Protein AF-Q2QWX5-F1 (afdb_monomer_lite)

InterPro domains:
  IPR011676 Domain of unknown function DUF1618 [PF07762] (254-382)

Structure (mmCIF, N/CA/C/O backbone):
data_AF-Q2QWX5-F1
#
_entry.id   AF-Q2QWX5-F1
#
loop_
_atom_site.group_PDB
_atom_site.id
_atom_site.type_symbol
_atom_site.label_atom_id
_atom_site.label_alt_id
_atom_site.label_comp_id
_atom_site.label_asym_id
_atom_site.label_entity_id
_atom_site.label_seq_id
_atom_site.pdbx_PDB_ins_code
_atom_site.Cartn_x
_atom_site.Cartn_y
_atom_site.Cartn_z
_atom_site.occupancy
_atom_site.B_iso_or_equiv
_atom_site.auth_seq_id
_atom_site.auth_comp_id
_atom_site.auth_asym_id
_atom_site.auth_atom_id
_atom_site.pdbx_PDB_model_num
ATOM 1 N N . MET A 1 1 ? -85.918 -19.770 9.327 1.00 38.53 1 MET A N 1
ATOM 2 C CA . MET A 1 1 ? -86.137 -20.886 8.383 1.00 38.53 1 MET A CA 1
ATOM 3 C C . MET A 1 1 ? -84.946 -20.886 7.435 1.00 38.53 1 MET A C 1
ATOM 5 O O . MET A 1 1 ? -84.797 -19.935 6.687 1.00 38.53 1 MET A O 1
ATOM 9 N N . SER A 1 2 ? -83.893 -21.634 7.787 1.00 34.12 2 SER A N 1
ATOM 10 C CA . SER A 1 2 ? -83.589 -22.991 7.269 1.00 34.12 2 SER A CA 1
ATOM 11 C C . SER A 1 2 ? -83.121 -22.927 5.808 1.00 34.12 2 SER A C 1
ATOM 13 O O . SER A 1 2 ? -83.928 -22.672 4.925 1.00 34.12 2 SER A O 1
ATOM 15 N N . GLN A 1 3 ? -81.803 -22.882 5.577 1.00 30.20 3 GLN A N 1
ATOM 16 C CA . GLN A 1 3 ? -80.922 -24.043 5.318 1.00 30.20 3 GLN A CA 1
ATOM 17 C C . GLN A 1 3 ? -81.275 -24.800 4.033 1.00 30.20 3 GLN A C 1
ATOM 1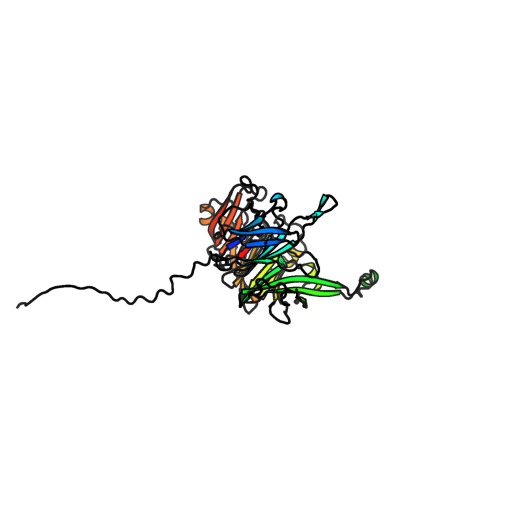9 O O . GLN A 1 3 ? -82.342 -25.391 3.995 1.00 30.20 3 GLN A O 1
ATOM 24 N N . VAL A 1 4 ? -80.341 -24.828 3.071 1.00 34.00 4 VAL A N 1
ATOM 25 C CA . VAL A 1 4 ? -79.652 -25.994 2.449 1.00 34.00 4 VAL A CA 1
ATOM 26 C C . VAL A 1 4 ? -78.467 -25.376 1.668 1.00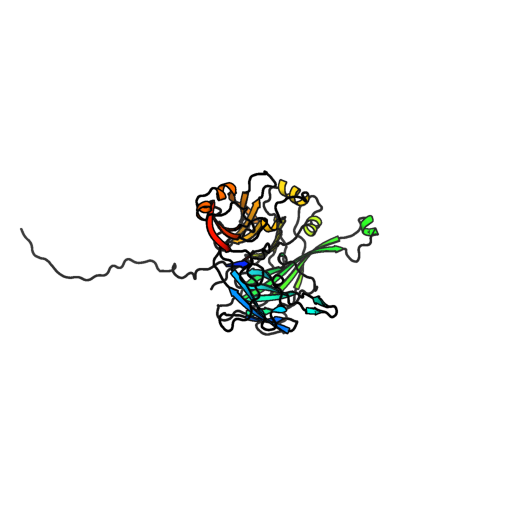 34.00 4 VAL A C 1
ATOM 28 O O . VAL A 1 4 ? -78.657 -24.342 1.044 1.00 34.00 4 VAL A O 1
ATOM 31 N N . GLY A 1 5 ? -77.220 -25.845 1.650 1.00 30.61 5 GLY A N 1
ATOM 32 C CA . GLY A 1 5 ? -76.557 -27.036 2.168 1.00 30.61 5 GLY A CA 1
ATOM 33 C C . GLY A 1 5 ? -75.048 -26.914 1.879 1.00 30.61 5 GLY A C 1
ATOM 34 O O . GLY A 1 5 ? -74.616 -26.072 1.093 1.00 30.61 5 GLY A O 1
ATOM 35 N N . SER A 1 6 ? -74.249 -27.719 2.565 1.00 32.22 6 SER A N 1
ATOM 36 C CA . SER A 1 6 ? -72.790 -27.634 2.662 1.00 32.22 6 SER A CA 1
ATOM 37 C C . SER A 1 6 ? -72.061 -28.770 1.911 1.00 32.22 6 SER A C 1
ATOM 39 O O . SER A 1 6 ? -72.390 -29.920 2.182 1.00 32.22 6 SER A O 1
ATOM 41 N N . VAL A 1 7 ? -71.009 -28.401 1.135 1.00 36.62 7 VAL A N 1
ATOM 42 C CA . VAL A 1 7 ? -69.596 -28.929 1.152 1.00 36.62 7 VAL A CA 1
ATOM 43 C C . VAL A 1 7 ? -69.335 -30.329 0.494 1.00 36.62 7 VAL A C 1
ATOM 45 O O . VAL A 1 7 ? -70.305 -31.080 0.438 1.00 36.62 7 VAL A O 1
ATOM 48 N N . PRO A 1 8 ? -68.113 -30.759 0.008 1.00 47.38 8 PRO A N 1
ATOM 49 C CA . PRO A 1 8 ? -66.717 -30.231 0.158 1.00 47.38 8 PRO A CA 1
ATOM 50 C C . PRO A 1 8 ? -65.705 -30.317 -1.049 1.00 47.38 8 PRO A C 1
ATOM 52 O O . PRO A 1 8 ? -65.969 -30.946 -2.068 1.00 47.38 8 PRO A O 1
ATOM 55 N N . VAL A 1 9 ? -64.489 -29.777 -0.796 1.00 33.38 9 VAL A N 1
ATOM 56 C CA . VAL A 1 9 ? -63.099 -30.327 -0.964 1.00 33.38 9 VAL A CA 1
ATOM 57 C C . VAL A 1 9 ? -62.110 -29.470 -1.795 1.00 33.38 9 VAL A C 1
ATOM 59 O O . VAL A 1 9 ? -62.339 -29.210 -2.970 1.00 33.38 9 VAL A O 1
ATOM 62 N N . ASP A 1 10 ? -61.024 -29.089 -1.100 1.00 32.25 10 ASP A N 1
ATOM 63 C CA . ASP A 1 10 ? -59.643 -28.682 -1.452 1.00 32.25 10 ASP A CA 1
ATOM 64 C C . ASP A 1 10 ? -59.172 -28.624 -2.921 1.00 32.25 10 ASP A C 1
ATOM 66 O O . ASP A 1 10 ? -59.335 -29.577 -3.673 1.00 32.25 10 ASP A O 1
ATOM 70 N N . ASP A 1 11 ? -58.416 -27.570 -3.271 1.00 30.34 11 ASP A N 1
ATOM 71 C CA . ASP A 1 11 ? -56.948 -27.696 -3.315 1.00 30.34 11 ASP A CA 1
ATOM 72 C C . ASP A 1 11 ? -56.213 -26.343 -3.396 1.00 30.34 11 ASP A C 1
ATOM 74 O O . ASP A 1 11 ? -56.660 -25.353 -3.975 1.00 30.34 11 ASP A O 1
ATOM 78 N N . THR A 1 12 ? -55.059 -26.333 -2.744 1.00 34.06 12 THR A N 1
ATOM 79 C CA . THR A 1 12 ? -54.062 -25.271 -2.569 1.00 34.06 12 THR A CA 1
ATOM 80 C C . THR A 1 12 ? -53.507 -24.647 -3.859 1.00 34.06 12 THR A C 1
ATOM 82 O O . THR A 1 12 ? -53.066 -25.378 -4.735 1.00 34.06 12 THR A O 1
ATOM 85 N N . SER A 1 13 ? -53.314 -23.320 -3.891 1.00 29.98 13 SER A N 1
ATOM 86 C CA . SER A 1 13 ? -51.978 -22.713 -4.098 1.00 29.98 13 SER A CA 1
ATOM 87 C C . SER A 1 13 ? -52.012 -21.195 -3.892 1.00 29.98 13 SER A C 1
ATOM 89 O O . SER A 1 13 ? -52.736 -20.472 -4.577 1.00 29.98 13 SER A O 1
ATOM 91 N N . ALA A 1 14 ? -51.201 -20.716 -2.952 1.00 34.22 14 ALA A N 1
ATOM 92 C CA . ALA A 1 14 ? -50.881 -19.310 -2.778 1.00 34.22 14 ALA A CA 1
ATOM 93 C C . ALA A 1 14 ? -49.849 -18.886 -3.830 1.00 34.22 14 ALA A C 1
ATOM 95 O O . ALA A 1 14 ? -48.766 -19.463 -3.873 1.00 34.22 14 ALA A O 1
ATOM 96 N N . ASP A 1 15 ? -50.162 -17.856 -4.614 1.00 29.44 15 ASP A N 1
ATOM 97 C CA . ASP A 1 15 ? -49.194 -17.159 -5.465 1.00 29.44 15 ASP A CA 1
ATOM 98 C C . ASP A 1 15 ? -48.976 -15.754 -4.887 1.00 29.44 15 ASP A C 1
ATOM 100 O O . ASP A 1 15 ? -49.598 -14.761 -5.266 1.00 29.44 15 ASP A O 1
ATOM 104 N N . ALA A 1 16 ? -48.127 -15.695 -3.860 1.00 33.00 16 ALA A N 1
ATOM 105 C CA . ALA A 1 16 ? -47.516 -14.454 -3.416 1.00 33.00 16 ALA A CA 1
ATOM 106 C C . ALA A 1 16 ? -46.291 -14.226 -4.303 1.00 33.00 16 ALA A C 1
ATOM 108 O O . ALA A 1 16 ? -45.277 -14.907 -4.161 1.00 33.00 16 ALA A O 1
ATOM 109 N N . ALA A 1 17 ? -46.412 -13.278 -5.231 1.00 31.56 17 ALA A N 1
ATOM 110 C CA . ALA A 1 17 ? -45.340 -12.837 -6.107 1.00 31.56 17 ALA A CA 1
ATOM 111 C C . ALA A 1 17 ? -44.100 -12.426 -5.289 1.00 31.56 17 ALA A C 1
ATOM 113 O O . ALA A 1 17 ? -44.044 -11.345 -4.700 1.00 31.56 17 ALA A O 1
ATOM 114 N N . ALA A 1 18 ? -43.106 -13.312 -5.254 1.00 31.14 18 ALA A N 1
ATOM 115 C CA . ALA A 1 18 ? -41.769 -13.018 -4.773 1.00 31.14 18 ALA A CA 1
ATOM 116 C C . ALA A 1 18 ? -41.012 -12.238 -5.859 1.00 31.14 18 ALA A C 1
ATOM 118 O O . ALA A 1 18 ? -40.915 -12.675 -7.006 1.00 31.14 18 ALA A O 1
ATOM 119 N N . ALA A 1 19 ? -40.483 -11.072 -5.487 1.00 28.72 19 ALA A N 1
ATOM 120 C CA . ALA A 1 19 ? -39.530 -10.315 -6.291 1.00 28.72 19 ALA A CA 1
ATOM 121 C C . ALA A 1 19 ? -38.296 -11.184 -6.626 1.00 28.72 19 ALA A C 1
ATOM 123 O O . ALA A 1 19 ? -37.903 -12.016 -5.801 1.00 28.72 19 ALA A O 1
ATOM 124 N N . PRO A 1 20 ? -37.684 -11.030 -7.814 1.00 33.50 20 PRO A N 1
ATOM 125 C CA . PRO A 1 20 ? -36.684 -11.973 -8.286 1.00 33.50 20 PRO A CA 1
ATOM 126 C C . PRO A 1 20 ? -35.378 -11.855 -7.497 1.00 33.50 20 PRO A C 1
ATOM 128 O O . PRO A 1 20 ? -34.917 -10.773 -7.138 1.00 33.50 20 PRO A O 1
ATOM 131 N N . GLU A 1 21 ? -34.794 -13.025 -7.255 1.00 32.56 21 GLU A N 1
ATOM 132 C CA . GLU A 1 21 ? -33.563 -13.319 -6.529 1.00 32.56 21 GLU A CA 1
ATOM 133 C C . GLU A 1 21 ? -32.289 -12.722 -7.171 1.00 32.56 21 GLU A C 1
ATOM 135 O O . GLU A 1 21 ? -31.349 -13.443 -7.501 1.00 32.56 21 GLU A O 1
ATOM 140 N N . GLU A 1 22 ? -32.190 -11.400 -7.314 1.00 32.62 22 GLU A N 1
ATOM 141 C CA . GLU A 1 22 ? -30.936 -10.739 -7.723 1.00 32.62 22 GLU A CA 1
ATOM 142 C C . GLU A 1 22 ? -29.929 -10.572 -6.563 1.00 32.62 22 GLU A C 1
ATOM 144 O O . GLU A 1 22 ? -28.782 -10.171 -6.761 1.00 32.62 22 GLU A O 1
ATOM 149 N N . GLU A 1 23 ? -30.307 -10.963 -5.341 1.00 34.56 23 GLU A N 1
ATOM 150 C CA . GLU A 1 23 ? -29.483 -10.814 -4.132 1.00 34.56 23 GLU A CA 1
ATOM 151 C C . GLU A 1 23 ? -28.689 -12.080 -3.733 1.00 34.56 23 GLU A C 1
ATOM 153 O O . GLU A 1 23 ? -27.936 -12.074 -2.758 1.00 34.56 23 GLU A O 1
ATOM 158 N N . LYS A 1 24 ? -28.775 -13.183 -4.492 1.00 33.91 24 LYS A N 1
ATOM 159 C CA . LYS A 1 24 ? -28.112 -14.460 -4.149 1.00 33.91 24 LYS A CA 1
ATOM 160 C C . LYS A 1 24 ? -27.208 -15.000 -5.256 1.00 33.91 24 LYS A C 1
ATOM 162 O O . LYS A 1 24 ? -27.486 -16.041 -5.837 1.00 33.91 24 LYS A O 1
ATOM 167 N N . LYS A 1 25 ? -26.074 -14.323 -5.481 1.00 31.55 25 LYS A N 1
ATOM 168 C CA . LYS A 1 25 ? -24.741 -14.906 -5.806 1.00 31.55 25 LYS A CA 1
ATOM 169 C C . LYS A 1 25 ? -23.720 -13.812 -6.166 1.00 31.55 25 LYS A C 1
ATOM 171 O O . LYS A 1 25 ? -22.961 -13.939 -7.122 1.00 31.55 25 LYS A O 1
ATOM 176 N N . LYS A 1 26 ? -23.584 -12.762 -5.346 1.00 33.34 26 LYS A N 1
ATOM 177 C CA . LYS A 1 26 ? -22.268 -12.109 -5.250 1.00 33.34 26 LYS A CA 1
ATOM 178 C C . LYS A 1 26 ? -21.334 -13.144 -4.627 1.00 33.34 26 LYS A C 1
ATOM 180 O O . LYS A 1 26 ? -21.425 -13.412 -3.430 1.00 33.34 26 LYS A O 1
ATOM 185 N N . LYS A 1 27 ? -20.489 -13.788 -5.443 1.00 40.78 27 LYS A N 1
ATOM 186 C CA . LYS A 1 27 ? -19.309 -14.527 -4.963 1.00 40.78 27 LYS A CA 1
ATOM 187 C C . LYS A 1 27 ? -18.681 -13.636 -3.890 1.00 40.78 27 LYS A C 1
ATOM 189 O O . LYS A 1 27 ? -18.337 -12.499 -4.201 1.00 40.78 27 LYS A O 1
ATOM 194 N N . LYS A 1 28 ? -18.676 -14.082 -2.630 1.00 43.41 28 LYS A N 1
ATOM 195 C CA . LYS A 1 28 ? -18.305 -13.248 -1.480 1.00 43.41 28 LYS A CA 1
ATOM 196 C C . LYS A 1 28 ? -16.866 -12.779 -1.699 1.00 43.41 28 LYS A C 1
ATOM 198 O O . LYS A 1 28 ? -15.935 -13.564 -1.546 1.00 43.41 28 LYS A O 1
ATOM 203 N N . MET A 1 29 ? -16.719 -11.547 -2.174 1.00 53.41 29 MET A N 1
ATOM 204 C CA . MET A 1 29 ? -15.433 -10.938 -2.478 1.00 53.41 29 MET A CA 1
ATOM 205 C C . MET A 1 29 ? -14.676 -10.857 -1.154 1.00 53.41 29 MET A C 1
ATOM 207 O O . MET A 1 29 ? -15.209 -10.343 -0.171 1.00 53.41 29 MET A O 1
ATOM 211 N N . ALA A 1 30 ? -13.498 -11.468 -1.082 1.00 64.62 30 ALA A N 1
ATOM 212 C CA . ALA A 1 30 ? -12.702 -11.496 0.134 1.00 64.62 30 ALA A CA 1
ATOM 213 C C . ALA A 1 30 ? -11.481 -10.608 -0.092 1.00 64.62 30 ALA A C 1
ATOM 215 O O . ALA A 1 30 ? -10.595 -10.965 -0.862 1.00 64.62 30 ALA A O 1
ATOM 216 N N . GLY A 1 31 ? -11.448 -9.444 0.558 1.00 81.00 31 GLY A N 1
ATOM 217 C CA . GLY A 1 31 ? -10.220 -8.662 0.641 1.00 81.00 31 GLY A CA 1
ATOM 218 C C . GLY A 1 31 ? -9.170 -9.457 1.413 1.00 81.00 31 GLY A C 1
ATOM 219 O O . GLY A 1 31 ? -9.480 -10.030 2.459 1.00 81.00 31 GLY A O 1
ATOM 220 N N . ALA A 1 32 ? -7.949 -9.517 0.893 1.00 88.88 32 ALA A N 1
ATOM 221 C CA . ALA A 1 32 ? -6.811 -10.149 1.548 1.00 88.88 32 ALA A CA 1
ATOM 222 C C . ALA A 1 32 ? -5.830 -9.074 2.022 1.00 88.88 32 ALA A C 1
ATOM 224 O O . ALA A 1 32 ? -5.589 -8.109 1.300 1.00 88.88 32 ALA A O 1
ATOM 225 N N . ILE A 1 33 ? -5.251 -9.258 3.210 1.00 90.38 33 ILE A N 1
ATOM 226 C CA . ILE A 1 33 ? -4.126 -8.451 3.703 1.00 90.38 33 ILE A CA 1
ATOM 227 C C . ILE A 1 33 ? -2.876 -9.306 3.596 1.00 90.38 33 ILE A C 1
ATOM 229 O O . ILE A 1 33 ? -2.814 -10.365 4.220 1.00 90.38 33 ILE A O 1
ATOM 233 N N . PHE A 1 34 ? -1.904 -8.861 2.813 1.00 88.88 34 PHE A N 1
ATOM 234 C CA . PHE A 1 34 ? -0.634 -9.543 2.631 1.00 88.88 34 PHE A CA 1
ATOM 235 C C . PHE A 1 34 ? 0.451 -8.948 3.512 1.00 88.88 34 PHE A C 1
ATOM 237 O O . PHE A 1 34 ? 0.632 -7.729 3.553 1.00 88.88 34 PHE A O 1
ATOM 244 N N . ASP A 1 35 ? 1.212 -9.834 4.150 1.00 84.50 35 ASP A N 1
ATOM 245 C CA . ASP A 1 35 ? 2.587 -9.524 4.529 1.00 84.50 35 ASP A CA 1
ATOM 246 C C . ASP A 1 35 ? 3.404 -9.290 3.249 1.00 84.50 35 ASP A C 1
ATOM 248 O O . ASP A 1 35 ? 3.268 -10.026 2.265 1.00 84.50 35 ASP A O 1
ATOM 252 N N . THR A 1 36 ? 4.229 -8.247 3.248 1.00 87.62 36 THR A N 1
ATOM 253 C CA . THR A 1 36 ? 5.079 -7.920 2.106 1.00 87.62 36 THR A CA 1
ATOM 254 C C . THR A 1 36 ? 6.266 -8.861 1.962 1.00 87.62 36 THR A C 1
ATOM 256 O O . THR A 1 36 ? 6.884 -8.851 0.907 1.00 87.62 36 THR A O 1
ATOM 259 N N . GLN A 1 37 ? 6.605 -9.698 2.946 1.00 86.31 37 GLN A N 1
ATOM 260 C CA . GLN A 1 37 ? 7.673 -10.689 2.782 1.00 86.31 37 GLN A CA 1
ATOM 261 C C . GLN A 1 37 ? 7.186 -11.991 2.136 1.00 86.31 37 GLN A C 1
ATOM 263 O O . GLN A 1 37 ? 6.174 -12.576 2.526 1.00 86.31 37 GLN A O 1
ATOM 268 N N . LEU A 1 38 ? 7.955 -12.492 1.164 1.00 87.25 38 LEU A N 1
ATOM 269 C CA . LEU A 1 38 ? 7.700 -13.804 0.570 1.00 87.25 38 LEU A CA 1
ATOM 270 C C . LEU A 1 38 ? 8.213 -14.907 1.498 1.00 87.25 38 LEU A C 1
ATOM 272 O O . LEU A 1 38 ? 9.369 -14.916 1.923 1.00 87.25 38 LEU A O 1
ATOM 276 N N . ILE A 1 39 ? 7.353 -15.887 1.769 1.00 85.19 39 ILE A N 1
ATOM 277 C CA . ILE A 1 39 ? 7.687 -17.038 2.607 1.00 85.19 39 ILE A CA 1
ATOM 278 C C . ILE A 1 39 ? 8.242 -18.146 1.719 1.00 85.19 39 ILE A C 1
ATOM 280 O O . ILE A 1 39 ? 7.503 -18.740 0.932 1.00 85.19 39 ILE A O 1
ATOM 284 N N . ILE A 1 40 ? 9.522 -18.468 1.885 1.00 83.81 40 ILE A N 1
ATOM 285 C CA . ILE A 1 40 ? 10.139 -19.619 1.222 1.00 83.81 40 ILE A CA 1
ATOM 286 C C . ILE A 1 40 ? 9.556 -20.910 1.811 1.00 83.81 40 ILE A C 1
ATOM 288 O O . ILE A 1 40 ? 9.445 -21.058 3.028 1.00 83.81 40 ILE A O 1
ATOM 292 N N . ARG A 1 41 ? 9.140 -21.836 0.946 1.00 78.50 41 ARG A N 1
ATOM 293 C CA . ARG A 1 41 ? 8.663 -23.170 1.323 1.00 78.50 41 ARG A CA 1
ATOM 294 C C . ARG A 1 41 ? 9.235 -24.209 0.388 1.00 78.50 41 ARG A C 1
ATOM 296 O O . ARG A 1 41 ? 9.179 -24.032 -0.825 1.00 78.50 41 ARG A O 1
ATOM 303 N N . GLU A 1 42 ? 9.685 -25.327 0.938 1.00 70.69 42 GLU A N 1
ATOM 304 C CA . GLU A 1 42 ? 10.044 -26.473 0.108 1.00 70.69 42 GLU A CA 1
ATOM 305 C C . GLU A 1 42 ? 8.849 -26.909 -0.763 1.00 70.69 42 GLU A C 1
ATOM 307 O O . GLU A 1 42 ? 7.688 -26.731 -0.361 1.00 70.69 42 GLU A O 1
ATOM 312 N N . PRO A 1 43 ? 9.100 -27.417 -1.982 1.00 61.75 43 PRO A N 1
ATOM 313 C CA . PRO A 1 43 ? 8.031 -27.878 -2.850 1.00 61.75 43 PRO A CA 1
ATOM 314 C C . PRO A 1 43 ? 7.271 -29.014 -2.164 1.00 61.75 43 PRO A C 1
ATOM 316 O O . PRO A 1 43 ? 7.817 -30.089 -1.929 1.00 61.75 43 PRO A O 1
ATOM 319 N N . VAL A 1 44 ? 5.994 -28.790 -1.857 1.00 54.62 44 VAL A N 1
ATOM 320 C CA . VAL A 1 44 ? 5.102 -29.872 -1.433 1.00 54.62 44 VAL A CA 1
ATOM 321 C C . VAL A 1 44 ? 4.681 -30.623 -2.690 1.00 54.62 44 VAL A C 1
ATOM 323 O O . VAL A 1 44 ? 4.120 -30.034 -3.617 1.00 54.62 44 VAL A O 1
ATOM 326 N N . THR A 1 45 ? 4.966 -31.922 -2.740 1.00 49.03 45 THR A N 1
ATOM 327 C CA . THR A 1 45 ? 4.499 -32.812 -3.802 1.00 49.03 45 THR A CA 1
ATOM 328 C C . THR A 1 45 ? 2.972 -32.881 -3.770 1.00 49.03 45 THR A C 1
ATOM 330 O O . THR A 1 45 ? 2.380 -33.631 -3.007 1.00 49.03 45 THR A O 1
ATOM 333 N N . GLY A 1 46 ? 2.333 -32.066 -4.611 1.00 51.34 46 GLY A N 1
ATOM 334 C CA . GLY A 1 46 ? 0.888 -32.064 -4.815 1.00 51.34 46 GLY A CA 1
ATOM 335 C C . GLY A 1 46 ? 0.107 -31.333 -3.724 1.00 51.34 46 GLY A C 1
ATOM 336 O O . GLY A 1 46 ? -0.196 -31.909 -2.693 1.00 51.34 46 GLY A O 1
ATOM 337 N N . THR A 1 47 ? -0.249 -30.071 -3.985 1.00 43.59 47 THR A N 1
ATOM 338 C CA . THR A 1 47 ? -1.592 -29.470 -3.807 1.00 43.59 47 THR A CA 1
ATOM 339 C C . THR A 1 47 ? -1.455 -27.947 -3.837 1.00 43.59 47 THR A C 1
ATOM 341 O O . THR A 1 47 ? -0.941 -27.344 -2.898 1.00 43.59 47 THR A O 1
ATOM 344 N N . GLY A 1 48 ? -1.915 -27.328 -4.923 1.00 54.00 48 GLY A N 1
ATOM 345 C CA . GLY A 1 48 ? -1.966 -25.877 -5.101 1.00 54.00 48 GLY A CA 1
ATOM 346 C C . GLY A 1 48 ? -1.733 -25.491 -6.559 1.00 54.00 48 GLY A C 1
ATOM 347 O O . GLY A 1 48 ? -0.830 -26.023 -7.199 1.00 54.00 48 GLY A O 1
ATOM 348 N N . ALA A 1 49 ? -2.546 -24.579 -7.094 1.00 59.81 49 ALA A N 1
ATOM 349 C CA . ALA A 1 49 ? -2.274 -23.962 -8.385 1.00 59.81 49 ALA A CA 1
ATOM 350 C C . ALA A 1 49 ? -1.047 -23.046 -8.224 1.00 59.81 49 ALA A C 1
ATOM 352 O O . ALA A 1 49 ? -1.148 -21.940 -7.693 1.00 59.81 49 ALA A O 1
ATOM 353 N N . ALA A 1 50 ? 0.130 -23.549 -8.592 1.00 65.50 50 ALA A N 1
ATOM 354 C CA . ALA A 1 50 ? 1.391 -22.818 -8.539 1.00 65.50 50 ALA A CA 1
ATOM 355 C C . ALA A 1 50 ? 1.837 -22.447 -9.957 1.00 65.50 50 ALA A C 1
ATOM 357 O O . ALA A 1 50 ? 1.644 -23.217 -10.897 1.00 65.50 50 ALA A O 1
ATOM 358 N N . SER A 1 51 ? 2.438 -21.270 -10.111 1.00 74.31 51 SER A N 1
ATOM 359 C CA . SER A 1 51 ? 2.986 -20.795 -11.386 1.00 74.31 51 SER A CA 1
ATOM 360 C C . SER A 1 51 ? 4.512 -20.847 -11.360 1.00 74.31 51 SER A C 1
ATOM 362 O O . SER A 1 51 ? 5.119 -20.534 -10.339 1.00 74.31 51 SER A O 1
ATOM 364 N N . HIS A 1 52 ? 5.142 -21.262 -12.460 1.00 78.50 52 HIS A N 1
ATOM 365 C CA . HIS A 1 52 ? 6.586 -21.525 -12.537 1.00 78.50 52 HIS A CA 1
ATOM 366 C C . HIS A 1 52 ? 7.339 -20.458 -13.345 1.00 78.50 52 HIS A C 1
ATOM 368 O O . HIS A 1 52 ? 6.858 -20.029 -14.395 1.00 78.50 52 HIS A O 1
ATOM 374 N N . ARG A 1 53 ? 8.547 -20.082 -12.899 1.00 80.50 53 ARG A N 1
ATOM 375 C CA . ARG A 1 53 ? 9.521 -19.273 -13.654 1.00 80.50 53 ARG A CA 1
ATOM 376 C C . ARG A 1 53 ? 10.960 -19.643 -13.299 1.00 80.50 53 ARG A C 1
ATOM 378 O O . ARG A 1 53 ? 11.243 -20.312 -12.309 1.00 80.50 53 ARG A O 1
ATOM 385 N N . THR A 1 54 ? 11.874 -19.131 -14.115 1.00 75.12 54 THR A N 1
ATOM 386 C CA . THR A 1 54 ? 13.317 -19.209 -13.903 1.00 75.12 54 THR A CA 1
ATOM 387 C C . THR A 1 54 ? 13.891 -17.797 -13.822 1.00 75.12 54 THR A C 1
ATOM 389 O O . THR A 1 54 ? 13.462 -16.910 -14.566 1.00 75.12 54 THR A O 1
ATOM 392 N N . THR A 1 55 ? 14.838 -17.584 -12.912 1.00 77.31 55 THR A N 1
ATOM 393 C CA . THR A 1 55 ? 15.607 -16.335 -12.807 1.00 77.31 55 THR A CA 1
ATOM 394 C C . THR A 1 55 ? 16.638 -16.203 -13.927 1.00 77.31 55 THR A C 1
ATOM 396 O O . THR A 1 55 ? 16.953 -17.170 -14.623 1.00 77.31 55 THR A O 1
ATOM 399 N N . THR A 1 56 ? 17.249 -15.025 -14.064 1.00 72.06 56 THR A N 1
ATOM 400 C CA . THR A 1 56 ? 18.394 -14.806 -14.973 1.00 72.06 56 THR A CA 1
ATOM 401 C C . THR A 1 56 ? 19.567 -15.735 -14.672 1.00 72.06 56 THR A C 1
ATOM 403 O O . THR A 1 56 ? 20.329 -16.094 -15.563 1.00 72.06 56 THR A O 1
ATOM 406 N N . THR A 1 57 ? 19.708 -16.132 -13.409 1.00 70.69 57 THR A N 1
ATOM 407 C CA . THR A 1 57 ? 20.754 -17.045 -12.933 1.00 70.69 57 THR A CA 1
ATOM 408 C C . THR A 1 57 ? 20.428 -18.515 -13.201 1.00 70.69 57 THR A C 1
ATOM 410 O O . THR A 1 57 ? 21.202 -19.390 -12.822 1.00 70.69 57 THR A O 1
ATOM 413 N N . GLY A 1 58 ? 19.295 -18.804 -13.850 1.00 75.75 58 GLY A N 1
ATOM 414 C CA . GLY A 1 58 ? 18.847 -20.164 -14.131 1.00 75.75 58 GLY A CA 1
ATOM 415 C C . GLY A 1 58 ? 18.177 -20.849 -12.939 1.00 75.75 58 GLY A C 1
ATOM 416 O O . GLY A 1 58 ? 17.916 -22.046 -13.012 1.00 75.75 58 GLY A O 1
ATOM 417 N N . PHE A 1 59 ? 17.891 -20.128 -11.849 1.00 81.88 59 PHE A N 1
ATOM 418 C CA . PHE A 1 59 ? 17.294 -20.690 -10.641 1.00 81.88 59 PHE A CA 1
ATOM 419 C C . PHE A 1 59 ? 15.777 -20.894 -10.824 1.00 81.88 59 PHE A C 1
ATOM 421 O O . PHE A 1 59 ? 15.053 -19.908 -11.012 1.00 81.88 59 PHE A O 1
ATOM 428 N N . PRO A 1 60 ? 15.271 -22.142 -10.793 1.00 85.12 60 PRO A N 1
ATOM 429 C CA . PRO A 1 60 ? 13.854 -22.425 -10.983 1.00 85.12 60 PRO A CA 1
ATOM 430 C C . PRO A 1 60 ? 13.074 -22.290 -9.673 1.00 85.12 60 PRO A C 1
ATOM 432 O O . PRO A 1 60 ? 13.475 -22.805 -8.622 1.00 85.12 60 PRO A O 1
ATOM 435 N N . PHE A 1 61 ? 11.917 -21.639 -9.743 1.00 87.44 61 PHE A N 1
ATOM 436 C CA . PHE A 1 61 ? 11.005 -21.513 -8.615 1.00 87.44 61 PHE A CA 1
ATOM 437 C C . PHE A 1 61 ? 9.547 -21.466 -9.075 1.00 87.44 61 PHE A C 1
ATOM 439 O O . PHE A 1 61 ? 9.235 -21.185 -10.235 1.00 87.44 61 PHE A O 1
ATOM 446 N N . SER A 1 62 ? 8.635 -21.711 -8.140 1.00 88.06 62 SER A N 1
ATOM 447 C CA . SER A 1 62 ? 7.215 -21.436 -8.339 1.00 88.06 62 SER A CA 1
ATOM 448 C C . SER A 1 62 ? 6.638 -20.556 -7.237 1.00 88.06 62 SER A C 1
ATOM 450 O O . SER A 1 62 ? 7.228 -20.423 -6.166 1.00 88.06 62 SER A O 1
ATOM 452 N N . VAL A 1 63 ? 5.501 -19.918 -7.511 1.00 88.94 63 VAL A N 1
ATOM 453 C CA . VAL A 1 63 ? 4.792 -19.061 -6.554 1.00 88.94 63 VAL A CA 1
ATOM 454 C C . VAL A 1 63 ? 3.389 -19.603 -6.307 1.00 88.94 63 VAL A C 1
ATOM 456 O O . VAL A 1 63 ? 2.692 -19.990 -7.246 1.00 88.94 63 VAL A O 1
ATOM 459 N N . SER A 1 64 ? 2.966 -19.613 -5.043 1.00 87.88 64 SER A N 1
ATOM 460 C CA . SER A 1 64 ? 1.591 -19.930 -4.643 1.00 87.88 64 SER A CA 1
ATOM 461 C C . SER A 1 64 ? 1.065 -18.939 -3.603 1.00 87.88 64 SER A C 1
ATOM 463 O O . SER A 1 64 ? 1.834 -18.218 -2.964 1.00 87.88 64 SER A O 1
ATOM 465 N N . LEU A 1 65 ? -0.258 -18.888 -3.436 1.00 87.69 65 LEU A N 1
ATOM 466 C CA . LEU A 1 65 ? -0.927 -17.989 -2.496 1.00 87.69 65 LEU A CA 1
ATOM 467 C C . LEU A 1 65 ? -1.648 -18.777 -1.401 1.00 87.69 65 LEU A C 1
ATOM 469 O O . LEU A 1 65 ? -2.348 -19.750 -1.673 1.00 87.69 65 LEU A O 1
ATOM 473 N N . SER A 1 66 ? -1.540 -18.303 -0.161 1.00 86.31 66 SER A N 1
ATOM 474 C CA . SER A 1 66 ? -2.340 -18.768 0.973 1.00 86.31 66 SER A CA 1
ATOM 475 C C . SER A 1 66 ? -3.275 -17.648 1.422 1.00 86.31 66 SER A C 1
ATOM 477 O O . SER A 1 66 ? -2.874 -16.787 2.204 1.00 86.31 66 SER A O 1
ATOM 479 N N . LEU A 1 67 ? -4.519 -17.661 0.929 1.00 86.75 67 LEU A N 1
ATOM 480 C CA . LEU A 1 67 ? -5.513 -16.613 1.190 1.00 86.75 67 LEU A CA 1
ATOM 481 C C . LEU A 1 67 ? -6.308 -16.852 2.484 1.00 86.75 67 LEU A C 1
ATOM 483 O O . LEU A 1 67 ? -6.988 -17.877 2.646 1.00 86.75 67 LEU A O 1
ATOM 487 N N . ALA A 1 68 ? -6.307 -15.848 3.358 1.00 87.44 68 ALA A N 1
ATOM 488 C CA . ALA A 1 68 ? -7.047 -15.806 4.613 1.00 87.44 68 ALA A CA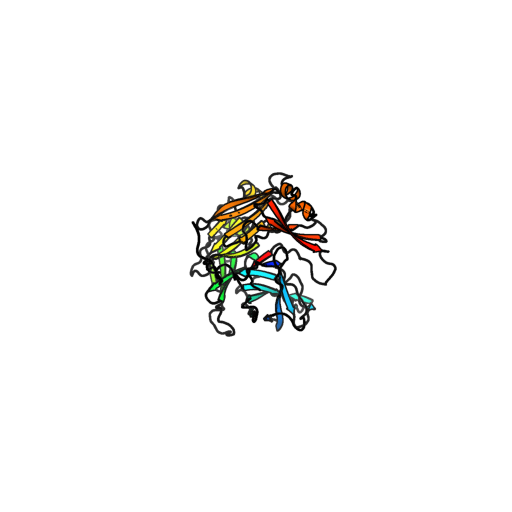 1
ATOM 489 C C . ALA A 1 68 ? -7.870 -14.512 4.729 1.00 87.44 68 ALA A C 1
ATOM 491 O O . ALA A 1 68 ? -7.483 -13.469 4.209 1.00 87.44 68 ALA A O 1
ATOM 492 N N . ALA A 1 69 ? -9.021 -14.590 5.402 1.00 89.75 69 ALA A N 1
ATOM 493 C CA . ALA A 1 69 ? -9.855 -13.419 5.653 1.00 89.75 69 ALA A CA 1
ATOM 494 C C . ALA A 1 69 ? -9.295 -12.607 6.840 1.00 89.75 69 ALA A C 1
ATOM 496 O O . ALA A 1 69 ? -8.998 -13.212 7.879 1.00 89.75 69 ALA A O 1
ATOM 497 N N . PRO A 1 70 ? -9.202 -11.268 6.739 1.00 90.31 70 PRO A N 1
ATOM 498 C CA . PRO A 1 70 ? -8.791 -10.411 7.847 1.00 90.31 70 PRO A CA 1
ATOM 499 C C . PRO A 1 70 ? -9.610 -10.672 9.125 1.00 90.31 70 PRO A C 1
ATOM 501 O O . PRO A 1 70 ? -10.811 -10.938 9.033 1.00 90.31 70 PRO A O 1
ATOM 504 N N . PRO A 1 71 ? -8.997 -10.624 10.326 1.00 89.69 71 PRO A N 1
ATOM 505 C CA . PRO A 1 71 ? -7.632 -10.170 10.625 1.00 89.69 71 PRO A CA 1
ATOM 506 C C . PRO A 1 71 ? -6.539 -11.235 10.421 1.00 89.69 71 PRO A C 1
ATOM 508 O O . PRO A 1 71 ? -5.399 -11.037 10.842 1.00 89.69 71 PRO A O 1
ATOM 511 N N . ALA A 1 72 ? -6.855 -12.391 9.828 1.00 89.31 72 ALA A N 1
ATOM 512 C CA . ALA A 1 72 ? -5.817 -13.335 9.433 1.00 89.31 72 ALA A CA 1
ATOM 513 C C . ALA A 1 72 ? -5.066 -12.819 8.194 1.00 89.31 72 ALA A C 1
ATOM 515 O O . ALA A 1 72 ? -5.677 -12.307 7.256 1.00 89.31 72 ALA A O 1
ATOM 516 N N . ILE A 1 73 ? -3.744 -12.973 8.201 1.00 87.12 73 ILE A N 1
ATOM 517 C CA . ILE A 1 73 ? -2.861 -12.489 7.140 1.00 87.12 73 ILE A CA 1
ATOM 518 C C . ILE A 1 73 ? -2.751 -13.542 6.036 1.00 87.12 73 ILE A C 1
ATOM 520 O O . ILE A 1 73 ? -2.675 -14.747 6.291 1.00 87.12 73 ILE A O 1
ATOM 524 N N . SER A 1 74 ? -2.785 -13.068 4.796 1.00 88.75 74 SER A N 1
ATOM 525 C CA . SER A 1 74 ? -2.518 -13.846 3.594 1.00 88.75 74 SER A CA 1
ATOM 526 C C . SER A 1 74 ? -1.030 -13.812 3.262 1.00 88.75 74 SER A C 1
ATOM 528 O O . SER A 1 74 ? -0.335 -12.840 3.553 1.00 88.75 74 SER A O 1
ATOM 530 N N . HIS A 1 75 ? -0.531 -14.872 2.633 1.00 87.06 75 HIS A N 1
ATOM 531 C CA . HIS A 1 75 ? 0.896 -15.010 2.347 1.00 87.06 75 HIS A CA 1
ATOM 532 C C . HIS A 1 75 ? 1.155 -15.383 0.89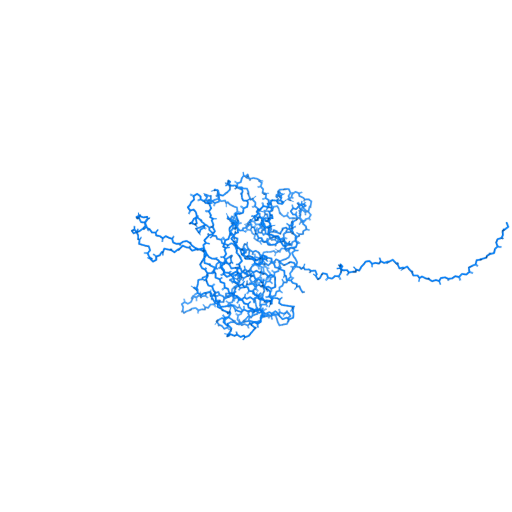3 1.00 87.06 75 HIS A C 1
ATOM 534 O O . HIS A 1 75 ? 0.415 -16.176 0.303 1.00 87.06 75 HIS A O 1
ATOM 540 N N . VAL A 1 76 ? 2.253 -14.849 0.359 1.00 88.88 76 VAL A N 1
ATOM 541 C CA . VAL A 1 76 ? 2.850 -15.282 -0.905 1.00 88.88 76 VAL A CA 1
ATOM 542 C C . VAL A 1 76 ? 3.962 -16.276 -0.584 1.00 88.88 76 VAL A C 1
ATOM 544 O O . VAL A 1 76 ? 4.863 -15.984 0.206 1.00 88.88 76 VAL A O 1
ATOM 547 N N . HIS A 1 77 ? 3.887 -17.467 -1.171 1.00 87.38 77 HIS A N 1
ATOM 548 C CA . HIS A 1 77 ? 4.876 -18.519 -0.988 1.00 87.38 77 HIS A CA 1
ATOM 549 C C . HIS A 1 77 ? 5.791 -18.621 -2.195 1.00 87.38 77 HIS A C 1
ATOM 551 O O . HIS A 1 77 ? 5.322 -18.691 -3.329 1.00 87.38 77 HIS A O 1
ATOM 557 N N . LEU A 1 78 ? 7.092 -18.666 -1.924 1.00 88.06 78 LEU A N 1
ATOM 558 C CA . LEU A 1 78 ? 8.134 -18.899 -2.909 1.00 88.06 78 LEU A CA 1
ATOM 559 C C . LEU A 1 78 ? 8.637 -20.336 -2.758 1.00 88.06 78 LEU A C 1
ATOM 561 O O . LEU A 1 78 ? 9.114 -20.720 -1.694 1.00 88.06 78 LEU A O 1
ATOM 565 N N . HIS A 1 79 ? 8.528 -21.128 -3.817 1.00 86.81 79 HIS A N 1
ATOM 566 C CA . HIS A 1 79 ? 8.883 -22.543 -3.828 1.00 86.81 79 HIS A CA 1
ATOM 567 C C . HIS A 1 79 ? 10.128 -22.780 -4.686 1.00 86.81 79 HIS A C 1
ATOM 569 O O . HIS A 1 79 ? 9.993 -22.982 -5.898 1.00 86.81 79 HIS A O 1
ATOM 575 N N . PRO A 1 80 ? 11.340 -22.734 -4.106 1.00 83.12 80 PRO A N 1
ATOM 576 C CA . PRO A 1 80 ? 12.556 -23.112 -4.815 1.00 83.12 80 PRO A CA 1
ATOM 577 C C . PRO A 1 80 ? 12.481 -24.573 -5.257 1.00 83.12 80 PRO A C 1
ATOM 579 O O . PRO A 1 80 ? 12.213 -25.457 -4.449 1.00 83.12 80 PRO A O 1
ATOM 582 N N . MET A 1 81 ? 12.728 -24.832 -6.541 1.00 78.88 81 MET A N 1
ATOM 583 C CA . MET A 1 81 ? 12.684 -26.190 -7.105 1.00 78.88 81 MET A CA 1
ATOM 584 C C . MET A 1 81 ? 14.051 -26.876 -7.121 1.00 78.88 81 MET A C 1
ATOM 586 O O . MET A 1 81 ? 14.146 -28.074 -7.374 1.00 78.88 81 MET A O 1
ATOM 590 N N . ALA A 1 82 ? 15.109 -26.126 -6.827 1.00 70.44 82 ALA A N 1
ATOM 591 C CA . ALA A 1 82 ? 16.454 -26.629 -6.620 1.00 70.44 82 ALA A CA 1
ATOM 592 C C . ALA A 1 82 ? 17.063 -25.924 -5.402 1.00 70.44 82 ALA A C 1
ATOM 594 O O . ALA A 1 82 ? 16.855 -24.728 -5.229 1.00 70.44 82 ALA A O 1
ATOM 595 N N . ALA A 1 83 ? 17.814 -26.664 -4.577 1.00 65.25 83 ALA A N 1
ATOM 596 C CA . ALA A 1 83 ? 18.668 -26.141 -3.502 1.00 65.25 83 ALA A CA 1
ATOM 597 C C . ALA A 1 83 ? 18.024 -25.024 -2.633 1.00 65.25 83 ALA A C 1
ATOM 599 O O . ALA A 1 83 ? 18.400 -23.860 -2.763 1.00 65.25 83 ALA A O 1
ATOM 600 N N . PRO A 1 84 ? 17.095 -25.346 -1.707 1.00 60.12 84 PRO A N 1
ATOM 601 C CA . PRO A 1 84 ? 16.338 -24.344 -0.940 1.00 60.12 84 PRO A CA 1
ATOM 602 C C . PRO A 1 84 ? 17.214 -23.392 -0.106 1.00 60.12 84 PRO A C 1
ATOM 604 O O . PRO A 1 84 ? 16.816 -22.261 0.152 1.00 60.12 84 PRO A O 1
ATOM 607 N N . HIS A 1 85 ? 18.429 -23.814 0.253 1.00 63.28 85 HIS A N 1
ATOM 608 C CA . HIS A 1 85 ? 19.390 -23.046 1.049 1.00 63.28 85 HIS A CA 1
ATOM 609 C C . HIS A 1 85 ? 20.005 -21.833 0.329 1.00 63.28 85 HIS A C 1
ATOM 611 O O . HIS A 1 85 ? 20.687 -21.033 0.970 1.00 63.28 85 HIS A O 1
ATOM 617 N N . THR A 1 86 ? 19.818 -21.685 -0.986 1.00 66.56 86 THR A N 1
ATOM 618 C CA . THR A 1 86 ? 20.299 -20.494 -1.705 1.00 66.56 86 THR A CA 1
ATOM 619 C C . THR A 1 86 ? 19.419 -19.280 -1.434 1.00 66.56 86 THR A C 1
ATOM 621 O O . THR A 1 86 ? 19.932 -18.165 -1.369 1.00 66.56 86 THR A O 1
ATOM 624 N N . LEU A 1 87 ? 18.113 -19.476 -1.243 1.00 71.31 87 LEU A N 1
ATOM 625 C CA . LEU A 1 87 ? 17.189 -18.395 -0.944 1.00 71.31 87 LEU A CA 1
ATOM 626 C C . LEU A 1 87 ? 17.258 -18.044 0.538 1.00 71.31 87 LEU A C 1
ATOM 628 O O . LEU A 1 87 ? 17.173 -18.907 1.410 1.00 71.31 87 LEU A O 1
ATOM 632 N N . LYS A 1 88 ? 17.368 -16.748 0.821 1.00 71.12 88 LYS A N 1
ATOM 633 C CA . LYS A 1 88 ? 17.268 -16.233 2.181 1.00 71.12 88 LYS A CA 1
ATOM 634 C C . LYS A 1 88 ? 15.937 -15.542 2.362 1.00 71.12 88 LYS A C 1
ATOM 636 O O . LYS A 1 88 ? 15.537 -14.674 1.586 1.00 71.12 88 LYS A O 1
ATOM 641 N N . HIS A 1 89 ? 15.283 -15.938 3.433 1.00 71.38 89 HIS A N 1
ATOM 642 C CA . HIS A 1 89 ? 14.110 -15.275 3.938 1.00 71.38 89 HIS A CA 1
ATOM 643 C C . HIS A 1 89 ? 14.351 -13.774 4.176 1.00 71.38 89 HIS A C 1
ATOM 645 O O . HIS A 1 89 ? 15.448 -13.367 4.554 1.00 71.38 89 HIS A O 1
ATOM 651 N N . GLY A 1 90 ? 13.323 -12.956 3.938 1.00 72.38 90 GLY A N 1
ATOM 652 C CA . GLY A 1 90 ? 13.370 -11.502 4.121 1.00 72.38 90 GLY A CA 1
ATOM 653 C C . GLY A 1 90 ? 13.999 -10.693 2.979 1.00 72.38 90 GLY A C 1
ATOM 654 O O . GLY A 1 90 ? 13.912 -9.471 3.014 1.00 72.38 90 GLY A O 1
ATOM 655 N N . LEU A 1 91 ? 14.590 -11.328 1.958 1.00 80.00 91 LEU A N 1
ATOM 656 C CA . LEU A 1 91 ? 15.142 -10.609 0.795 1.00 80.00 91 LEU A CA 1
ATOM 657 C C . LEU A 1 91 ? 14.141 -10.432 -0.355 1.00 80.00 91 LEU A C 1
ATOM 659 O O . LEU A 1 91 ? 14.262 -9.494 -1.133 1.00 80.00 91 LEU A O 1
ATOM 663 N N . SER A 1 92 ? 13.163 -11.332 -0.481 1.00 88.69 92 SER A N 1
ATOM 664 C CA . SER A 1 92 ? 12.133 -11.272 -1.529 1.00 88.69 92 SER A CA 1
ATOM 665 C C . SER A 1 92 ? 10.840 -10.672 -0.979 1.00 88.69 92 SER A C 1
ATOM 667 O O . SER A 1 92 ? 10.432 -11.007 0.138 1.00 88.69 92 SER A O 1
ATOM 669 N N . SER A 1 93 ? 10.182 -9.807 -1.754 1.00 90.88 93 SER A N 1
ATOM 670 C CA . SER A 1 93 ? 9.038 -9.018 -1.284 1.00 90.88 93 SER A CA 1
ATOM 671 C C . SER A 1 93 ? 7.914 -8.836 -2.314 1.00 90.88 93 SER A C 1
ATOM 673 O O . SER A 1 93 ? 8.129 -8.894 -3.521 1.00 90.88 93 SER A O 1
ATOM 675 N N . LEU A 1 94 ? 6.692 -8.635 -1.825 1.00 93.25 94 LEU A N 1
ATOM 676 C CA . LEU A 1 94 ? 5.547 -8.115 -2.563 1.00 93.25 94 LEU A CA 1
ATOM 677 C C . LEU A 1 94 ? 5.631 -6.585 -2.523 1.00 93.25 94 LEU A C 1
ATOM 679 O O . LEU A 1 94 ? 5.655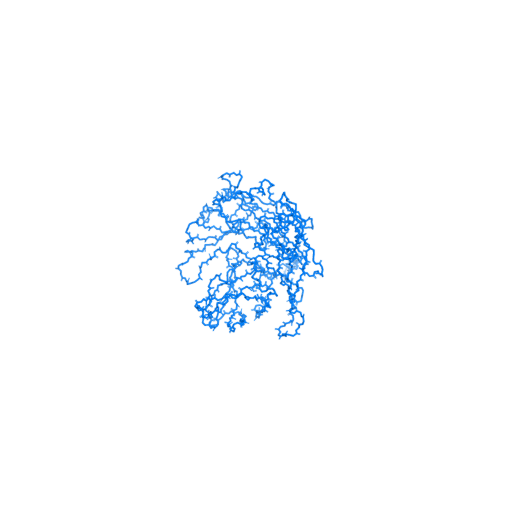 -5.993 -1.446 1.00 93.25 94 LEU A O 1
ATOM 683 N N . LEU A 1 95 ? 5.687 -5.960 -3.695 1.00 93.62 95 LEU A N 1
ATOM 684 C CA . LEU A 1 95 ? 5.912 -4.522 -3.847 1.00 93.62 95 LEU A CA 1
ATOM 685 C C . LEU A 1 95 ? 4.613 -3.735 -3.997 1.00 93.62 95 LEU A C 1
ATOM 687 O O . LEU A 1 95 ? 4.460 -2.669 -3.411 1.00 93.62 95 LEU A O 1
ATOM 691 N N . ALA A 1 96 ? 3.685 -4.263 -4.794 1.00 94.69 96 ALA A N 1
ATOM 692 C CA . ALA A 1 96 ? 2.410 -3.629 -5.094 1.00 94.69 96 ALA A CA 1
ATOM 693 C C . ALA A 1 96 ? 1.383 -4.683 -5.516 1.00 94.69 96 ALA A C 1
ATOM 695 O O . ALA A 1 96 ? 1.738 -5.777 -5.967 1.00 94.69 96 ALA A O 1
ATOM 696 N N . ALA A 1 97 ? 0.106 -4.341 -5.399 1.00 93.88 97 ALA A N 1
ATOM 697 C CA . ALA A 1 97 ? -0.988 -5.168 -5.876 1.00 93.88 97 ALA A CA 1
ATOM 698 C C . ALA A 1 97 ? -2.090 -4.294 -6.467 1.00 93.88 97 ALA A C 1
ATOM 700 O O . ALA A 1 97 ? -2.381 -3.222 -5.938 1.00 93.88 97 ALA A O 1
ATOM 701 N N . ASP A 1 98 ? -2.716 -4.779 -7.534 1.00 92.50 98 ASP A N 1
ATOM 702 C CA . ASP A 1 98 ? -3.921 -4.173 -8.086 1.00 92.50 98 ASP A CA 1
ATOM 703 C C . ASP A 1 98 ? -4.786 -5.238 -8.760 1.00 92.50 98 ASP A C 1
ATOM 705 O O . ASP A 1 98 ? -4.299 -6.010 -9.590 1.00 92.50 98 ASP A O 1
ATOM 709 N N . ALA A 1 99 ? -6.066 -5.292 -8.389 1.00 88.50 99 ALA A N 1
ATOM 710 C CA . ALA A 1 99 ? -6.988 -6.363 -8.762 1.00 88.50 99 ALA A CA 1
ATOM 711 C C . ALA A 1 99 ? -6.337 -7.760 -8.612 1.00 88.50 99 ALA A C 1
ATOM 713 O O . ALA A 1 99 ? -5.934 -8.149 -7.520 1.00 88.50 99 ALA A O 1
ATOM 714 N N . HIS A 1 100 ? -6.190 -8.497 -9.716 1.00 87.19 100 HIS A N 1
ATOM 715 C CA . HIS A 1 100 ? -5.633 -9.851 -9.762 1.00 87.19 100 HIS A CA 1
ATOM 716 C C . HIS A 1 100 ? -4.121 -9.910 -10.051 1.00 87.19 100 HIS A C 1
ATOM 718 O O . HIS A 1 100 ? -3.588 -11.004 -10.252 1.00 87.19 100 HIS A O 1
ATOM 724 N N . HIS A 1 101 ? -3.422 -8.772 -10.087 1.00 91.56 101 HIS A N 1
ATOM 725 C CA . HIS A 1 101 ? -1.978 -8.705 -10.311 1.00 91.56 101 HIS A CA 1
ATOM 726 C C . HIS A 1 101 ? -1.225 -8.391 -9.017 1.00 91.56 101 HIS A C 1
ATOM 728 O O . HIS A 1 101 ? -1.521 -7.417 -8.326 1.00 91.56 101 HIS A O 1
ATOM 734 N N . LEU A 1 102 ? -0.204 -9.195 -8.724 1.00 94.50 102 LEU A N 1
ATOM 735 C CA . LEU A 1 102 ? 0.733 -8.997 -7.622 1.00 94.50 102 LEU A CA 1
ATOM 736 C C . LEU A 1 102 ? 2.136 -8.784 -8.190 1.00 94.50 102 LEU A C 1
ATOM 738 O O . LEU A 1 102 ? 2.643 -9.637 -8.918 1.00 94.50 102 LEU A O 1
ATOM 742 N N . LEU A 1 103 ? 2.773 -7.666 -7.851 1.00 95.50 103 LEU A N 1
ATOM 743 C CA . LEU A 1 103 ? 4.137 -7.355 -8.266 1.00 95.50 103 LEU A CA 1
ATOM 744 C C . LEU A 1 103 ? 5.133 -7.825 -7.204 1.00 95.50 103 LEU A C 1
ATOM 746 O O . LEU A 1 103 ? 5.125 -7.341 -6.075 1.00 95.50 103 LEU A O 1
ATOM 750 N N . LEU A 1 104 ? 6.006 -8.749 -7.579 1.00 95.25 104 LEU A N 1
ATOM 751 C CA . LEU A 1 104 ? 6.971 -9.418 -6.715 1.00 95.25 104 LEU A CA 1
ATOM 752 C C . LEU A 1 104 ? 8.397 -8.987 -7.075 1.00 95.25 104 LEU A C 1
ATOM 754 O O . LEU A 1 104 ? 8.747 -8.917 -8.252 1.00 95.25 104 LEU A O 1
ATOM 758 N N . CYS A 1 105 ? 9.229 -8.775 -6.063 1.00 92.81 105 CYS A N 1
ATOM 759 C CA . CYS A 1 105 ? 10.682 -8.752 -6.160 1.00 92.81 105 CYS A CA 1
ATOM 760 C C . CYS A 1 105 ? 11.227 -10.068 -5.603 1.00 92.81 105 CYS A C 1
ATOM 762 O O . CYS A 1 105 ? 10.986 -10.408 -4.442 1.00 92.81 105 CYS A O 1
ATOM 764 N N . VAL A 1 106 ? 11.951 -10.814 -6.429 1.00 90.62 106 VAL A N 1
ATOM 765 C CA . VAL A 1 106 ? 12.610 -12.062 -6.049 1.00 90.62 106 VAL A CA 1
ATOM 766 C C . VAL A 1 106 ? 14.113 -11.841 -6.091 1.00 90.62 106 VAL A C 1
ATOM 768 O O . VAL A 1 106 ? 14.662 -11.446 -7.118 1.00 90.62 106 VAL A O 1
ATOM 771 N N . VAL A 1 107 ? 14.773 -12.116 -4.970 1.00 87.31 107 VAL A N 1
ATOM 772 C CA . VAL A 1 107 ? 16.220 -11.952 -4.812 1.00 87.31 107 VAL A CA 1
ATOM 773 C C . VAL A 1 107 ? 16.859 -13.319 -4.646 1.00 87.31 107 VAL A C 1
ATOM 775 O O . VAL A 1 107 ? 16.596 -14.022 -3.667 1.00 87.31 107 VAL A O 1
ATOM 778 N N . VAL A 1 108 ? 17.728 -13.683 -5.590 1.00 82.81 108 VAL A N 1
ATOM 779 C CA . VAL A 1 108 ? 18.470 -14.950 -5.561 1.00 82.81 108 VAL A CA 1
ATOM 780 C C . VAL A 1 108 ? 19.958 -14.661 -5.385 1.00 82.81 108 VAL A C 1
ATOM 782 O O . VAL A 1 108 ? 20.582 -14.155 -6.315 1.00 82.81 108 VAL A O 1
ATOM 785 N N . PRO A 1 109 ? 20.545 -14.968 -4.212 1.00 79.69 109 PRO A N 1
ATOM 786 C CA . PRO A 1 109 ? 21.965 -14.762 -3.958 1.00 79.69 109 PRO A CA 1
ATOM 787 C C . PRO A 1 109 ? 22.857 -15.489 -4.971 1.00 79.69 109 PRO A C 1
ATOM 789 O O . PRO A 1 109 ? 22.735 -16.699 -5.169 1.00 79.69 109 PRO A O 1
ATOM 792 N N . VAL A 1 110 ? 23.804 -14.764 -5.563 1.00 78.31 110 VAL A N 1
ATOM 793 C CA . VAL A 1 110 ? 24.799 -15.296 -6.501 1.00 78.31 110 VAL A CA 1
ATOM 794 C C . VAL A 1 110 ? 26.169 -15.235 -5.851 1.00 78.31 110 VAL A C 1
ATOM 796 O O . VAL A 1 110 ? 26.616 -14.174 -5.427 1.00 78.31 110 VAL A O 1
ATOM 799 N N . LYS A 1 111 ? 26.854 -16.376 -5.759 1.00 74.94 111 LYS A N 1
ATOM 800 C CA . LYS A 1 111 ? 28.203 -16.429 -5.189 1.00 74.94 111 LYS A CA 1
ATOM 801 C C . LYS A 1 111 ? 29.199 -15.750 -6.130 1.00 74.94 111 LYS A C 1
ATOM 803 O O . LYS A 1 111 ? 29.298 -16.121 -7.298 1.00 74.94 111 LYS A O 1
ATOM 808 N N . THR A 1 112 ? 29.977 -14.809 -5.609 1.00 74.88 112 THR A N 1
ATOM 809 C CA . THR A 1 112 ? 31.052 -14.146 -6.353 1.00 74.88 112 THR A CA 1
ATOM 810 C C . THR A 1 112 ? 32.398 -14.846 -6.121 1.00 74.88 112 THR A C 1
ATOM 812 O O . THR A 1 112 ? 32.541 -15.730 -5.268 1.00 74.88 112 THR A O 1
ATOM 815 N N . ARG A 1 113 ? 33.429 -14.436 -6.874 1.00 71.69 113 ARG A N 1
ATOM 816 C CA . ARG A 1 113 ? 34.786 -15.009 -6.794 1.00 71.69 113 ARG A CA 1
ATOM 817 C C . ARG A 1 113 ? 35.480 -14.809 -5.435 1.00 71.69 113 ARG A C 1
ATOM 819 O O . ARG A 1 113 ? 36.437 -15.523 -5.161 1.00 71.69 113 ARG A O 1
ATOM 826 N N . TYR A 1 114 ? 35.007 -13.893 -4.584 1.00 73.44 114 TYR A N 1
ATOM 827 C CA . TYR A 1 114 ? 35.698 -13.467 -3.354 1.00 73.44 114 TYR A CA 1
ATOM 828 C C . TYR A 1 114 ? 34.993 -13.883 -2.055 1.00 73.44 114 TYR A C 1
ATOM 830 O O . TYR A 1 114 ? 35.126 -13.207 -1.041 1.00 73.44 114 TYR A O 1
ATOM 838 N N . TYR A 1 115 ? 34.225 -14.977 -2.069 1.00 64.38 115 TYR A N 1
ATOM 839 C CA . TYR A 1 115 ? 33.394 -15.405 -0.929 1.00 64.38 115 TYR A CA 1
ATOM 840 C C . TYR A 1 115 ? 32.305 -14.391 -0.516 1.00 64.38 115 TYR A C 1
ATOM 842 O O . TYR A 1 115 ? 31.704 -14.549 0.546 1.00 64.38 115 TYR A O 1
ATOM 850 N N . SER A 1 116 ? 32.005 -13.391 -1.353 1.00 73.50 116 SER A N 1
ATOM 851 C CA . SER A 1 116 ? 30.836 -12.520 -1.193 1.00 73.50 116 SER A CA 1
ATOM 852 C C . SER A 1 116 ? 29.652 -13.028 -2.024 1.00 73.50 116 SER A C 1
ATOM 854 O O . SER A 1 116 ? 29.801 -13.914 -2.873 1.00 73.50 116 SER A O 1
ATOM 856 N N . TYR A 1 117 ? 28.465 -12.488 -1.755 1.00 73.50 117 TYR A N 1
ATOM 857 C CA . TYR A 1 117 ? 27.256 -12.759 -2.525 1.00 73.50 117 TYR A CA 1
ATOM 858 C C . TYR A 1 117 ? 26.747 -11.463 -3.143 1.00 73.50 117 TYR A C 1
ATOM 860 O O . TYR A 1 117 ? 26.643 -10.456 -2.444 1.00 73.50 117 TYR A O 1
ATOM 868 N N . ASP A 1 118 ? 26.397 -11.521 -4.422 1.00 78.81 118 ASP A N 1
ATOM 869 C CA . ASP A 1 118 ? 25.570 -10.507 -5.063 1.00 78.81 118 ASP A CA 1
ATOM 870 C C . ASP A 1 118 ? 24.098 -10.865 -4.847 1.00 78.81 118 ASP A C 1
ATOM 872 O O . ASP A 1 118 ? 23.720 -12.039 -4.829 1.00 78.81 118 ASP A O 1
ATOM 876 N N . HIS A 1 119 ? 23.255 -9.850 -4.687 1.00 81.25 119 HIS A N 1
ATOM 877 C CA . HIS A 1 119 ? 21.824 -10.000 -4.425 1.00 81.25 119 HIS A CA 1
ATOM 878 C C . HIS A 1 119 ? 21.009 -9.321 -5.533 1.00 81.25 119 HIS A C 1
ATOM 880 O O . HIS A 1 119 ? 20.391 -8.288 -5.282 1.00 81.25 119 HIS A O 1
ATOM 886 N N . PRO A 1 120 ? 21.042 -9.843 -6.774 1.00 83.69 120 PRO A N 1
ATOM 887 C CA . PRO A 1 120 ? 20.300 -9.249 -7.876 1.00 83.69 120 PRO A CA 1
ATOM 888 C C . PRO A 1 120 ? 18.792 -9.312 -7.611 1.00 83.69 120 PRO A C 1
ATOM 890 O O . PRO A 1 120 ? 18.256 -10.362 -7.247 1.00 83.69 120 PRO A O 1
ATOM 893 N N . GLU A 1 121 ? 18.124 -8.181 -7.818 1.00 87.75 121 GLU A N 1
ATOM 894 C CA . GLU A 1 121 ? 16.668 -8.068 -7.777 1.00 87.75 121 GLU A CA 1
ATOM 895 C C . GLU A 1 121 ? 16.078 -8.412 -9.144 1.00 87.75 121 GLU A C 1
ATOM 897 O O . GLU A 1 121 ? 16.463 -7.846 -10.171 1.00 87.75 121 GLU A O 1
ATOM 902 N N . GLU A 1 122 ? 15.111 -9.323 -9.154 1.00 89.62 122 GLU A N 1
ATOM 903 C CA . GLU A 1 122 ? 14.325 -9.646 -10.337 1.00 89.62 122 GLU A CA 1
ATOM 904 C C . GLU A 1 122 ? 12.841 -9.421 -10.070 1.00 89.62 122 GLU A C 1
ATOM 906 O O . GLU A 1 122 ? 12.302 -9.837 -9.044 1.00 89.62 122 GLU A O 1
ATOM 911 N N . PHE A 1 123 ? 12.167 -8.778 -11.019 1.00 92.06 123 PHE A N 1
ATOM 912 C CA . PHE A 1 123 ? 10.771 -8.388 -10.866 1.00 92.06 123 PHE A CA 1
ATOM 913 C C . PHE A 1 123 ? 9.861 -9.342 -11.632 1.00 92.06 123 PHE A C 1
ATOM 915 O O . PHE A 1 123 ? 10.114 -9.678 -12.793 1.00 92.06 123 PHE A O 1
ATOM 922 N N . PHE A 1 124 ? 8.778 -9.762 -10.987 1.00 93.31 124 PHE A N 1
ATOM 923 C CA . PHE A 1 124 ? 7.790 -10.664 -11.560 1.00 93.31 124 PHE A CA 1
ATOM 924 C C . PHE A 1 124 ? 6.381 -10.174 -11.261 1.00 93.31 124 PHE A C 1
ATOM 926 O O . PHE A 1 124 ? 6.107 -9.702 -10.165 1.00 93.31 124 PHE A O 1
ATOM 933 N N . VAL A 1 125 ? 5.462 -10.349 -12.201 1.00 93.62 125 VAL A N 1
ATOM 934 C CA . VAL A 1 125 ? 4.032 -10.161 -11.960 1.00 93.62 125 VAL A CA 1
ATOM 935 C C . VAL A 1 125 ? 3.372 -11.524 -11.859 1.00 93.62 125 VAL A C 1
ATOM 937 O O . VAL A 1 125 ? 3.394 -12.304 -12.811 1.00 93.62 125 VAL A O 1
ATOM 940 N N . TYR A 1 126 ? 2.813 -11.822 -10.690 1.00 91.94 126 TYR A N 1
ATOM 941 C CA . TYR A 1 126 ? 1.928 -12.959 -10.492 1.00 91.94 126 TYR A CA 1
ATOM 942 C C . TYR A 1 126 ? 0.501 -12.532 -10.834 1.00 91.94 126 TYR A C 1
ATOM 944 O O . TYR A 1 126 ? -0.058 -11.635 -10.204 1.00 91.94 126 TYR A O 1
ATOM 952 N N . THR A 1 127 ? -0.089 -13.185 -11.826 1.00 89.25 127 THR A N 1
ATOM 953 C CA . THR A 1 127 ? -1.469 -12.963 -12.252 1.00 89.25 127 THR A CA 1
ATOM 954 C C . THR A 1 127 ? -2.323 -14.092 -11.696 1.00 89.25 127 THR A C 1
ATOM 956 O O . THR A 1 127 ? -2.243 -15.238 -12.149 1.00 89.25 127 THR A O 1
ATOM 959 N N . ALA A 1 128 ? -3.177 -13.760 -10.735 1.00 81.12 128 ALA A N 1
ATOM 960 C CA . ALA A 1 128 ? -4.219 -14.635 -10.225 1.00 81.12 128 ALA A CA 1
ATOM 961 C C . ALA A 1 128 ? -5.393 -14.681 -11.223 1.00 81.12 128 ALA A C 1
ATOM 963 O O . ALA A 1 128 ? -6.498 -14.225 -10.936 1.00 81.12 128 ALA A O 1
ATOM 964 N N . ALA A 1 129 ? -5.161 -15.184 -12.441 1.00 65.94 129 ALA A N 1
ATOM 965 C CA . ALA A 1 129 ? -6.264 -15.562 -13.323 1.00 65.94 129 ALA A CA 1
ATOM 966 C C . ALA A 1 129 ? -7.065 -16.700 -12.659 1.00 65.94 129 ALA A C 1
ATOM 968 O O . ALA A 1 129 ? -6.541 -17.350 -11.754 1.00 65.94 129 ALA A O 1
ATOM 969 N N . SER A 1 130 ? -8.326 -16.915 -13.080 1.00 56.75 130 SER A N 1
ATOM 970 C CA . SER A 1 130 ? -9.242 -17.947 -12.543 1.00 56.75 130 SER A CA 1
ATOM 971 C C . SER A 1 130 ? -8.474 -19.165 -12.026 1.00 56.75 130 SER A C 1
ATOM 973 O O . SER A 1 130 ? -7.641 -19.676 -12.775 1.00 56.75 130 SER A O 1
ATOM 975 N N . ALA A 1 131 ? -8.737 -19.574 -10.774 1.00 52.72 131 ALA A N 1
ATOM 976 C CA . ALA A 1 131 ? -7.930 -20.426 -9.874 1.00 52.72 131 ALA A CA 1
ATOM 977 C C . ALA A 1 131 ? -7.261 -21.693 -10.463 1.00 52.72 131 ALA A C 1
ATOM 979 O O . ALA A 1 131 ? -6.489 -22.365 -9.786 1.00 52.72 131 ALA A O 1
ATOM 980 N N . LEU A 1 132 ? -7.559 -22.030 -11.711 1.00 57.31 132 LEU A N 1
ATOM 981 C CA . LEU A 1 132 ? -7.045 -23.144 -12.485 1.00 57.31 132 LEU A CA 1
ATOM 982 C C . LEU A 1 132 ? -5.679 -22.870 -13.146 1.00 57.31 132 LEU A C 1
ATOM 984 O O . LEU A 1 132 ? -4.931 -23.825 -13.329 1.00 57.31 132 LEU A O 1
ATOM 988 N N . THR A 1 133 ? -5.318 -21.624 -13.490 1.00 68.69 133 THR A N 1
ATOM 989 C CA . THR A 1 133 ? -4.038 -21.334 -14.182 1.00 68.69 133 THR A CA 1
ATOM 990 C C . THR A 1 133 ? -3.448 -19.966 -13.807 1.00 68.69 133 THR A C 1
ATOM 992 O O . THR A 1 133 ? -3.526 -19.024 -14.603 1.00 68.69 133 THR A O 1
ATOM 995 N N . PRO A 1 134 ? -2.855 -19.809 -12.610 1.00 83.75 134 PRO A N 1
ATOM 996 C CA . PRO A 1 134 ? -2.079 -18.616 -12.314 1.00 83.75 134 PRO A CA 1
ATOM 997 C C . PRO A 1 134 ? -0.864 -18.542 -13.238 1.00 83.75 134 PRO A C 1
ATOM 999 O O . PRO A 1 134 ? -0.258 -19.560 -13.579 1.00 83.75 134 PRO A O 1
ATOM 1002 N N . THR A 1 135 ? -0.473 -17.330 -13.609 1.00 85.69 135 THR A N 1
ATOM 1003 C CA . THR A 1 135 ? 0.732 -17.102 -14.408 1.00 85.69 135 THR A CA 1
ATOM 1004 C C . THR A 1 135 ? 1.714 -16.250 -13.637 1.00 85.69 135 THR A C 1
ATOM 1006 O O . THR A 1 135 ? 1.346 -15.457 -12.775 1.00 85.69 135 THR A O 1
ATOM 1009 N N . LEU A 1 136 ? 2.987 -16.428 -13.949 1.00 88.94 136 LEU A N 1
ATOM 1010 C CA . LEU A 1 136 ? 4.055 -15.597 -13.431 1.00 88.94 136 LEU A CA 1
ATOM 1011 C C . LEU A 1 136 ? 4.772 -15.019 -14.641 1.00 88.94 136 LEU A C 1
ATOM 1013 O O . LEU A 1 136 ? 5.165 -15.777 -15.521 1.00 88.94 136 LEU A O 1
ATOM 1017 N N . THR A 1 137 ? 4.928 -13.706 -14.721 1.00 88.75 137 THR A N 1
ATOM 1018 C CA . THR A 1 137 ? 5.550 -13.013 -15.856 1.00 88.75 137 THR A CA 1
ATOM 1019 C C . THR A 1 137 ? 6.789 -12.294 -15.367 1.00 88.75 137 THR A C 1
ATOM 1021 O O . THR A 1 137 ? 6.699 -11.461 -14.474 1.00 88.75 137 THR A O 1
ATOM 1024 N N . ARG A 1 138 ? 7.956 -12.635 -15.921 1.00 90.31 138 ARG A N 1
ATOM 1025 C CA . ARG A 1 138 ? 9.213 -11.955 -15.592 1.00 90.31 138 ARG A CA 1
ATOM 1026 C C . ARG A 1 138 ? 9.262 -10.615 -16.313 1.00 90.31 138 ARG A C 1
ATOM 1028 O O . ARG A 1 138 ? 8.987 -10.563 -17.508 1.00 90.31 138 ARG A O 1
ATOM 1035 N N . LEU A 1 139 ? 9.639 -9.563 -15.601 1.00 91.31 139 LEU A N 1
ATOM 1036 C CA . LEU A 1 139 ? 9.818 -8.236 -16.173 1.00 91.31 139 LEU A CA 1
ATOM 1037 C C . LEU A 1 139 ? 11.288 -8.013 -16.568 1.00 91.31 139 LEU A C 1
ATOM 1039 O O . LEU A 1 139 ? 12.190 -8.578 -15.940 1.00 91.31 139 LEU A O 1
ATOM 1043 N N . PRO A 1 140 ? 11.563 -7.188 -17.592 1.00 90.31 140 PRO A N 1
ATOM 1044 C CA . PRO A 1 140 ? 12.912 -6.706 -17.861 1.00 90.31 140 PRO A CA 1
ATOM 1045 C C . PRO A 1 140 ? 13.449 -5.888 -16.678 1.00 90.31 140 PRO A C 1
ATOM 1047 O O . PRO A 1 140 ? 12.696 -5.191 -15.998 1.00 90.31 140 PRO A O 1
ATOM 1050 N N . ALA A 1 141 ? 14.765 -5.920 -16.461 1.00 87.38 141 ALA A N 1
ATOM 1051 C CA . ALA A 1 141 ? 15.415 -5.067 -15.466 1.00 87.38 141 ALA A CA 1
ATOM 1052 C C . ALA A 1 141 ? 15.208 -3.579 -15.794 1.00 87.38 141 ALA A C 1
ATOM 1054 O O . ALA A 1 141 ? 15.099 -3.211 -16.967 1.00 87.38 141 ALA A O 1
ATOM 1055 N N . PHE A 1 142 ? 15.174 -2.723 -14.769 1.00 88.50 142 PHE A N 1
ATOM 1056 C CA . PHE A 1 142 ? 15.085 -1.277 -14.974 1.00 88.50 142 PHE A CA 1
ATOM 1057 C C . PHE A 1 142 ? 16.268 -0.775 -15.824 1.00 88.50 142 PHE A C 1
ATOM 1059 O O . PHE A 1 142 ? 17.406 -1.196 -15.604 1.00 88.50 142 PHE A O 1
ATOM 1066 N N . PRO A 1 143 ? 16.034 0.151 -16.773 1.00 86.38 143 PRO A N 1
ATOM 1067 C CA . PRO A 1 143 ? 17.006 0.497 -17.813 1.00 86.38 143 PRO A CA 1
ATOM 1068 C C . PRO A 1 143 ? 18.259 1.208 -17.286 1.00 86.38 143 PRO A C 1
ATOM 1070 O O . PRO A 1 143 ? 19.269 1.256 -17.978 1.00 86.38 143 PRO A O 1
ATOM 1073 N N . ASP A 1 144 ? 18.213 1.771 -16.077 1.00 82.00 144 ASP A N 1
ATOM 1074 C CA . ASP A 1 144 ? 19.355 2.447 -15.454 1.00 82.00 144 ASP A CA 1
ATOM 1075 C C . ASP A 1 144 ? 20.160 1.559 -14.495 1.00 82.00 144 ASP A C 1
ATOM 1077 O O . ASP A 1 144 ? 21.119 2.043 -13.895 1.00 82.00 144 ASP A O 1
ATOM 1081 N N . GLY A 1 145 ? 19.769 0.289 -14.325 1.00 77.69 145 GLY A N 1
ATOM 1082 C CA . GLY A 1 145 ? 20.448 -0.668 -13.448 1.00 77.69 145 GLY A CA 1
ATOM 1083 C C . GLY A 1 145 ? 20.466 -0.279 -11.966 1.00 77.69 145 GLY A C 1
ATOM 1084 O O . GLY A 1 145 ? 21.207 -0.882 -11.193 1.00 77.69 145 GLY A O 1
ATOM 1085 N N . ARG A 1 146 ? 19.690 0.732 -11.551 1.00 78.44 146 ARG A N 1
ATOM 1086 C CA . ARG A 1 146 ? 19.656 1.189 -10.158 1.00 78.44 146 ARG A CA 1
ATOM 1087 C C . ARG A 1 146 ? 18.591 0.443 -9.366 1.00 78.44 146 ARG A C 1
ATOM 1089 O O . ARG A 1 146 ? 17.473 0.244 -9.845 1.00 78.44 146 ARG A O 1
ATOM 1096 N N . GLN A 1 147 ? 18.917 0.135 -8.116 1.00 77.94 147 GLN A N 1
ATOM 1097 C CA . GLN A 1 147 ? 17.959 -0.394 -7.152 1.00 77.94 147 GLN A CA 1
ATOM 1098 C C . GLN A 1 147 ? 16.806 0.599 -6.935 1.00 77.94 147 GLN A C 1
ATOM 1100 O O . GLN A 1 147 ? 16.986 1.818 -7.049 1.00 77.94 147 GLN A O 1
ATOM 1105 N N . ARG A 1 148 ? 15.610 0.080 -6.663 1.00 84.62 148 ARG A N 1
ATOM 1106 C CA . ARG A 1 148 ? 14.409 0.875 -6.388 1.00 84.62 148 ARG A CA 1
ATOM 1107 C C . ARG A 1 148 ? 13.949 0.628 -4.961 1.00 84.62 148 ARG A C 1
ATOM 1109 O O . ARG A 1 148 ? 14.029 -0.498 -4.480 1.00 84.62 148 ARG A O 1
ATOM 1116 N N . SER A 1 149 ? 13.423 1.658 -4.305 1.00 87.12 149 SER A N 1
ATOM 1117 C CA . SER A 1 149 ? 12.710 1.444 -3.045 1.00 87.12 149 SER A CA 1
ATOM 1118 C C . SER A 1 149 ? 11.376 0.768 -3.351 1.00 87.12 149 SER A C 1
ATOM 1120 O O . SER A 1 149 ? 10.760 1.054 -4.379 1.00 87.12 149 SER A O 1
ATOM 1122 N N . SER A 1 150 ? 10.891 -0.093 -2.456 1.00 86.81 150 SER A N 1
ATOM 1123 C CA . SER A 1 150 ? 9.619 -0.799 -2.658 1.00 86.81 150 SER A CA 1
ATOM 1124 C C . SER A 1 150 ? 8.450 0.157 -2.912 1.00 86.81 150 SER A C 1
ATOM 1126 O O . SER A 1 150 ? 7.686 -0.046 -3.849 1.00 86.81 150 SER A O 1
ATOM 1128 N N . GLY A 1 151 ? 8.360 1.242 -2.138 1.00 90.50 151 GLY A N 1
ATOM 1129 C CA . GLY A 1 151 ? 7.301 2.240 -2.275 1.00 90.50 151 GLY A CA 1
ATOM 1130 C C . GLY A 1 151 ? 7.380 3.094 -3.541 1.00 90.50 151 GLY A C 1
ATOM 1131 O O . GLY A 1 151 ? 6.420 3.798 -3.843 1.00 90.50 151 GLY A O 1
ATOM 1132 N N . ASP A 1 152 ? 8.484 3.047 -4.293 1.00 94.00 152 ASP A N 1
ATOM 1133 C CA . ASP A 1 152 ? 8.608 3.778 -5.558 1.00 94.00 152 ASP A CA 1
ATOM 1134 C C . ASP A 1 152 ? 7.888 3.056 -6.701 1.00 94.00 152 ASP A C 1
ATOM 1136 O O . ASP A 1 152 ? 7.630 3.676 -7.734 1.00 94.00 152 ASP A O 1
ATOM 1140 N N . ILE A 1 153 ? 7.590 1.759 -6.554 1.00 95.88 153 ILE A N 1
ATOM 1141 C CA . ILE A 1 153 ? 7.067 0.915 -7.630 1.00 95.88 153 ILE A CA 1
ATOM 1142 C C . ILE A 1 153 ? 5.586 0.606 -7.402 1.00 95.88 153 ILE A C 1
ATOM 1144 O O . ILE A 1 153 ? 5.210 -0.001 -6.408 1.00 95.88 153 ILE A O 1
ATOM 1148 N N . GLY A 1 154 ? 4.753 0.981 -8.369 1.00 96.00 154 GLY A N 1
ATOM 1149 C CA . GLY A 1 154 ? 3.326 0.673 -8.423 1.00 96.00 154 GLY A CA 1
ATOM 1150 C C . GLY A 1 154 ? 2.970 -0.231 -9.602 1.00 96.00 154 GLY A C 1
ATOM 1151 O O . GLY A 1 154 ? 3.734 -0.361 -10.564 1.00 96.00 154 GLY A O 1
ATOM 1152 N N . ILE A 1 155 ? 1.783 -0.831 -9.534 1.00 96.50 155 ILE A N 1
ATOM 1153 C CA . ILE A 1 155 ? 1.178 -1.609 -10.618 1.00 96.50 155 ILE A CA 1
ATOM 1154 C C . ILE A 1 155 ? -0.268 -1.162 -10.825 1.00 96.50 155 ILE A C 1
ATOM 1156 O O . ILE A 1 155 ? -1.006 -1.017 -9.855 1.00 96.50 155 ILE A O 1
ATOM 1160 N N . LEU A 1 156 ? -0.661 -0.942 -12.078 1.00 95.81 156 LEU A N 1
ATOM 1161 C CA . LEU A 1 156 ? -2.022 -0.599 -12.491 1.00 95.81 156 LEU A CA 1
ATOM 1162 C C . LEU A 1 156 ? -2.538 -1.662 -13.457 1.00 95.81 156 LEU A C 1
ATOM 1164 O O . LEU A 1 156 ? -2.004 -1.816 -14.553 1.00 95.81 156 LEU A O 1
ATOM 1168 N N . THR A 1 157 ? -3.600 -2.357 -13.080 1.00 93.00 157 THR A N 1
ATOM 1169 C CA . THR A 1 157 ? -4.357 -3.251 -13.951 1.00 93.00 157 THR A CA 1
ATOM 1170 C C . THR A 1 157 ? -5.293 -2.432 -14.832 1.00 93.00 157 THR A C 1
ATOM 1172 O O . THR A 1 157 ? -5.989 -1.531 -14.367 1.00 93.00 157 THR A O 1
ATOM 1175 N N . HIS A 1 158 ? -5.348 -2.760 -16.120 1.00 89.25 158 HIS A N 1
ATOM 1176 C CA . HIS A 1 158 ? -6.246 -2.114 -17.072 1.00 89.25 158 HIS A CA 1
ATOM 1177 C C . HIS A 1 158 ? -6.888 -3.135 -18.021 1.00 89.25 158 HIS A C 1
ATOM 1179 O O . HIS A 1 158 ? -6.641 -4.341 -17.950 1.00 89.25 158 HIS A O 1
ATOM 1185 N N . GLY A 1 159 ? -7.783 -2.655 -18.890 1.00 80.12 159 GLY A N 1
ATOM 1186 C CA . GLY A 1 159 ? -8.608 -3.495 -19.761 1.00 80.12 159 GLY A CA 1
ATOM 1187 C C . GLY A 1 159 ? -7.814 -4.519 -20.584 1.00 80.12 159 GLY A C 1
ATOM 1188 O O . GLY A 1 159 ? -6.653 -4.303 -20.932 1.00 80.12 159 GLY A O 1
ATOM 1189 N N . GLY A 1 160 ? -8.459 -5.651 -20.889 1.00 76.19 160 GLY A N 1
ATOM 1190 C CA . GLY A 1 160 ? -7.861 -6.740 -21.672 1.00 76.19 160 GLY A CA 1
ATOM 1191 C C . GLY A 1 160 ? -6.897 -7.643 -20.893 1.00 76.19 160 GLY A C 1
ATOM 1192 O O . GLY A 1 160 ? -6.126 -8.372 -21.510 1.00 76.19 160 GLY A O 1
ATOM 1193 N N . GLY A 1 161 ? -6.916 -7.587 -19.554 1.00 79.56 161 GLY A N 1
ATOM 1194 C CA . GLY A 1 161 ? -6.003 -8.354 -18.696 1.00 79.56 161 GLY A CA 1
ATOM 1195 C C . GLY A 1 161 ? -4.558 -7.848 -18.738 1.00 79.56 161 GLY A C 1
ATOM 1196 O O . GLY A 1 161 ? -3.647 -8.586 -18.378 1.00 79.56 161 GLY A O 1
ATOM 1197 N N . GLY A 1 162 ? -4.346 -6.626 -19.234 1.00 87.94 162 GLY A N 1
ATOM 1198 C CA . GLY A 1 162 ? -3.047 -5.966 -19.228 1.00 87.94 162 GLY A CA 1
ATOM 1199 C C . GLY A 1 162 ? -2.767 -5.261 -17.906 1.00 87.94 162 GLY A C 1
ATOM 1200 O O . GLY A 1 162 ? -3.663 -5.025 -17.091 1.00 87.94 162 GLY A O 1
ATOM 1201 N N . PHE A 1 163 ? -1.507 -4.899 -17.717 1.00 93.25 163 PHE A N 1
ATOM 1202 C CA . PHE A 1 163 ? -1.064 -4.127 -16.570 1.00 93.25 163 PHE A CA 1
ATOM 1203 C C . PHE A 1 163 ? 0.069 -3.184 -16.967 1.00 93.25 163 PHE A C 1
ATOM 1205 O O . PHE A 1 163 ? 0.820 -3.428 -17.910 1.00 93.25 163 PHE A O 1
ATOM 1212 N N . THR A 1 164 ? 0.216 -2.110 -16.206 1.00 95.25 164 THR A N 1
ATOM 1213 C CA . THR A 1 164 ? 1.331 -1.176 -16.307 1.00 95.25 164 THR A CA 1
ATOM 1214 C C . THR A 1 164 ? 2.096 -1.176 -14.995 1.00 95.25 164 THR A C 1
ATOM 1216 O O . THR A 1 164 ? 1.511 -0.954 -13.937 1.00 95.25 164 THR A O 1
ATOM 1219 N N . VAL A 1 165 ? 3.404 -1.416 -15.060 1.00 96.69 165 VAL A N 1
ATOM 1220 C CA . VAL A 1 165 ? 4.312 -1.237 -13.922 1.00 96.69 165 VAL A CA 1
ATOM 1221 C C . VAL A 1 165 ? 4.949 0.136 -14.031 1.00 96.69 165 VAL A C 1
ATOM 1223 O O . VAL A 1 165 ? 5.408 0.532 -15.101 1.00 96.69 165 VAL A O 1
ATOM 1226 N N . SER A 1 166 ? 4.982 0.865 -12.924 1.00 96.69 166 SER A N 1
ATOM 1227 C CA . SER A 1 166 ? 5.493 2.231 -12.886 1.00 96.69 166 SER A CA 1
ATOM 1228 C C . SER A 1 166 ? 6.427 2.436 -11.705 1.00 96.69 166 SER A C 1
ATOM 1230 O O . SER A 1 166 ? 6.091 2.034 -10.598 1.00 96.69 166 SER A O 1
ATOM 1232 N N . SER A 1 167 ? 7.554 3.110 -11.916 1.00 96.06 167 SER A N 1
ATOM 1233 C CA . SER A 1 167 ? 8.451 3.565 -10.854 1.00 96.06 167 SER A CA 1
ATOM 1234 C C . SER A 1 167 ? 8.599 5.081 -10.901 1.00 96.06 167 SER A C 1
ATOM 1236 O O . SER A 1 167 ? 8.895 5.625 -11.967 1.00 96.06 167 SER A O 1
ATOM 1238 N N . LEU A 1 168 ? 8.410 5.752 -9.764 1.00 95.56 168 LEU A N 1
ATOM 1239 C CA . LEU A 1 168 ? 8.582 7.197 -9.634 1.00 95.56 168 LEU A CA 1
ATOM 1240 C C . LEU A 1 168 ? 9.775 7.505 -8.732 1.00 95.56 168 LEU A C 1
ATOM 1242 O O . LEU A 1 168 ? 9.828 7.067 -7.589 1.00 95.56 168 LEU A O 1
ATOM 1246 N N . GLN A 1 169 ? 10.719 8.287 -9.244 1.00 91.38 169 GLN A N 1
ATOM 1247 C CA . GLN A 1 169 ? 11.891 8.737 -8.498 1.00 91.38 169 GLN A CA 1
ATOM 1248 C C . GLN A 1 169 ? 12.023 10.255 -8.600 1.00 91.38 169 GLN A C 1
ATOM 1250 O O . GLN A 1 169 ? 11.786 10.824 -9.665 1.00 91.38 169 GLN A O 1
ATOM 1255 N N . MET A 1 170 ? 12.451 10.900 -7.519 1.00 87.25 170 MET A N 1
ATOM 1256 C CA . MET A 1 170 ? 12.769 12.329 -7.504 1.00 87.25 170 MET A CA 1
ATOM 1257 C C . MET A 1 170 ? 14.251 12.521 -7.825 1.00 87.25 170 MET A C 1
ATOM 1259 O O . MET A 1 170 ? 15.093 11.810 -7.277 1.00 87.25 170 MET A O 1
ATOM 1263 N N . TRP A 1 171 ? 14.571 13.446 -8.727 1.00 79.12 171 TRP A N 1
ATOM 1264 C CA . TRP A 1 171 ? 15.932 13.674 -9.204 1.00 79.12 171 TRP A CA 1
ATOM 1265 C C . TRP A 1 171 ? 16.308 15.147 -9.136 1.00 79.12 171 TRP A C 1
ATOM 1267 O O . TRP A 1 171 ? 15.525 16.026 -9.489 1.00 79.12 171 TRP A O 1
ATOM 1277 N N . MET A 1 172 ? 17.560 15.373 -8.746 1.00 68.94 172 MET A N 1
ATOM 1278 C CA . MET A 1 172 ? 18.286 16.612 -8.990 1.00 68.94 172 MET A CA 1
ATOM 1279 C C . MET A 1 172 ? 19.492 16.263 -9.847 1.00 68.94 172 MET A C 1
ATOM 1281 O O . MET A 1 172 ? 20.278 15.382 -9.487 1.00 68.94 172 MET A O 1
ATOM 1285 N N . VAL A 1 173 ? 19.621 16.918 -10.993 1.00 68.31 173 VAL A N 1
ATOM 1286 C CA . VAL A 1 173 ? 20.787 16.794 -11.862 1.00 68.31 173 VAL A CA 1
ATOM 1287 C C . VAL A 1 173 ? 21.350 18.191 -12.048 1.00 68.31 173 VAL A C 1
ATOM 1289 O O . VAL A 1 173 ? 20.679 19.064 -12.584 1.00 68.31 173 VAL A O 1
ATOM 1292 N N . GLY A 1 174 ? 22.585 18.411 -11.604 1.00 58.03 174 GLY A N 1
ATOM 1293 C CA . GLY A 1 174 ? 23.356 19.532 -12.129 1.00 58.03 174 GLY A CA 1
ATOM 1294 C C . GLY A 1 174 ? 23.717 19.217 -13.572 1.00 58.03 174 GLY A C 1
ATOM 1295 O O . GLY A 1 174 ? 24.201 18.111 -13.835 1.00 58.03 174 GLY A O 1
ATOM 1296 N N . GLU A 1 175 ? 23.471 20.131 -14.506 1.00 46.62 175 GLU A N 1
ATOM 1297 C CA . GLU A 1 175 ? 23.983 19.959 -15.867 1.00 46.62 175 GLU A CA 1
ATOM 1298 C C . GLU A 1 175 ? 25.516 19.811 -15.804 1.00 46.62 175 GLU A C 1
ATOM 1300 O O . GLU A 1 175 ? 26.216 20.742 -15.435 1.00 46.62 175 GLU A O 1
ATOM 1305 N N . GLY A 1 176 ? 26.026 18.604 -16.087 1.00 50.75 176 GLY A N 1
ATOM 1306 C CA . GLY A 1 176 ? 27.447 18.294 -16.293 1.00 50.75 176 GLY A CA 1
ATOM 1307 C C . GLY A 1 176 ? 28.437 18.806 -15.235 1.00 50.75 176 GLY A C 1
ATOM 1308 O O . GLY A 1 176 ? 29.087 19.818 -15.447 1.00 50.75 176 GLY A O 1
ATOM 1309 N N . THR A 1 177 ? 28.671 18.028 -14.166 1.00 54.91 177 THR A N 1
ATOM 1310 C CA . THR A 1 177 ? 29.791 18.215 -13.208 1.00 54.91 177 THR A CA 1
ATOM 1311 C C . THR A 1 177 ? 29.900 19.627 -12.627 1.00 54.91 177 THR A C 1
ATOM 1313 O O . THR A 1 177 ? 30.832 20.357 -12.947 1.00 54.91 177 THR A O 1
ATOM 1316 N N . ILE A 1 178 ? 28.980 19.967 -11.718 1.00 58.09 178 ILE A N 1
ATOM 1317 C CA . ILE A 1 178 ? 29.072 21.187 -10.908 1.00 58.09 178 ILE A CA 1
ATOM 1318 C C . ILE A 1 178 ? 30.470 21.261 -10.279 1.00 58.09 178 ILE A C 1
ATOM 1320 O O . ILE A 1 178 ? 30.866 20.378 -9.509 1.00 58.09 178 ILE A O 1
ATOM 1324 N N . THR A 1 179 ? 31.231 22.294 -10.619 1.00 61.78 179 THR A N 1
ATOM 1325 C CA . THR A 1 179 ? 32.539 22.542 -10.011 1.00 61.78 179 THR A CA 1
ATOM 1326 C C . THR A 1 179 ? 32.362 23.171 -8.628 1.00 61.78 179 THR A C 1
ATOM 1328 O O . THR A 1 179 ? 31.378 23.859 -8.364 1.00 61.78 179 THR A O 1
ATOM 1331 N N . VAL A 1 180 ? 33.329 22.979 -7.720 1.00 63.44 180 VAL A N 1
ATOM 1332 C CA . VAL A 1 180 ? 33.301 23.605 -6.375 1.00 63.44 180 VAL A CA 1
ATOM 1333 C C . VAL A 1 180 ? 33.124 25.127 -6.472 1.00 63.44 180 VAL A C 1
ATOM 1335 O O . VAL A 1 180 ? 32.428 25.724 -5.660 1.00 63.44 180 VAL A O 1
ATOM 1338 N N . LYS A 1 181 ? 33.674 25.738 -7.524 1.00 65.25 181 LYS A N 1
ATOM 1339 C CA . LYS A 1 181 ? 33.588 27.174 -7.780 1.00 65.25 181 LYS A CA 1
ATOM 1340 C C . LYS A 1 181 ? 32.166 27.646 -8.113 1.00 65.25 181 LYS A C 1
ATOM 1342 O O . LYS A 1 181 ? 31.739 28.665 -7.593 1.00 65.25 181 LYS A O 1
ATOM 1347 N N . GLU A 1 182 ? 31.408 26.899 -8.915 1.00 64.56 182 GLU A N 1
ATOM 1348 C CA . GLU A 1 182 ? 30.010 27.243 -9.245 1.00 64.56 182 GLU A CA 1
ATOM 1349 C C . GLU A 1 182 ? 29.067 27.077 -8.045 1.00 64.56 182 GLU A C 1
ATOM 1351 O O . GLU A 1 182 ? 28.069 27.790 -7.929 1.00 64.56 182 GLU A O 1
ATOM 1356 N N . LEU A 1 183 ? 29.401 26.158 -7.130 1.00 64.38 183 LEU A N 1
ATOM 1357 C CA . LEU A 1 183 ? 28.738 26.028 -5.829 1.00 64.38 183 LEU A CA 1
ATOM 1358 C C . LEU A 1 183 ? 29.033 27.224 -4.916 1.00 64.38 183 LEU A C 1
ATOM 1360 O O . LEU A 1 183 ? 28.112 27.745 -4.294 1.00 64.38 183 LEU A O 1
ATOM 1364 N N . GLU A 1 184 ? 30.291 27.669 -4.840 1.00 66.56 184 GLU A N 1
ATOM 1365 C CA . GLU A 1 184 ? 30.704 28.815 -4.013 1.00 66.56 184 GLU A CA 1
ATOM 1366 C C . GLU A 1 184 ? 30.183 30.157 -4.553 1.00 66.56 184 GLU A C 1
ATOM 1368 O O . GLU A 1 184 ? 29.811 31.033 -3.774 1.00 66.56 184 GLU A O 1
ATOM 1373 N N . GLU A 1 185 ? 30.117 30.312 -5.877 1.00 72.25 185 GLU A N 1
ATOM 1374 C CA . GLU A 1 185 ? 29.636 31.526 -6.553 1.00 72.25 185 GLU A CA 1
ATOM 1375 C C . GLU A 1 185 ? 28.105 31.562 -6.725 1.00 72.25 185 GLU A C 1
ATOM 1377 O O . GLU A 1 185 ? 27.558 32.581 -7.149 1.00 72.25 185 GLU A O 1
ATOM 1382 N N . GLY A 1 186 ? 27.396 30.477 -6.386 1.00 63.31 186 GLY A N 1
ATOM 1383 C CA . GLY A 1 186 ? 25.934 30.390 -6.481 1.00 63.31 186 GLY A CA 1
ATOM 1384 C C . GLY A 1 186 ? 25.392 30.396 -7.916 1.00 63.31 186 GLY A C 1
ATOM 1385 O O . GLY A 1 186 ? 24.247 30.784 -8.138 1.00 63.31 186 GLY A O 1
ATOM 1386 N N . THR A 1 187 ? 26.206 29.998 -8.896 1.00 65.19 187 THR A N 1
ATOM 1387 C CA . THR A 1 187 ? 25.893 30.053 -10.337 1.00 65.19 187 THR A CA 1
ATOM 1388 C C . THR A 1 187 ? 25.446 28.706 -10.913 1.00 65.19 187 THR A C 1
ATOM 1390 O O . THR A 1 187 ? 25.048 28.640 -12.077 1.00 65.19 187 THR A O 1
ATOM 1393 N N . ALA A 1 188 ? 25.475 27.634 -10.115 1.00 62.72 188 ALA A N 1
ATOM 1394 C CA . ALA A 1 188 ? 25.068 26.297 -10.537 1.00 62.72 188 ALA A CA 1
ATOM 1395 C C . ALA A 1 188 ? 23.569 26.224 -10.887 1.00 62.72 188 ALA A C 1
ATOM 1397 O O . ALA A 1 188 ? 22.704 26.495 -10.052 1.00 62.72 188 ALA A O 1
ATOM 1398 N N . ILE A 1 189 ? 23.255 25.785 -12.110 1.00 63.72 189 ILE A N 1
ATOM 1399 C CA . ILE A 1 189 ? 21.881 25.480 -12.522 1.00 63.72 189 ILE A CA 1
ATOM 1400 C C . ILE A 1 189 ? 21.587 24.026 -12.140 1.00 63.72 189 ILE A C 1
ATOM 1402 O O . ILE A 1 189 ? 22.125 23.084 -12.725 1.00 63.72 189 ILE A O 1
ATOM 1406 N N . ILE A 1 190 ? 20.743 23.849 -11.125 1.00 70.38 190 ILE A N 1
ATOM 1407 C CA . ILE A 1 190 ? 20.259 22.537 -10.692 1.00 70.38 190 ILE A CA 1
ATOM 1408 C C . ILE A 1 190 ? 18.929 22.288 -11.387 1.00 70.38 190 ILE A C 1
ATOM 1410 O O . ILE A 1 190 ? 17.963 23.025 -11.191 1.00 70.38 190 ILE A O 1
ATOM 1414 N N . GLU A 1 191 ? 18.876 21.239 -12.196 1.00 77.06 191 GLU A N 1
ATOM 1415 C CA . GLU A 1 191 ? 17.635 20.805 -12.802 1.00 77.06 191 GLU A CA 1
ATOM 1416 C C . GLU A 1 191 ? 16.923 19.801 -11.895 1.00 77.06 191 GLU A C 1
ATOM 1418 O O . GLU A 1 191 ? 17.458 18.751 -11.526 1.00 77.06 191 GLU A O 1
ATOM 1423 N N . GLU A 1 192 ? 15.679 20.122 -11.564 1.00 84.56 192 GLU A N 1
ATOM 1424 C CA . GLU A 1 192 ? 14.844 19.366 -10.644 1.00 84.56 192 GLU A CA 1
ATOM 1425 C C . GLU A 1 192 ? 13.674 18.734 -11.396 1.00 84.56 192 GLU A C 1
ATOM 1427 O O . GLU A 1 192 ? 12.872 19.419 -12.033 1.00 84.56 192 GLU A O 1
ATOM 1432 N N . PHE A 1 193 ? 13.565 17.408 -11.344 1.00 88.62 193 PHE A N 1
ATOM 1433 C CA . PHE A 1 193 ? 12.517 16.692 -12.063 1.00 88.62 193 PHE A CA 1
ATOM 1434 C C . PHE A 1 193 ? 12.156 15.369 -11.395 1.00 88.62 193 PHE A C 1
ATOM 1436 O O . PHE A 1 193 ? 12.912 14.793 -10.614 1.00 88.62 193 PHE A O 1
ATOM 1443 N N . ALA A 1 194 ? 10.992 14.842 -11.754 1.00 91.88 194 ALA A N 1
ATOM 1444 C CA . ALA A 1 194 ? 10.617 13.476 -11.443 1.00 91.88 194 ALA A CA 1
ATOM 1445 C C . ALA A 1 194 ? 10.885 12.567 -12.645 1.00 91.88 194 ALA A C 1
ATOM 1447 O O . ALA A 1 194 ? 10.523 12.871 -13.783 1.00 91.88 194 ALA A O 1
ATOM 1448 N N . LYS A 1 195 ? 11.504 11.418 -12.393 1.00 93.31 195 LYS A N 1
ATOM 1449 C CA . LYS A 1 195 ? 11.712 10.364 -13.383 1.00 93.31 195 LYS A CA 1
ATOM 1450 C C . LYS A 1 195 ? 10.627 9.310 -13.206 1.00 93.31 195 LYS A C 1
ATOM 1452 O O . LYS A 1 195 ? 10.643 8.570 -12.224 1.00 93.31 195 LYS A O 1
ATOM 1457 N N . LEU A 1 196 ? 9.711 9.231 -14.166 1.00 95.62 196 LEU A N 1
ATOM 1458 C CA . LEU A 1 196 ? 8.683 8.197 -14.238 1.00 95.62 196 LEU A CA 1
ATOM 1459 C C . LEU A 1 196 ? 9.125 7.120 -15.233 1.00 95.62 196 LEU A C 1
ATOM 1461 O O . LEU A 1 196 ? 9.312 7.397 -16.414 1.00 95.62 196 LEU A O 1
ATOM 1465 N N . THR A 1 197 ? 9.305 5.890 -14.764 1.00 95.50 197 THR A N 1
ATOM 1466 C CA . THR A 1 197 ? 9.688 4.739 -15.597 1.00 95.50 197 THR A CA 1
ATOM 1467 C C . THR A 1 197 ? 8.501 3.792 -15.713 1.00 95.50 197 THR A C 1
ATOM 1469 O O . THR A 1 197 ? 7.971 3.376 -14.690 1.00 95.50 197 THR A O 1
ATOM 1472 N N . LEU A 1 198 ? 8.071 3.475 -16.932 1.00 95.56 198 LEU A N 1
ATOM 1473 C CA . LEU A 1 198 ? 6.835 2.753 -17.236 1.00 95.56 198 LEU A CA 1
ATOM 1474 C C . LEU A 1 198 ? 7.121 1.503 -18.062 1.00 95.56 198 LEU A C 1
ATOM 1476 O O . LEU A 1 198 ? 7.923 1.549 -18.991 1.00 95.56 198 LEU A O 1
ATOM 1480 N N . LEU A 1 199 ? 6.428 0.413 -17.765 1.00 95.19 199 LEU A N 1
ATOM 1481 C CA . LEU A 1 199 ? 6.391 -0.789 -18.587 1.00 95.19 199 LEU A CA 1
ATOM 1482 C C . LEU A 1 199 ? 4.932 -1.173 -18.805 1.00 95.19 199 LEU A C 1
ATOM 1484 O O . LEU A 1 199 ? 4.237 -1.507 -17.846 1.00 95.19 199 LEU A O 1
ATOM 1488 N N . HIS A 1 200 ? 4.482 -1.117 -20.056 1.00 92.56 200 HIS A N 1
ATOM 1489 C CA . HIS A 1 200 ? 3.124 -1.485 -20.441 1.00 92.56 200 HIS A CA 1
ATOM 1490 C C . HIS A 1 200 ? 3.101 -2.928 -20.946 1.00 92.56 200 HIS A C 1
ATOM 1492 O O . HIS A 1 200 ? 3.729 -3.245 -21.952 1.00 92.56 200 HIS A O 1
ATOM 1498 N N . CYS A 1 201 ? 2.348 -3.795 -20.277 1.00 88.12 201 CYS A N 1
ATOM 1499 C CA . CYS A 1 201 ? 2.205 -5.195 -20.653 1.00 88.12 201 CYS A CA 1
ATOM 1500 C C . CYS A 1 201 ? 0.764 -5.478 -21.089 1.00 88.12 201 CYS A C 1
ATOM 1502 O O . CYS A 1 201 ? -0.197 -5.206 -20.365 1.00 88.12 201 CYS A O 1
ATOM 1504 N N . SER A 1 202 ? 0.602 -6.053 -22.281 1.00 81.56 202 SER A N 1
ATOM 1505 C CA . SER A 1 202 ? -0.707 -6.492 -22.774 1.00 81.56 202 SER A CA 1
ATOM 1506 C C . SER A 1 202 ? -1.038 -7.901 -22.262 1.00 81.56 202 SER A C 1
ATOM 1508 O O . SER A 1 202 ? -0.165 -8.763 -22.200 1.00 81.56 202 SER A O 1
ATOM 1510 N N . GLY A 1 203 ? -2.304 -8.173 -21.919 1.00 64.62 203 GLY A N 1
ATOM 1511 C CA . GLY A 1 203 ? -2.725 -9.466 -21.344 1.00 64.62 203 GLY A CA 1
ATOM 1512 C C . GLY A 1 203 ? -2.622 -10.680 -22.286 1.00 64.62 203 GLY A C 1
ATOM 1513 O O . GLY A 1 203 ? -2.861 -11.820 -21.868 1.00 64.62 203 GLY A O 1
ATOM 1514 N N . GLY A 1 204 ? -2.286 -10.443 -23.561 1.00 57.00 204 GLY A N 1
ATOM 1515 C CA . GLY A 1 204 ? -2.143 -11.453 -24.612 1.00 57.00 204 GLY A CA 1
ATOM 1516 C C . GLY A 1 204 ? -0.700 -11.816 -24.974 1.00 57.00 204 GLY A C 1
ATOM 1517 O O . GLY A 1 204 ? -0.510 -12.775 -25.717 1.00 57.00 204 GLY A O 1
ATOM 1518 N N . ASP A 1 205 ? 0.307 -11.109 -24.449 1.00 52.00 205 ASP A N 1
ATOM 1519 C CA . ASP A 1 205 ? 1.723 -11.347 -24.771 1.00 52.00 205 ASP A CA 1
ATOM 1520 C C . ASP A 1 205 ? 2.270 -12.521 -23.942 1.00 52.00 205 ASP A C 1
ATOM 1522 O O . ASP A 1 205 ? 3.097 -12.380 -23.044 1.00 52.00 205 ASP A O 1
ATOM 1526 N N . ARG A 1 206 ? 1.666 -13.695 -24.155 1.00 53.62 206 ARG A N 1
ATOM 1527 C CA . ARG A 1 206 ? 1.793 -14.853 -23.265 1.00 53.62 206 ARG A CA 1
ATOM 1528 C C . ARG A 1 206 ? 3.085 -15.636 -23.469 1.00 53.62 206 ARG A C 1
ATOM 1530 O O . ARG A 1 206 ? 3.554 -16.212 -22.499 1.00 53.62 206 ARG A O 1
ATOM 1537 N N . ASP A 1 207 ? 3.695 -15.581 -24.655 1.00 45.44 207 ASP A N 1
ATOM 1538 C CA . ASP A 1 207 ? 4.891 -16.380 -24.977 1.00 45.44 207 ASP A CA 1
ATOM 1539 C C . ASP A 1 207 ? 5.847 -15.735 -26.000 1.00 45.44 207 ASP A C 1
ATOM 1541 O O . ASP A 1 207 ? 6.821 -16.364 -26.415 1.00 45.44 207 ASP A O 1
ATOM 1545 N N . ASN A 1 208 ? 5.614 -14.490 -26.434 1.00 41.00 208 ASN A N 1
ATOM 1546 C CA . ASN A 1 208 ? 6.374 -13.919 -27.543 1.00 41.00 208 ASN A CA 1
ATOM 1547 C C . ASN A 1 208 ? 7.410 -12.898 -27.052 1.00 41.00 208 ASN A C 1
ATOM 1549 O O . ASN A 1 208 ? 7.124 -11.721 -26.863 1.00 41.00 208 ASN A O 1
ATOM 1553 N N . ASN A 1 209 ? 8.664 -13.337 -26.927 1.00 46.59 209 ASN A N 1
ATOM 1554 C CA . ASN A 1 209 ? 9.844 -12.501 -26.645 1.00 46.59 209 ASN A CA 1
ATOM 1555 C C . ASN A 1 209 ? 10.120 -11.401 -27.704 1.00 46.59 209 ASN A C 1
ATOM 1557 O O . ASN A 1 209 ? 11.189 -10.797 -27.690 1.00 46.59 209 ASN A O 1
ATOM 1561 N N . ASN A 1 210 ? 9.200 -11.165 -28.645 1.00 41.12 210 ASN A N 1
ATOM 1562 C CA . ASN A 1 210 ? 9.421 -10.370 -29.849 1.00 41.12 210 ASN A CA 1
ATOM 1563 C C . ASN A 1 210 ? 8.377 -9.263 -30.082 1.00 41.12 210 ASN A C 1
ATOM 1565 O O . ASN A 1 210 ? 8.349 -8.670 -31.159 1.00 41.12 210 ASN A O 1
ATOM 1569 N N . SER A 1 211 ? 7.515 -8.966 -29.104 1.00 41.38 211 SER A N 1
ATOM 1570 C CA . SER A 1 211 ? 6.657 -7.780 -29.173 1.00 41.38 211 SER A CA 1
ATOM 1571 C C . SER A 1 211 ? 7.426 -6.547 -28.698 1.00 41.38 211 SER A C 1
ATOM 1573 O O . SER A 1 211 ? 7.944 -6.502 -27.581 1.00 41.38 211 SER A O 1
ATOM 1575 N N . SER A 1 212 ? 7.443 -5.500 -29.521 1.00 46.03 212 SER A N 1
ATOM 1576 C CA . SER A 1 212 ? 7.970 -4.160 -29.224 1.00 46.03 212 SER A CA 1
ATOM 1577 C C . SER A 1 212 ? 7.311 -3.462 -28.016 1.00 46.03 212 SER A C 1
ATOM 1579 O O . SER A 1 212 ? 7.638 -2.316 -27.726 1.00 46.03 212 SER A O 1
ATOM 1581 N N . SER A 1 213 ? 6.378 -4.128 -27.321 1.00 52.41 213 SER A N 1
ATOM 1582 C CA . SER A 1 213 ? 5.651 -3.634 -26.144 1.00 52.41 213 SER A CA 1
ATOM 1583 C C . SER A 1 213 ? 6.370 -3.872 -24.807 1.00 52.41 213 SER A C 1
ATOM 1585 O O . SER A 1 213 ? 5.954 -3.298 -23.809 1.00 52.41 213 SER A O 1
ATOM 1587 N N . ASN A 1 214 ? 7.442 -4.671 -24.751 1.00 64.62 214 ASN A N 1
ATOM 1588 C CA . ASN A 1 214 ? 8.102 -5.042 -23.485 1.00 64.62 214 ASN A CA 1
ATOM 1589 C C . ASN A 1 214 ? 9.345 -4.198 -23.157 1.00 64.62 214 ASN A C 1
ATOM 1591 O O . ASN A 1 214 ? 10.288 -4.680 -22.530 1.00 64.62 214 ASN A O 1
ATOM 1595 N N . SER A 1 215 ? 9.377 -2.937 -23.589 1.00 84.69 215 SER A N 1
ATOM 1596 C CA . SER A 1 215 ? 10.477 -2.015 -23.291 1.00 84.69 215 SER A CA 1
ATOM 1597 C C . SER A 1 215 ? 10.057 -0.945 -22.294 1.00 84.69 215 SER A C 1
ATOM 1599 O O . SER A 1 215 ? 8.996 -0.335 -22.438 1.00 84.69 215 SER A O 1
ATOM 1601 N N . TRP A 1 216 ? 10.928 -0.659 -21.328 1.00 92.06 216 TRP A N 1
ATOM 1602 C CA . TRP A 1 216 ? 10.740 0.454 -20.405 1.00 92.06 216 TRP A CA 1
ATOM 1603 C C . TRP A 1 216 ? 10.714 1.797 -21.142 1.00 92.06 216 TRP A C 1
ATOM 1605 O O . TRP A 1 216 ? 11.631 2.125 -21.893 1.00 92.06 216 TRP A O 1
ATOM 1615 N N . VAL A 1 217 ? 9.697 2.606 -20.861 1.00 93.75 217 VAL A N 1
ATOM 1616 C CA . VAL A 1 217 ? 9.596 4.005 -21.278 1.00 93.75 217 VAL A CA 1
ATOM 1617 C C . VAL A 1 217 ? 9.961 4.884 -20.091 1.00 93.75 217 VAL A C 1
ATOM 1619 O O . VAL A 1 217 ? 9.360 4.784 -19.025 1.00 93.75 217 VAL A O 1
ATOM 1622 N N . VAL A 1 218 ? 10.938 5.769 -20.266 1.00 93.12 218 VAL A N 1
ATOM 1623 C CA . VAL A 1 218 ? 11.348 6.723 -19.229 1.00 93.12 218 VAL A CA 1
ATOM 1624 C C . VAL A 1 218 ? 10.849 8.109 -19.613 1.00 93.12 218 VAL A C 1
ATOM 1626 O O . VAL A 1 218 ? 11.189 8.624 -20.675 1.00 93.12 218 VAL A O 1
ATOM 1629 N N . LYS A 1 219 ? 10.055 8.721 -18.737 1.00 93.56 219 LYS A N 1
ATOM 1630 C CA . LYS A 1 219 ? 9.538 10.081 -18.878 1.00 93.56 219 LYS A CA 1
ATOM 1631 C C . LYS A 1 219 ? 10.154 10.974 -17.807 1.00 93.56 219 LYS A C 1
ATOM 1633 O O . LYS A 1 219 ? 10.167 10.634 -16.624 1.00 93.56 219 LYS A O 1
ATOM 1638 N N . LYS A 1 220 ? 10.650 12.130 -18.237 1.00 93.44 220 LYS A N 1
ATOM 1639 C CA . LYS A 1 220 ? 11.085 13.223 -17.371 1.00 93.44 220 LYS A CA 1
ATOM 1640 C C . LYS A 1 220 ? 9.909 14.172 -17.182 1.00 93.44 220 LYS A C 1
ATOM 1642 O O . LYS A 1 220 ? 9.415 14.720 -18.162 1.00 93.44 220 LYS A O 1
ATOM 1647 N N . LEU A 1 221 ? 9.437 14.314 -15.950 1.00 93.88 221 LEU A N 1
ATOM 1648 C CA . LEU A 1 221 ? 8.242 15.080 -15.612 1.00 93.88 221 LEU A CA 1
ATOM 1649 C C . LEU A 1 221 ? 8.602 16.254 -14.705 1.00 93.88 221 LEU A C 1
ATOM 1651 O O . LEU A 1 221 ? 9.462 16.132 -13.830 1.00 93.88 221 LEU A O 1
ATOM 1655 N N . ALA A 1 222 ? 7.903 17.372 -14.889 1.00 91.56 222 ALA A N 1
ATOM 1656 C CA . ALA A 1 222 ? 7.966 18.483 -13.952 1.00 91.56 222 ALA A CA 1
ATOM 1657 C C . ALA A 1 222 ? 7.464 18.033 -12.574 1.00 91.56 222 ALA A C 1
ATOM 1659 O O . ALA A 1 222 ? 6.486 17.284 -12.467 1.00 91.56 222 ALA A O 1
ATOM 1660 N N . LEU A 1 223 ? 8.139 18.492 -11.523 1.00 90.06 223 LEU A N 1
ATOM 1661 C CA . LEU A 1 223 ? 7.708 18.236 -10.157 1.00 90.06 223 LEU A CA 1
ATOM 1662 C C . LEU A 1 223 ? 6.405 18.992 -9.868 1.00 90.06 223 LEU A C 1
ATOM 1664 O O . LEU A 1 223 ? 6.220 20.111 -10.352 1.00 90.06 223 LEU A O 1
ATOM 1668 N N . PRO A 1 224 ? 5.494 18.414 -9.069 1.00 88.94 224 PRO A N 1
ATOM 1669 C CA . PRO A 1 224 ? 4.313 19.141 -8.640 1.00 88.94 224 PRO A CA 1
ATOM 1670 C C . PRO A 1 224 ? 4.723 20.329 -7.749 1.00 88.94 224 PRO A C 1
ATOM 1672 O O . PRO A 1 224 ? 5.722 20.227 -7.025 1.00 88.94 224 PRO A O 1
ATOM 1675 N N . PRO A 1 225 ? 3.972 21.446 -7.767 1.00 84.06 225 PRO A N 1
ATOM 1676 C CA . PRO A 1 225 ? 4.230 22.578 -6.884 1.00 84.06 225 PRO A CA 1
ATOM 1677 C C . PRO A 1 225 ? 4.301 22.134 -5.419 1.00 84.06 225 PRO A C 1
ATOM 1679 O O . PRO A 1 225 ? 3.410 21.434 -4.930 1.00 84.06 225 PRO A O 1
ATOM 1682 N N . PHE A 1 226 ? 5.356 22.544 -4.715 1.00 77.94 226 PHE A N 1
ATOM 1683 C CA . PHE A 1 226 ? 5.542 22.245 -3.300 1.00 77.94 226 PHE A CA 1
ATOM 1684 C C . PHE A 1 226 ? 5.890 23.515 -2.545 1.00 77.94 226 PHE A C 1
ATOM 1686 O O . PHE A 1 226 ? 7.008 24.011 -2.627 1.00 77.94 226 PHE A O 1
ATOM 1693 N N . ASP A 1 227 ? 4.911 24.035 -1.814 1.00 67.88 227 ASP A N 1
ATOM 1694 C CA . ASP A 1 227 ? 5.127 25.191 -0.956 1.00 67.88 227 ASP A CA 1
ATOM 1695 C C . ASP A 1 227 ? 5.833 24.743 0.331 1.00 67.88 227 ASP A C 1
ATOM 1697 O O . ASP A 1 227 ? 5.277 23.929 1.090 1.00 67.88 227 ASP A O 1
ATOM 1701 N N . SER A 1 228 ? 7.078 25.194 0.513 1.00 64.38 228 SER A N 1
ATOM 1702 C CA . SER A 1 228 ? 7.871 24.987 1.725 1.00 64.38 228 SER A CA 1
ATOM 1703 C C . SER A 1 228 ? 8.847 26.137 1.957 1.00 64.38 228 SER A C 1
ATOM 1705 O O . SER A 1 228 ? 9.503 26.594 1.018 1.00 64.38 228 SER A O 1
ATOM 1707 N N . ASP A 1 229 ? 9.022 26.500 3.230 1.00 54.53 229 ASP A N 1
ATOM 1708 C CA . ASP A 1 229 ? 9.956 27.538 3.704 1.00 54.53 229 ASP A CA 1
ATOM 1709 C C . ASP A 1 229 ? 11.431 27.262 3.341 1.00 54.53 229 ASP A C 1
ATOM 1711 O O . ASP A 1 229 ? 12.289 28.127 3.482 1.00 54.53 229 ASP A O 1
ATOM 1715 N N . TYR A 1 230 ? 11.735 26.050 2.864 1.00 50.00 230 TYR A N 1
ATOM 1716 C CA . TYR A 1 230 ? 13.080 25.550 2.567 1.00 50.00 230 TYR A CA 1
ATOM 1717 C C . TYR A 1 230 ? 13.360 25.405 1.060 1.00 50.00 230 TYR A C 1
ATOM 1719 O O . TYR A 1 230 ? 14.173 24.574 0.666 1.00 50.00 230 TYR A O 1
ATOM 1727 N N . GLY A 1 231 ? 12.702 26.205 0.213 1.00 54.00 231 GLY A N 1
ATOM 1728 C CA . GLY A 1 231 ? 13.112 26.371 -1.189 1.00 54.00 231 GLY A CA 1
ATOM 1729 C C . GLY A 1 231 ? 12.327 25.553 -2.218 1.00 54.00 231 GLY A C 1
ATOM 1730 O O . GLY A 1 231 ? 12.914 25.008 -3.148 1.00 54.00 231 GLY A O 1
ATOM 1731 N N . GLY A 1 232 ? 10.999 25.467 -2.086 1.00 66.94 232 GLY A N 1
ATOM 1732 C CA . GLY A 1 232 ? 10.153 24.948 -3.169 1.00 66.94 232 GLY A CA 1
ATOM 1733 C C . GLY A 1 232 ? 10.430 23.479 -3.534 1.00 66.94 232 GLY A C 1
ATOM 1734 O O . GLY A 1 232 ? 10.466 22.609 -2.663 1.00 66.94 232 GLY A O 1
ATOM 1735 N N . HIS A 1 233 ? 10.633 23.190 -4.824 1.00 64.25 233 HIS A N 1
ATOM 1736 C CA . HIS A 1 233 ? 10.868 21.840 -5.361 1.00 64.25 233 HIS A CA 1
ATOM 1737 C C . HIS A 1 233 ? 12.103 21.130 -4.765 1.00 64.25 233 HIS A C 1
ATOM 1739 O O . HIS A 1 233 ? 12.031 19.927 -4.497 1.00 64.25 233 HIS A O 1
ATOM 1745 N N . SER A 1 234 ? 13.166 21.858 -4.419 1.00 63.16 234 SER A N 1
ATOM 1746 C CA . SER A 1 234 ? 14.355 21.304 -3.752 1.00 63.16 234 SER A CA 1
ATOM 1747 C C . SER A 1 234 ? 14.033 20.703 -2.379 1.00 63.16 234 SER A C 1
ATOM 1749 O O . SER A 1 234 ? 14.499 19.620 -1.994 1.00 63.16 234 SER A O 1
ATOM 1751 N N . GLY A 1 235 ? 13.126 21.364 -1.653 1.00 68.62 235 GLY A N 1
ATOM 1752 C CA . GLY A 1 235 ? 12.563 20.860 -0.406 1.00 68.62 235 GLY A CA 1
ATOM 1753 C C . GLY A 1 235 ? 11.743 19.584 -0.610 1.00 68.62 235 GLY A C 1
ATOM 1754 O O . GLY A 1 235 ? 11.800 18.686 0.226 1.00 68.62 235 GLY A O 1
ATOM 1755 N N . LEU A 1 236 ? 11.015 19.462 -1.725 1.00 72.31 236 LEU A N 1
ATOM 1756 C CA . LEU A 1 236 ? 10.270 18.242 -2.043 1.00 72.31 236 LEU A CA 1
ATOM 1757 C C . LEU A 1 236 ? 11.221 17.070 -2.297 1.00 72.31 236 LEU A C 1
ATOM 1759 O O . LEU A 1 236 ? 11.048 16.015 -1.698 1.00 72.31 236 LEU A O 1
ATOM 1763 N N . ILE A 1 237 ? 12.233 17.249 -3.148 1.00 77.12 237 ILE A N 1
ATOM 1764 C CA . ILE A 1 237 ? 13.128 16.158 -3.566 1.00 77.12 237 ILE A CA 1
ATOM 1765 C C . ILE A 1 237 ? 13.941 15.621 -2.390 1.00 77.12 237 ILE A C 1
ATOM 1767 O O . ILE A 1 237 ? 14.044 14.411 -2.216 1.00 77.12 237 ILE A O 1
ATOM 1771 N N . SER A 1 238 ? 14.482 16.512 -1.558 1.00 73.88 238 SER A N 1
ATOM 1772 C CA . SER A 1 238 ? 15.283 16.128 -0.389 1.00 73.88 238 SER A CA 1
ATOM 1773 C C . SER A 1 238 ? 14.480 15.399 0.695 1.00 73.88 238 SER A C 1
ATOM 1775 O O . SER A 1 238 ? 15.052 14.640 1.477 1.00 73.88 238 SER A O 1
ATOM 1777 N N . LYS A 1 239 ? 13.160 15.615 0.758 1.00 77.62 239 LYS A N 1
ATOM 1778 C CA . LYS A 1 239 ? 12.284 15.079 1.814 1.00 77.62 239 LYS A CA 1
ATOM 1779 C C . LYS A 1 239 ? 11.387 13.938 1.344 1.00 77.62 239 LYS A C 1
ATOM 1781 O O . LYS A 1 239 ? 10.824 13.222 2.175 1.00 77.62 239 LYS A O 1
ATOM 1786 N N . TRP A 1 240 ? 11.196 13.783 0.037 1.00 86.44 240 TRP A N 1
ATOM 1787 C CA . TRP A 1 240 ? 10.313 12.766 -0.506 1.00 86.44 240 TRP A CA 1
ATOM 1788 C C . TRP A 1 240 ? 10.928 11.375 -0.370 1.00 86.44 240 TRP A C 1
ATOM 1790 O O . TRP A 1 240 ? 12.010 11.090 -0.872 1.00 86.44 240 TRP A O 1
ATOM 1800 N N . SER A 1 241 ? 10.184 10.480 0.270 1.00 87.12 241 SER A N 1
ATOM 1801 C CA . SER A 1 241 ? 10.469 9.053 0.314 1.00 87.12 241 SER A CA 1
ATOM 1802 C C . SER A 1 241 ? 9.137 8.333 0.216 1.00 87.12 241 SER A C 1
ATOM 1804 O O . SER A 1 241 ? 8.266 8.551 1.060 1.00 87.12 241 SER A O 1
ATOM 1806 N N . SER A 1 242 ? 8.961 7.522 -0.824 1.00 91.62 242 SER A N 1
ATOM 1807 C CA . SER A 1 242 ? 7.728 6.768 -1.034 1.00 91.62 242 SER A CA 1
ATOM 1808 C C . SER A 1 242 ? 7.730 5.533 -0.128 1.00 91.62 242 SER A C 1
ATOM 1810 O O . SER A 1 242 ? 8.628 4.697 -0.218 1.00 91.62 242 SER A O 1
ATOM 1812 N N . GLN A 1 243 ? 6.733 5.399 0.748 1.00 90.50 243 GLN A N 1
ATOM 1813 C CA . GLN A 1 243 ? 6.546 4.200 1.576 1.00 90.50 243 GLN A CA 1
ATOM 1814 C C . GLN A 1 243 ? 5.699 3.138 0.874 1.00 90.50 243 GLN A C 1
ATOM 1816 O O . GLN A 1 243 ? 5.923 1.949 1.078 1.00 90.50 243 GLN A O 1
ATOM 1821 N N . ILE A 1 244 ? 4.742 3.554 0.042 1.00 92.38 244 ILE A N 1
ATOM 1822 C CA . ILE A 1 244 ? 3.856 2.648 -0.694 1.00 92.38 244 ILE A CA 1
ATOM 1823 C C . ILE A 1 244 ? 3.388 3.295 -1.998 1.00 92.38 244 ILE A C 1
ATOM 1825 O O . ILE A 1 244 ? 3.225 4.517 -2.066 1.00 92.38 244 ILE A O 1
ATOM 1829 N N . ALA A 1 245 ? 3.127 2.464 -3.006 1.00 95.88 245 ALA A N 1
ATOM 1830 C CA . ALA A 1 245 ? 2.405 2.852 -4.205 1.00 95.88 245 ALA A CA 1
ATOM 1831 C C . ALA A 1 245 ? 1.171 1.965 -4.409 1.00 95.88 245 ALA A C 1
ATOM 1833 O O . ALA A 1 245 ? 1.203 0.764 -4.145 1.00 95.88 245 ALA A O 1
ATOM 1834 N N . PHE A 1 246 ? 0.077 2.555 -4.880 1.00 95.69 246 PHE A N 1
ATOM 1835 C CA . PHE A 1 246 ? -1.174 1.848 -5.148 1.00 95.69 246 PHE A CA 1
ATOM 1836 C C . PHE A 1 246 ? -1.926 2.488 -6.313 1.00 95.69 246 PHE A C 1
ATOM 1838 O O . PHE A 1 246 ? -1.694 3.648 -6.662 1.00 95.69 246 PHE A O 1
ATOM 1845 N N . SER A 1 247 ? -2.845 1.731 -6.902 1.00 95.56 247 SER A N 1
ATOM 1846 C CA . SER A 1 247 ? -3.632 2.169 -8.050 1.00 95.56 247 SER A CA 1
ATOM 1847 C C . SER A 1 247 ? -5.084 2.402 -7.682 1.00 95.56 247 SER A C 1
ATOM 1849 O O . SER A 1 247 ? -5.663 1.687 -6.866 1.00 95.56 247 SER A O 1
ATOM 1851 N N . HIS A 1 248 ? -5.681 3.427 -8.282 1.00 94.25 248 HIS A N 1
ATOM 1852 C CA . HIS A 1 248 ? -7.099 3.712 -8.132 1.00 94.25 248 HIS A CA 1
ATOM 1853 C C . HIS A 1 248 ? -7.607 4.584 -9.282 1.00 94.25 248 HIS A C 1
ATOM 1855 O O . HIS A 1 248 ? -6.971 5.570 -9.650 1.00 94.25 248 HIS A O 1
ATOM 1861 N N . GLY A 1 249 ? -8.766 4.243 -9.853 1.00 90.75 249 GLY A N 1
ATOM 1862 C CA . GLY A 1 249 ? -9.426 5.080 -10.864 1.00 90.75 249 GLY A CA 1
ATOM 1863 C C . GLY A 1 249 ? -8.547 5.416 -12.079 1.00 90.75 249 GLY A C 1
ATOM 1864 O O . GLY A 1 249 ? -8.541 6.566 -12.522 1.00 90.75 249 GLY A O 1
ATOM 1865 N N . GLY A 1 250 ? -7.766 4.442 -12.566 1.00 91.62 250 GLY A N 1
ATOM 1866 C CA . GLY A 1 250 ? -6.856 4.599 -13.712 1.00 91.62 250 GLY A CA 1
ATOM 1867 C C . GLY A 1 250 ? -5.545 5.333 -13.411 1.00 91.62 250 GLY A C 1
ATOM 1868 O O . GLY A 1 250 ? -4.738 5.537 -14.310 1.00 91.62 250 GLY A O 1
ATOM 1869 N N . LYS A 1 251 ? -5.309 5.729 -12.158 1.00 95.62 251 LYS A N 1
ATOM 1870 C CA . LYS A 1 251 ? -4.112 6.466 -11.739 1.00 95.62 251 LYS A CA 1
ATOM 1871 C C . LYS A 1 251 ? -3.274 5.642 -10.776 1.00 95.62 251 LYS A C 1
ATOM 1873 O O . LYS A 1 251 ? -3.807 4.796 -10.059 1.00 95.62 251 LYS A O 1
ATOM 1878 N N . VAL A 1 252 ? -1.981 5.946 -10.731 1.00 97.69 252 VAL A N 1
ATOM 1879 C CA . VAL A 1 252 ? -1.056 5.424 -9.718 1.00 97.69 252 VAL A CA 1
ATOM 1880 C C . VAL A 1 252 ? -0.741 6.535 -8.725 1.00 97.69 252 VAL A C 1
ATOM 1882 O O . VAL A 1 252 ? -0.495 7.676 -9.121 1.00 97.69 252 VAL A O 1
ATOM 1885 N N . TYR A 1 253 ? -0.761 6.187 -7.443 1.00 97.81 253 TYR A N 1
ATOM 1886 C CA . TYR A 1 253 ? -0.481 7.055 -6.308 1.00 97.81 253 TYR A CA 1
ATOM 1887 C C . TYR A 1 253 ? 0.766 6.546 -5.591 1.00 97.81 253 TYR A C 1
ATOM 1889 O O . TYR A 1 253 ? 0.816 5.384 -5.204 1.00 97.81 253 TYR A O 1
ATOM 1897 N N . TRP A 1 254 ? 1.736 7.426 -5.370 1.00 97.81 254 TRP A N 1
ATOM 1898 C CA . TRP A 1 254 ? 2.916 7.206 -4.538 1.00 97.81 254 TRP A CA 1
ATOM 1899 C C . TRP A 1 254 ? 2.768 8.014 -3.258 1.00 97.81 254 TRP A C 1
ATOM 1901 O O . TRP A 1 254 ? 2.535 9.225 -3.299 1.00 97.81 254 TRP A O 1
ATOM 1911 N N . ALA A 1 255 ? 2.895 7.351 -2.116 1.00 94.88 255 ALA A N 1
ATOM 1912 C CA . ALA A 1 255 ? 2.637 7.951 -0.821 1.00 94.88 255 ALA A CA 1
ATOM 1913 C C . ALA A 1 255 ? 3.922 8.164 -0.029 1.00 94.88 255 ALA A C 1
ATOM 1915 O O . ALA A 1 255 ? 4.640 7.212 0.273 1.00 94.88 255 ALA A O 1
ATOM 1916 N N . SER A 1 256 ? 4.148 9.409 0.383 1.00 91.62 256 SER A N 1
ATOM 1917 C CA . SER A 1 256 ? 5.073 9.757 1.457 1.00 91.62 256 SER A CA 1
ATOM 1918 C C . SER A 1 256 ? 4.263 10.074 2.710 1.00 91.62 256 SER A C 1
ATOM 1920 O O . SER A 1 256 ? 3.592 11.104 2.779 1.00 91.62 256 SER A O 1
ATOM 1922 N N . TYR A 1 257 ? 4.332 9.226 3.734 1.00 88.25 257 TYR A N 1
ATOM 1923 C CA . TYR A 1 257 ? 3.617 9.378 5.005 1.00 88.25 257 TYR A CA 1
ATOM 1924 C C . TYR A 1 257 ? 3.977 10.647 5.782 1.00 88.25 257 TYR A C 1
ATOM 1926 O O . TYR A 1 257 ? 3.283 10.977 6.740 1.00 88.25 257 TYR A O 1
ATOM 1934 N N . ASN A 1 258 ? 5.031 11.368 5.395 1.00 82.56 258 ASN A N 1
ATOM 1935 C CA . ASN A 1 258 ? 5.400 12.656 5.986 1.00 82.56 258 ASN A CA 1
ATOM 1936 C C . ASN A 1 258 ? 4.914 13.860 5.167 1.00 82.56 258 ASN A C 1
ATOM 1938 O O . ASN A 1 258 ? 4.987 14.983 5.654 1.00 82.56 258 ASN A O 1
ATOM 1942 N N . ILE A 1 259 ? 4.454 13.647 3.930 1.00 87.19 259 ILE A N 1
ATOM 1943 C CA . ILE A 1 259 ? 4.145 14.728 2.988 1.00 87.19 259 ILE A CA 1
ATOM 1944 C C . ILE A 1 259 ? 2.725 14.589 2.443 1.00 87.19 259 ILE A C 1
ATOM 1946 O O . ILE A 1 259 ? 1.901 15.483 2.630 1.00 87.19 259 ILE A O 1
ATOM 1950 N N . GLY A 1 260 ? 2.428 13.494 1.748 1.00 92.31 260 GLY A N 1
ATOM 1951 C CA . GLY A 1 260 ? 1.217 13.383 0.949 1.00 92.31 260 GLY A CA 1
ATOM 1952 C C . GLY A 1 260 ? 1.282 12.308 -0.128 1.00 92.31 260 GLY A C 1
ATOM 1953 O O . GLY A 1 260 ? 2.106 11.394 -0.085 1.00 92.31 260 GLY A O 1
ATOM 1954 N N . LEU A 1 261 ? 0.407 12.459 -1.117 1.00 96.12 261 LEU A N 1
ATOM 1955 C CA . LEU A 1 261 ? 0.298 11.617 -2.301 1.00 96.12 261 LEU A CA 1
ATOM 1956 C C . LEU A 1 261 ? 0.782 12.381 -3.529 1.00 96.12 261 LEU A C 1
ATOM 1958 O O . LEU A 1 261 ? 0.235 13.439 -3.832 1.00 96.12 261 LEU A O 1
ATOM 1962 N N . ILE A 1 262 ? 1.742 11.825 -4.265 1.00 96.94 262 ILE A N 1
ATOM 1963 C CA . ILE A 1 262 ? 1.980 12.208 -5.658 1.00 96.94 262 ILE A CA 1
ATOM 1964 C C . ILE A 1 262 ? 1.246 11.208 -6.535 1.00 96.94 262 ILE A C 1
ATOM 1966 O O . ILE A 1 262 ? 1.303 10.011 -6.277 1.00 96.94 262 ILE A O 1
ATOM 1970 N N . PHE A 1 263 ? 0.550 11.671 -7.566 1.00 97.19 263 PHE A N 1
ATOM 1971 C CA . PHE A 1 263 ? -0.173 10.779 -8.464 1.00 97.19 263 PHE A CA 1
ATOM 1972 C C . PHE A 1 263 ? -0.230 11.318 -9.890 1.00 97.19 263 PHE A C 1
ATOM 1974 O O . PHE A 1 263 ? -0.081 12.520 -10.122 1.00 97.19 263 PHE A O 1
ATOM 1981 N N . CYS A 1 264 ? -0.445 10.417 -10.845 1.00 97.50 264 CYS A N 1
ATOM 1982 C CA . CYS A 1 264 ? -0.750 10.750 -12.235 1.00 97.50 264 CYS A CA 1
ATOM 1983 C C . CYS A 1 264 ? -1.485 9.595 -12.926 1.00 97.50 264 CYS A C 1
ATOM 1985 O O . CYS A 1 264 ? -1.497 8.464 -12.431 1.00 97.50 264 CYS A O 1
ATOM 1987 N N . ASP A 1 265 ? -2.099 9.884 -14.072 1.00 96.44 265 ASP A N 1
ATOM 1988 C CA . ASP A 1 265 ? -2.542 8.850 -15.004 1.00 96.44 265 ASP A CA 1
ATOM 1989 C C . ASP A 1 265 ? -1.323 8.342 -15.788 1.00 96.44 265 ASP A C 1
ATOM 1991 O O . ASP A 1 265 ? -0.708 9.076 -16.564 1.00 96.44 265 ASP A O 1
ATOM 1995 N N . VAL A 1 266 ? -0.935 7.091 -15.541 1.00 94.88 266 VAL A N 1
ATOM 1996 C CA . VAL A 1 266 ? 0.249 6.478 -16.164 1.00 94.88 266 VAL A CA 1
ATOM 1997 C C . VAL A 1 266 ? -0.012 5.996 -17.593 1.00 94.88 266 VAL A C 1
ATOM 1999 O O . VAL A 1 266 ? 0.940 5.650 -18.291 1.00 94.88 266 VAL A O 1
ATOM 2002 N N . LEU A 1 267 ? -1.274 5.969 -18.029 1.00 93.25 267 LEU A N 1
ATOM 2003 C CA . LEU A 1 267 ? -1.687 5.580 -19.377 1.00 93.25 267 LEU A CA 1
ATOM 2004 C C . LEU A 1 267 ? -1.757 6.789 -20.322 1.00 93.25 267 LEU A C 1
ATOM 2006 O O . LEU A 1 267 ? -1.771 6.618 -21.541 1.00 93.25 267 LEU A O 1
ATOM 2010 N N . GLU A 1 268 ? -1.748 8.013 -19.786 1.00 94.19 268 GLU A N 1
ATOM 2011 C CA . GLU A 1 268 ? -1.646 9.228 -20.591 1.00 94.19 268 GLU A CA 1
ATOM 2012 C C . GLU A 1 268 ? -0.303 9.314 -21.341 1.00 94.19 268 GLU A C 1
ATOM 2014 O O . GLU A 1 268 ? 0.779 8.962 -20.848 1.00 94.19 268 GLU A O 1
ATOM 2019 N N . SER A 1 269 ? -0.349 9.859 -22.561 1.00 90.81 269 SER A N 1
ATOM 2020 C CA . SER A 1 269 ? 0.853 10.109 -23.363 1.00 90.81 269 SER A CA 1
ATOM 2021 C C . SER A 1 269 ? 1.808 11.078 -22.658 1.00 90.81 269 SER A C 1
ATOM 2023 O O . SER A 1 269 ? 3.021 10.847 -22.656 1.00 90.81 269 SER A O 1
ATOM 2025 N N . LEU A 1 270 ? 1.268 12.087 -21.969 1.00 91.75 270 LEU A N 1
ATOM 2026 C CA . LEU A 1 270 ? 2.002 13.086 -21.190 1.00 91.75 270 LEU A CA 1
ATOM 2027 C C . LEU A 1 270 ? 1.456 13.177 -19.752 1.00 91.75 270 LEU A C 1
ATOM 2029 O O . LEU A 1 270 ? 0.708 14.108 -19.449 1.00 91.75 270 LEU A O 1
ATOM 2033 N N . PRO A 1 271 ? 1.841 12.240 -18.861 1.00 95.50 271 PRO A N 1
ATOM 2034 C CA . PRO A 1 271 ? 1.382 12.220 -17.479 1.00 95.50 271 PRO A CA 1
ATOM 2035 C C . PRO A 1 271 ? 1.764 13.501 -16.744 1.00 95.50 271 PRO A C 1
ATOM 2037 O O . PRO A 1 271 ? 2.907 13.958 -16.817 1.00 95.50 271 PRO A O 1
ATOM 2040 N N . LYS A 1 272 ? 0.820 14.060 -15.988 1.00 95.56 272 LYS A N 1
ATOM 2041 C CA . LYS A 1 272 ? 1.052 15.232 -15.137 1.00 95.56 272 LYS A CA 1
ATOM 2042 C C . LYS A 1 272 ? 1.022 14.832 -13.673 1.00 95.56 272 LYS A C 1
ATOM 2044 O O . LYS A 1 272 ? 0.009 14.323 -13.195 1.00 95.56 272 LYS A O 1
ATOM 2049 N N . LEU A 1 273 ? 2.123 15.087 -12.971 1.00 96.38 273 LEU A N 1
ATOM 2050 C CA . LEU A 1 273 ? 2.210 14.840 -11.537 1.00 96.38 273 LEU A CA 1
ATOM 2051 C C . LEU A 1 273 ? 1.410 15.887 -10.771 1.00 96.38 273 LEU A C 1
ATOM 2053 O O . LEU A 1 273 ? 1.529 17.087 -11.011 1.00 96.38 273 LEU A O 1
ATOM 2057 N N . GLN A 1 274 ? 0.619 15.412 -9.820 1.00 94.88 274 GLN A N 1
ATOM 2058 C CA . GLN A 1 274 ? -0.120 16.239 -8.877 1.00 94.88 274 GLN A CA 1
ATOM 2059 C C . GLN A 1 274 ? 0.220 15.798 -7.460 1.00 94.88 274 GLN A C 1
ATOM 2061 O O . GLN A 1 274 ? 0.410 14.607 -7.218 1.00 94.88 274 GLN A O 1
ATOM 2066 N N . LEU A 1 275 ? 0.294 16.756 -6.536 1.00 93.62 275 LEU A N 1
ATOM 2067 C CA . LEU A 1 275 ? 0.561 16.514 -5.122 1.00 93.62 275 LEU A CA 1
ATOM 2068 C C . LEU A 1 275 ? -0.683 16.836 -4.290 1.00 93.62 275 LEU A C 1
ATOM 2070 O O . LEU A 1 275 ? -1.242 17.924 -4.402 1.00 93.62 275 LEU A O 1
ATOM 2074 N N . ILE A 1 276 ? -1.057 15.921 -3.401 1.00 93.75 276 ILE A N 1
ATOM 2075 C CA . ILE A 1 276 ? -2.077 16.125 -2.369 1.00 93.75 276 ILE A CA 1
ATOM 2076 C C . ILE A 1 276 ? -1.392 15.962 -1.018 1.00 93.75 276 ILE A C 1
ATOM 2078 O O . ILE A 1 276 ? -1.007 14.852 -0.652 1.00 93.75 276 ILE A O 1
ATOM 2082 N N . LYS A 1 277 ? -1.241 17.054 -0.263 1.00 91.81 277 LYS A N 1
ATOM 2083 C CA . LYS A 1 277 ? -0.682 17.002 1.096 1.00 91.81 277 LYS A CA 1
ATOM 2084 C C . LYS A 1 277 ? -1.624 16.225 2.024 1.00 91.81 277 LYS A C 1
ATOM 2086 O O . LYS A 1 277 ? -2.845 16.333 1.902 1.00 91.81 277 LYS A O 1
ATOM 2091 N N . PHE A 1 278 ? -1.074 15.429 2.936 1.00 91.25 278 PHE A N 1
ATOM 2092 C CA . PHE A 1 278 ? -1.877 14.789 3.982 1.00 91.25 278 PHE A CA 1
ATOM 2093 C C . PHE A 1 278 ? -2.367 15.834 5.004 1.00 91.25 278 PHE A C 1
ATOM 2095 O O . PHE A 1 278 ? -1.711 16.862 5.190 1.00 91.25 278 PHE A O 1
ATOM 2102 N N . PRO A 1 279 ? -3.515 15.599 5.665 1.00 88.00 279 PRO A N 1
ATOM 2103 C CA . PRO A 1 279 ? -4.161 16.564 6.552 1.00 88.00 279 PRO A CA 1
ATOM 2104 C C . PRO A 1 279 ? -3.502 16.582 7.942 1.00 88.00 279 PRO A C 1
ATOM 2106 O O . PRO A 1 279 ? -4.138 16.276 8.951 1.00 88.00 279 PRO A O 1
ATOM 2109 N N . PHE A 1 280 ? -2.211 16.914 7.997 1.00 74.25 280 PHE A N 1
ATOM 2110 C CA . PHE A 1 280 ? -1.513 17.159 9.257 1.00 74.25 280 PHE A CA 1
ATOM 2111 C C . PHE A 1 280 ? -1.914 18.536 9.803 1.00 74.25 280 PHE A C 1
ATOM 2113 O O . PHE A 1 280 ? -2.021 19.484 9.022 1.00 74.25 280 PHE A O 1
ATOM 2120 N N . PRO A 1 281 ? -2.096 18.704 11.123 1.00 57.72 281 PRO A N 1
ATOM 2121 C CA . PRO A 1 281 ? -2.089 20.028 11.730 1.00 57.72 281 PRO A CA 1
ATOM 2122 C C . PRO A 1 281 ? -0.797 20.759 11.340 1.00 57.72 281 PRO A C 1
ATOM 2124 O O . PRO A 1 281 ? 0.292 20.203 11.453 1.00 57.72 281 PRO A O 1
ATOM 2127 N N . GLU A 1 282 ? -0.897 22.002 10.876 1.00 46.31 282 GLU A N 1
ATOM 2128 C CA . GLU A 1 282 ? 0.230 22.765 10.312 1.00 46.31 282 GLU A CA 1
ATOM 2129 C C . GLU A 1 282 ? 1.405 22.933 11.301 1.00 46.31 282 GLU A C 1
ATOM 2131 O O . GLU A 1 282 ? 2.571 22.928 10.910 1.00 46.31 282 GLU A O 1
ATOM 2136 N N . SER A 1 283 ? 1.113 22.926 12.608 1.00 46.88 283 SER A N 1
ATOM 2137 C CA . SER A 1 283 ? 2.104 22.901 13.694 1.00 46.88 283 SER A CA 1
ATOM 2138 C C . SER A 1 283 ? 2.949 21.617 13.758 1.00 46.88 283 SER A C 1
ATOM 2140 O O . SER A 1 283 ? 4.046 21.628 14.310 1.00 46.88 283 SER A O 1
ATOM 2142 N N . GLU A 1 284 ? 2.469 20.498 13.210 1.00 49.16 284 GLU A N 1
ATOM 2143 C CA . GLU A 1 284 ? 3.188 19.216 13.202 1.00 49.16 284 GLU A CA 1
ATOM 2144 C C . GLU A 1 284 ? 4.207 19.117 12.067 1.00 49.16 284 GLU A C 1
ATOM 2146 O O . GLU A 1 284 ? 5.219 18.428 12.214 1.00 49.16 284 GLU A O 1
ATOM 2151 N N . ILE A 1 285 ? 3.982 19.832 10.959 1.00 46.25 285 ILE A N 1
ATOM 2152 C CA . ILE A 1 285 ? 4.895 19.861 9.810 1.00 46.25 285 ILE A CA 1
ATOM 2153 C C . ILE A 1 285 ? 6.253 20.437 10.238 1.00 46.25 285 ILE A C 1
ATOM 2155 O O . ILE A 1 285 ? 7.292 19.904 9.859 1.00 46.25 285 ILE A O 1
ATOM 2159 N N . GLN A 1 286 ? 6.267 21.463 11.096 1.00 40.25 286 GLN A N 1
ATOM 2160 C CA . GLN A 1 286 ? 7.506 22.065 11.606 1.00 40.25 286 GLN A CA 1
ATOM 2161 C C . GLN A 1 286 ? 8.293 21.121 12.535 1.00 40.25 286 GLN A C 1
ATOM 2163 O O . GLN A 1 286 ? 9.526 21.087 12.478 1.00 40.25 286 GLN A O 1
ATOM 2168 N N . LEU A 1 287 ? 7.595 20.305 13.336 1.00 44.41 287 LEU A N 1
ATOM 2169 C CA . LEU A 1 287 ? 8.203 19.328 14.251 1.00 44.41 287 LEU A CA 1
ATOM 2170 C C . LEU A 1 287 ? 8.745 18.089 13.522 1.00 44.41 287 LEU A C 1
ATOM 2172 O O . LEU A 1 287 ? 9.797 17.577 13.901 1.00 44.41 287 LEU A O 1
ATOM 2176 N N . LEU A 1 288 ? 8.087 17.655 12.439 1.00 48.69 288 LEU A N 1
ATOM 2177 C CA . LEU A 1 288 ? 8.552 16.572 11.556 1.00 48.69 288 LEU A CA 1
ATOM 2178 C C . LEU A 1 288 ? 9.942 16.842 10.955 1.00 48.69 288 LEU A C 1
ATOM 2180 O O . LEU A 1 288 ? 10.651 15.897 10.615 1.00 48.69 288 LEU A O 1
ATOM 2184 N N . PHE A 1 289 ? 10.337 18.114 10.838 1.00 46.28 289 PHE A N 1
ATOM 2185 C CA . PHE A 1 289 ? 11.621 18.519 10.264 1.00 46.28 289 PHE A CA 1
ATOM 2186 C C . PHE A 1 289 ? 12.688 18.920 11.294 1.00 46.28 289 PHE A C 1
ATOM 2188 O O . PHE A 1 289 ? 13.838 19.091 10.900 1.00 46.28 289 PHE A O 1
ATOM 2195 N N . HIS A 1 290 ? 12.350 19.035 12.588 1.00 39.66 290 HIS A N 1
ATOM 2196 C CA . HIS A 1 290 ? 13.283 19.508 13.627 1.00 39.66 290 HIS A CA 1
ATOM 2197 C C . HIS A 1 290 ? 13.488 18.570 14.818 1.00 39.66 290 HIS A C 1
ATOM 2199 O O . HIS A 1 290 ? 14.428 18.787 15.583 1.00 39.66 290 HIS A O 1
ATOM 2205 N N . VAL A 1 291 ? 12.680 17.523 15.000 1.00 39.75 291 VAL A N 1
ATOM 2206 C CA . VAL A 1 291 ? 12.814 16.660 16.183 1.00 39.75 291 VAL A CA 1
ATOM 2207 C C . VAL A 1 291 ? 13.444 15.324 15.807 1.00 39.75 291 VAL A C 1
ATOM 2209 O O . VAL A 1 291 ? 12.823 14.443 15.222 1.00 39.75 291 VAL A O 1
ATOM 2212 N N . LYS A 1 292 ? 14.722 15.175 16.167 1.00 39.75 292 LYS A N 1
ATOM 2213 C CA . LYS A 1 292 ? 15.505 13.937 16.028 1.00 39.75 292 LYS A CA 1
ATOM 2214 C C . LYS A 1 292 ? 15.226 12.908 17.136 1.00 39.75 292 LYS A C 1
ATOM 2216 O O . LYS A 1 292 ? 15.970 11.939 17.250 1.00 39.75 292 LYS A O 1
ATOM 2221 N N . THR A 1 293 ? 14.221 13.104 17.986 1.00 44.53 293 THR A N 1
ATOM 2222 C CA . THR A 1 293 ? 14.133 12.380 19.262 1.00 44.53 293 THR A CA 1
ATOM 2223 C C . THR A 1 293 ? 12.702 12.158 19.732 1.00 44.53 293 THR A C 1
ATOM 2225 O O . THR A 1 293 ? 12.265 12.791 20.690 1.00 44.53 293 THR A O 1
ATOM 2228 N N . ASP A 1 294 ? 12.015 11.181 19.149 1.00 43.75 294 ASP A N 1
ATOM 2229 C CA . ASP A 1 294 ? 10.817 10.636 19.774 1.00 43.75 294 ASP A CA 1
ATOM 2230 C C . ASP A 1 294 ? 11.041 9.132 19.950 1.00 43.75 294 ASP A C 1
ATOM 2232 O O . ASP A 1 294 ? 11.235 8.406 18.975 1.00 43.75 294 ASP A O 1
ATOM 2236 N N . ASN A 1 295 ? 10.945 8.632 21.184 1.00 48.94 295 ASN A N 1
ATOM 2237 C CA . ASN A 1 295 ? 10.894 7.199 21.522 1.00 48.94 295 ASN A CA 1
ATOM 2238 C C . ASN A 1 295 ? 9.659 6.474 20.912 1.00 48.94 295 ASN A C 1
ATOM 2240 O O . ASN A 1 295 ? 9.236 5.428 21.399 1.00 48.94 295 ASN A O 1
ATOM 2244 N N . CYS A 1 296 ? 9.035 7.043 19.875 1.00 52.53 296 CYS A N 1
ATOM 2245 C CA . CYS A 1 296 ? 7.740 6.656 19.330 1.00 52.53 296 CYS A CA 1
ATOM 2246 C C . CYS A 1 296 ? 7.823 5.630 18.191 1.00 52.53 296 CYS A C 1
ATOM 2248 O O . CYS A 1 296 ? 6.812 4.982 17.927 1.00 52.53 296 CYS A O 1
ATOM 2250 N N . GLY A 1 297 ? 8.999 5.417 17.588 1.00 62.44 297 GLY A N 1
ATOM 2251 C CA . GLY A 1 297 ? 9.210 4.515 16.445 1.00 62.44 297 GLY A CA 1
ATOM 2252 C C . GLY A 1 297 ? 9.061 5.210 15.077 1.00 62.44 297 GLY A C 1
ATOM 2253 O O . GLY A 1 297 ? 8.695 6.384 15.027 1.00 62.44 297 GLY A O 1
ATOM 2254 N N . PRO A 1 298 ? 9.364 4.523 13.957 1.00 72.25 298 PRO A N 1
ATOM 2255 C CA . PRO A 1 298 ? 9.283 5.103 12.612 1.00 72.25 298 PRO A CA 1
ATOM 2256 C C . PRO A 1 298 ? 7.861 5.558 12.247 1.00 72.25 298 PRO A C 1
ATOM 2258 O O . PRO A 1 298 ? 6.898 4.863 12.559 1.00 72.25 298 PRO A O 1
ATOM 2261 N N . THR A 1 299 ? 7.703 6.662 11.500 1.00 74.00 299 THR A N 1
ATOM 2262 C CA . THR A 1 299 ? 6.378 7.138 11.038 1.00 74.00 299 THR A CA 1
ATOM 2263 C C . THR A 1 299 ? 5.593 6.063 10.273 1.00 74.00 299 THR A C 1
ATOM 2265 O O . THR A 1 299 ? 4.372 5.978 10.400 1.00 74.00 299 THR A O 1
ATOM 2268 N N . ALA A 1 300 ? 6.288 5.207 9.516 1.00 77.31 300 ALA A N 1
ATOM 2269 C CA . ALA A 1 300 ? 5.687 4.083 8.796 1.00 77.31 300 ALA A CA 1
ATOM 2270 C C . ALA A 1 300 ? 4.983 3.064 9.707 1.00 77.31 300 ALA A C 1
ATOM 2272 O O . ALA A 1 300 ? 4.107 2.341 9.249 1.00 77.31 300 ALA A O 1
ATOM 2273 N N . SER A 1 301 ? 5.300 3.045 11.002 1.00 83.12 301 SER A N 1
ATOM 2274 C CA . SER A 1 301 ? 4.603 2.218 11.986 1.00 83.12 301 SER A CA 1
ATOM 2275 C C . SER A 1 301 ? 3.251 2.790 12.423 1.00 83.12 301 SER A C 1
ATOM 2277 O O . SER A 1 301 ? 2.497 2.083 13.080 1.00 83.12 301 SER A O 1
ATOM 2279 N N . PHE A 1 302 ? 2.915 4.038 12.085 1.00 87.06 302 PHE A N 1
ATOM 2280 C CA . PHE A 1 302 ? 1.715 4.722 12.600 1.00 87.06 302 PHE A CA 1
ATOM 2281 C C . PHE A 1 302 ? 0.825 5.322 11.524 1.00 87.06 302 PHE A C 1
ATOM 2283 O O . PHE A 1 302 ? -0.253 5.818 11.837 1.00 87.06 302 PHE A O 1
ATOM 2290 N N . ARG A 1 303 ? 1.250 5.280 10.264 1.00 90.44 303 ARG A N 1
ATOM 2291 C CA . ARG A 1 303 ? 0.506 5.852 9.147 1.00 90.44 303 ARG A CA 1
ATOM 2292 C C . ARG A 1 303 ? 0.272 4.816 8.070 1.00 90.44 303 ARG A C 1
ATOM 2294 O O . ARG A 1 303 ? 1.116 3.959 7.833 1.00 90.44 303 ARG A O 1
ATOM 2301 N N . THR A 1 304 ? -0.872 4.923 7.412 1.00 93.06 304 THR A N 1
ATOM 2302 C CA . THR A 1 304 ? -1.162 4.164 6.197 1.00 93.06 304 THR A CA 1
ATOM 2303 C C . THR A 1 304 ? -2.053 4.964 5.273 1.00 93.06 304 THR A C 1
ATOM 2305 O O . THR A 1 304 ? -2.819 5.828 5.709 1.00 93.06 304 THR A O 1
ATOM 2308 N N . VAL A 1 305 ? -1.973 4.646 3.990 1.00 95.31 305 VAL A N 1
ATOM 2309 C CA . VAL A 1 305 ? -2.918 5.111 2.986 1.00 95.31 305 VAL A CA 1
ATOM 2310 C C . VAL A 1 305 ? -3.230 3.962 2.040 1.00 95.31 305 VAL A C 1
ATOM 2312 O O . VAL A 1 305 ? -2.356 3.160 1.717 1.00 95.31 305 VAL A O 1
ATOM 2315 N N . GLY A 1 306 ? -4.474 3.874 1.595 1.00 94.62 306 GLY A N 1
ATOM 2316 C CA . GLY A 1 306 ? -4.882 2.843 0.653 1.00 94.62 306 GLY A CA 1
ATOM 2317 C C . GLY A 1 306 ? -6.312 3.029 0.181 1.00 94.62 306 GLY A C 1
ATOM 2318 O O . GLY A 1 306 ? -7.004 3.964 0.589 1.00 94.62 306 GLY A O 1
ATOM 2319 N N . VAL A 1 307 ? -6.749 2.128 -0.692 1.00 94.44 307 VAL A N 1
ATOM 2320 C CA . VAL A 1 307 ? -8.117 2.108 -1.214 1.00 94.44 307 VAL A CA 1
ATOM 2321 C C . VAL A 1 307 ? -8.997 1.250 -0.307 1.00 94.44 307 VAL A C 1
ATOM 2323 O O . VAL A 1 307 ? -8.592 0.177 0.129 1.00 94.44 307 VAL A O 1
ATOM 2326 N N . SER A 1 308 ? -10.205 1.726 -0.032 1.00 93.75 308 SER A N 1
ATOM 2327 C CA . SER A 1 308 ? -11.233 1.051 0.753 1.00 93.75 308 SER A CA 1
ATOM 2328 C C . SER A 1 308 ? -12.601 1.357 0.156 1.00 93.75 308 SER A C 1
ATOM 2330 O O . SER A 1 308 ? -12.984 2.525 0.094 1.00 93.75 308 SER A O 1
ATOM 2332 N N . ASP A 1 309 ? -13.307 0.335 -0.332 1.00 91.31 309 ASP A N 1
ATOM 2333 C CA . ASP A 1 309 ? -14.616 0.455 -0.990 1.00 91.31 309 ASP A CA 1
ATOM 2334 C C . ASP A 1 309 ? -14.644 1.589 -2.036 1.00 91.31 309 ASP A C 1
ATOM 2336 O O . ASP A 1 309 ? -15.459 2.514 -2.006 1.00 91.31 309 ASP A O 1
ATOM 2340 N N . GLY A 1 310 ? -13.635 1.590 -2.914 1.00 91.25 310 GLY A N 1
ATOM 2341 C CA . GLY A 1 310 ? -13.476 2.602 -3.959 1.00 91.25 310 GLY A CA 1
ATOM 2342 C C . GLY A 1 310 ? -13.121 4.014 -3.470 1.00 91.25 310 GLY A C 1
ATOM 2343 O O . GLY A 1 310 ? -13.202 4.956 -4.252 1.00 91.25 310 GLY A O 1
ATOM 2344 N N . LYS A 1 311 ? -12.727 4.194 -2.204 1.00 94.00 311 LYS A N 1
ATOM 2345 C CA . LYS A 1 311 ? -12.321 5.485 -1.625 1.00 94.00 311 LYS A CA 1
ATOM 2346 C C . LYS A 1 311 ? -10.878 5.432 -1.152 1.00 94.00 311 LYS A C 1
ATOM 2348 O O . LYS A 1 311 ? -10.446 4.436 -0.584 1.00 94.00 311 LYS A O 1
ATOM 2353 N N . ILE A 1 312 ? -10.134 6.520 -1.325 1.00 97.12 312 ILE A N 1
ATOM 2354 C CA . ILE A 1 312 ? -8.776 6.623 -0.778 1.00 97.12 312 ILE A CA 1
ATOM 2355 C C . ILE A 1 312 ? -8.872 7.078 0.680 1.00 97.12 312 ILE A C 1
ATOM 2357 O O . ILE A 1 312 ? -9.417 8.146 0.974 1.00 97.12 312 ILE A O 1
ATOM 2361 N N . LYS A 1 313 ? -8.337 6.261 1.587 1.00 96.69 313 LYS A N 1
ATOM 2362 C CA . LYS A 1 313 ? -8.337 6.475 3.034 1.00 96.69 313 LYS A CA 1
ATOM 2363 C C . LYS A 1 313 ? -6.922 6.719 3.528 1.00 96.69 313 LYS A C 1
ATOM 2365 O O . LYS A 1 313 ? -6.016 5.985 3.151 1.00 96.69 313 LYS A O 1
ATOM 2370 N N . PHE A 1 314 ? -6.757 7.695 4.410 1.00 96.38 314 PHE A N 1
ATOM 2371 C CA . PHE A 1 314 ? -5.530 7.925 5.171 1.00 96.38 314 PHE A CA 1
ATOM 2372 C C . PHE A 1 314 ? -5.818 7.699 6.654 1.00 96.38 314 PHE A C 1
ATOM 2374 O O . PHE A 1 314 ? -6.862 8.131 7.143 1.00 96.38 314 PHE A O 1
ATOM 2381 N N . VAL A 1 315 ? -4.919 7.018 7.361 1.00 94.62 315 VAL A N 1
ATOM 2382 C CA . VAL A 1 315 ? -5.017 6.793 8.808 1.00 94.62 315 VAL A CA 1
ATOM 2383 C C . VAL A 1 315 ? -3.708 7.202 9.465 1.00 94.62 315 VAL A C 1
ATOM 2385 O O . VAL A 1 315 ? -2.635 6.835 8.990 1.00 94.62 315 VAL A O 1
ATOM 2388 N N . ASP A 1 316 ? -3.819 7.926 10.573 1.00 92.00 316 ASP A N 1
ATOM 2389 C CA . ASP A 1 316 ? -2.708 8.372 11.411 1.00 92.00 316 ASP A CA 1
ATOM 2390 C C . ASP A 1 316 ? -2.973 7.964 12.861 1.00 92.00 316 ASP A C 1
ATOM 2392 O O . ASP A 1 316 ? -4.029 8.271 13.421 1.00 92.00 316 ASP A O 1
ATOM 2396 N N . VAL A 1 317 ? -2.020 7.255 13.459 1.00 89.44 317 VAL A N 1
ATOM 2397 C CA . VAL A 1 317 ? -1.967 6.968 14.892 1.00 89.44 317 VAL A CA 1
ATOM 2398 C C . VAL A 1 317 ? -1.046 7.999 15.535 1.00 89.44 317 VAL A C 1
ATOM 2400 O O . VAL A 1 317 ? 0.173 7.835 15.607 1.00 89.44 317 VAL A O 1
ATOM 2403 N N . ASP A 1 318 ? -1.639 9.078 16.017 1.00 82.94 318 ASP A N 1
ATOM 2404 C CA . ASP A 1 318 ? -0.930 10.143 16.706 1.00 82.94 318 ASP A CA 1
ATOM 2405 C C . ASP A 1 318 ? -0.564 9.670 18.120 1.00 82.94 318 ASP A C 1
ATOM 2407 O O . ASP A 1 318 ? -1.393 9.665 19.035 1.00 82.94 318 ASP A O 1
ATOM 2411 N N . LYS A 1 319 ? 0.702 9.265 18.302 1.00 70.38 319 LYS A N 1
ATOM 2412 C CA . LYS A 1 319 ? 1.322 8.960 19.609 1.00 70.38 319 LYS A CA 1
ATOM 2413 C C . LYS A 1 319 ? 1.565 10.212 20.476 1.00 70.38 319 LYS A C 1
ATOM 2415 O O . LYS A 1 319 ? 2.294 10.147 21.459 1.00 70.38 319 LYS A O 1
ATOM 2420 N N . CYS A 1 320 ? 0.932 11.330 20.133 1.00 54.06 320 CYS A N 1
ATOM 2421 C CA . CYS A 1 320 ? 1.055 12.635 20.751 1.00 54.06 320 CYS A CA 1
ATOM 2422 C C . CYS A 1 320 ? 2.482 13.186 20.775 1.00 54.06 320 CYS A C 1
ATOM 2424 O O . CYS A 1 320 ? 3.168 13.216 21.795 1.00 54.06 320 CYS A O 1
ATOM 2426 N N . ARG A 1 321 ? 2.829 13.821 19.656 1.00 51.47 321 ARG A N 1
ATOM 2427 C CA . ARG A 1 321 ? 3.733 14.982 19.647 1.00 51.47 321 ARG A CA 1
ATOM 2428 C C . ARG A 1 321 ? 3.087 16.238 20.267 1.00 51.47 321 ARG A C 1
ATOM 2430 O O . ARG A 1 321 ? 3.760 17.248 20.435 1.00 51.47 321 ARG A O 1
ATOM 2437 N N . SER A 1 322 ? 1.793 16.183 20.618 1.00 45.53 322 SER A N 1
ATOM 2438 C CA . SER A 1 322 ? 0.992 17.327 21.084 1.00 45.53 322 SER A CA 1
ATOM 2439 C C . SER A 1 322 ? 0.532 17.264 22.558 1.00 45.53 322 SER A C 1
ATOM 2441 O O . SER A 1 322 ? 0.365 18.323 23.163 1.00 45.53 322 SER A O 1
ATOM 2443 N N . ARG A 1 323 ? 0.344 16.078 23.178 1.00 49.16 323 ARG A N 1
ATOM 2444 C CA . ARG A 1 323 ? 0.001 15.907 24.616 1.00 49.16 323 ARG A CA 1
ATOM 2445 C C . ARG A 1 323 ? 0.532 14.582 25.205 1.00 49.16 323 ARG A C 1
ATOM 2447 O O . ARG A 1 323 ? 0.015 13.541 24.827 1.00 49.16 323 ARG A O 1
ATOM 2454 N N . PRO A 1 324 ? 1.435 14.569 26.201 1.00 52.78 324 PRO A N 1
ATOM 2455 C CA . PRO A 1 324 ? 2.179 13.373 26.656 1.00 52.78 324 PRO A CA 1
ATOM 2456 C C . PRO A 1 324 ? 1.397 12.106 27.088 1.00 52.78 324 PRO A C 1
ATOM 2458 O O . PRO A 1 324 ? 2.022 11.122 27.468 1.00 52.78 324 PRO A O 1
ATOM 2461 N N . SER A 1 325 ? 0.061 12.107 27.092 1.00 57.88 325 SER A N 1
ATOM 2462 C CA . SER A 1 325 ? -0.788 11.048 27.660 1.00 57.88 325 SER A CA 1
ATOM 2463 C C . SER A 1 325 ? -1.982 10.607 26.796 1.00 57.88 325 SER A C 1
ATOM 2465 O O . SER A 1 325 ? -2.719 9.710 27.209 1.00 57.88 325 SER A O 1
ATOM 2467 N N . ALA A 1 326 ? -2.198 11.193 25.612 1.00 71.81 326 ALA A N 1
ATOM 2468 C CA . ALA A 1 326 ? -3.326 10.835 24.745 1.00 71.81 326 ALA A CA 1
ATOM 2469 C C . ALA A 1 326 ? -2.834 10.199 23.441 1.00 71.81 326 ALA A C 1
ATOM 2471 O O . ALA A 1 326 ? -2.039 10.793 22.732 1.00 71.81 326 ALA A O 1
ATOM 2472 N N . ILE A 1 327 ? -3.319 9.010 23.089 1.00 85.81 327 ILE A N 1
ATOM 2473 C CA . ILE A 1 327 ? -3.040 8.411 21.778 1.00 85.81 327 ILE A CA 1
ATOM 2474 C C . ILE A 1 327 ? -4.334 8.458 20.979 1.00 85.81 327 ILE A C 1
ATOM 2476 O O . ILE A 1 327 ? -5.350 7.910 21.410 1.00 85.81 327 ILE A O 1
ATOM 2480 N N . VAL A 1 328 ? -4.304 9.133 19.832 1.00 89.44 328 VAL A N 1
ATOM 2481 C CA . VAL A 1 328 ? -5.498 9.374 19.018 1.00 89.44 328 VAL A CA 1
ATOM 2482 C C . VAL A 1 328 ? -5.287 8.818 17.622 1.00 89.44 328 VAL A C 1
ATOM 2484 O O . VAL A 1 328 ? -4.327 9.157 16.943 1.00 89.44 328 VAL A O 1
ATOM 2487 N N . ILE A 1 329 ? -6.221 7.990 17.173 1.00 92.88 329 ILE A N 1
ATOM 2488 C CA . ILE A 1 329 ? -6.257 7.495 15.803 1.00 92.88 329 ILE A CA 1
ATOM 2489 C C . ILE A 1 329 ? -7.251 8.344 15.023 1.00 92.88 329 ILE A C 1
ATOM 2491 O O . ILE A 1 329 ? -8.399 8.514 15.439 1.00 92.88 329 ILE A O 1
ATOM 2495 N N . ARG A 1 330 ? -6.815 8.869 13.883 1.00 93.88 330 ARG A N 1
ATOM 2496 C CA . ARG A 1 330 ? -7.636 9.670 12.977 1.00 93.88 330 ARG A CA 1
ATOM 2497 C C . ARG A 1 330 ? -7.683 9.002 11.612 1.00 93.88 330 ARG A C 1
ATOM 2499 O O . ARG A 1 330 ? -6.666 8.502 11.137 1.00 93.88 330 ARG A 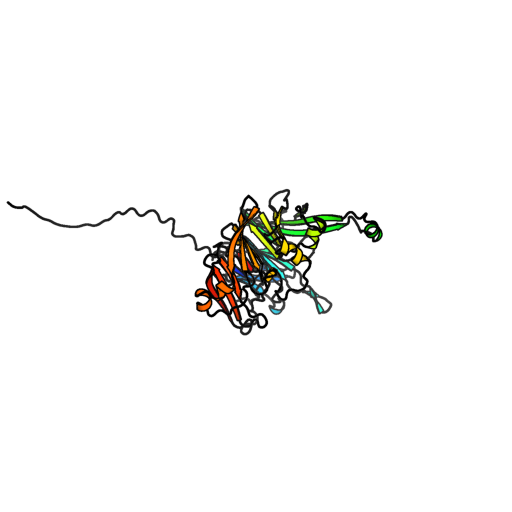O 1
ATOM 2506 N N . ALA A 1 331 ? -8.860 8.988 10.998 1.00 95.50 331 ALA A N 1
ATOM 2507 C CA . ALA A 1 331 ? -9.060 8.461 9.656 1.00 95.50 331 ALA A CA 1
ATOM 2508 C C . ALA A 1 331 ? -9.751 9.501 8.770 1.00 95.50 331 ALA A C 1
ATOM 2510 O O . ALA A 1 331 ? -10.767 10.084 9.153 1.00 95.50 331 ALA A O 1
ATOM 2511 N N . TRP A 1 332 ? -9.214 9.700 7.570 1.00 97.06 332 TRP A N 1
ATOM 2512 C CA . TRP A 1 332 ? -9.729 10.635 6.574 1.00 97.06 332 TRP A CA 1
ATOM 2513 C C . TRP A 1 332 ? -10.059 9.914 5.272 1.00 97.06 332 TRP A C 1
ATOM 2515 O O . TRP A 1 332 ? -9.376 8.960 4.898 1.00 97.06 332 TRP A O 1
ATOM 2525 N N . THR A 1 333 ? -11.054 10.420 4.549 1.00 97.25 333 THR A N 1
ATOM 2526 C CA . THR A 1 333 ? -11.370 10.042 3.169 1.00 97.25 333 THR A CA 1
ATOM 2527 C C . THR A 1 333 ? -11.038 11.195 2.238 1.00 97.25 333 THR A C 1
ATOM 2529 O O . THR A 1 333 ? -11.483 12.326 2.455 1.00 97.25 333 THR A O 1
ATOM 2532 N N . LEU A 1 334 ? -10.314 10.910 1.160 1.00 97.44 334 LEU A N 1
ATOM 2533 C CA . LEU A 1 334 ? -10.099 11.864 0.081 1.00 97.44 334 LEU A CA 1
ATOM 2534 C C . LEU A 1 334 ? -11.396 12.033 -0.723 1.00 97.44 334 LEU A C 1
ATOM 2536 O O . LEU A 1 334 ? -11.878 11.087 -1.347 1.00 97.44 334 LEU A O 1
ATOM 2540 N N . GLN A 1 335 ? -11.970 13.234 -0.711 1.00 95.69 335 GLN A N 1
ATOM 2541 C CA . GLN A 1 335 ? -13.150 13.563 -1.507 1.00 95.69 335 GLN A CA 1
ATOM 2542 C C . GLN A 1 335 ? -12.737 13.776 -2.964 1.00 95.69 335 GLN A C 1
ATOM 2544 O O . GLN A 1 335 ? -11.959 14.680 -3.269 1.00 95.69 335 GLN A O 1
ATOM 2549 N N . MET A 1 336 ? -13.261 12.950 -3.867 1.00 90.25 336 MET A N 1
ATOM 2550 C CA . MET A 1 336 ? -13.061 13.088 -5.309 1.00 90.25 336 MET A CA 1
ATOM 2551 C C . MET A 1 336 ? -14.318 13.678 -5.972 1.00 90.25 336 MET A C 1
ATOM 2553 O O . MET A 1 336 ? -15.426 13.323 -5.567 1.00 90.25 336 MET A O 1
ATOM 2557 N N . PRO A 1 337 ? -14.178 14.537 -7.004 1.00 89.75 337 PRO A N 1
ATOM 2558 C CA . PRO A 1 337 ? -12.938 14.919 -7.693 1.00 89.75 337 PRO A CA 1
ATOM 2559 C C . PRO A 1 337 ? -12.184 16.106 -7.066 1.00 89.75 337 PRO A C 1
ATOM 2561 O O . PRO A 1 337 ? -11.178 16.528 -7.623 1.00 89.75 337 PRO A O 1
ATOM 2564 N N . GLN A 1 338 ? -12.648 16.665 -5.943 1.00 90.88 338 GLN A N 1
ATOM 2565 C CA . GLN A 1 338 ? -12.083 17.893 -5.363 1.00 90.88 338 GLN A CA 1
ATOM 2566 C C . GLN A 1 338 ? -10.662 17.713 -4.808 1.00 90.88 338 GLN A C 1
ATOM 2568 O O . GLN A 1 338 ? -9.958 18.698 -4.623 1.00 90.88 338 GLN A O 1
ATOM 2573 N N . MET A 1 339 ? -10.244 16.470 -4.549 1.00 91.88 339 MET A N 1
ATOM 2574 C CA . MET A 1 339 ? -8.943 16.106 -3.979 1.00 91.88 339 MET A CA 1
ATOM 2575 C C . MET A 1 339 ? -8.685 16.742 -2.604 1.00 91.88 339 MET A C 1
ATOM 2577 O O . MET A 1 339 ? -7.564 17.129 -2.281 1.00 91.88 339 MET A O 1
ATOM 2581 N N . VAL A 1 340 ? -9.730 16.816 -1.773 1.00 94.00 340 VAL A N 1
ATOM 2582 C CA . VAL A 1 340 ? -9.666 17.379 -0.414 1.00 94.00 340 VAL A CA 1
ATOM 2583 C C . VAL A 1 340 ? -9.900 16.288 0.622 1.00 94.00 340 VAL A C 1
ATOM 2585 O O . VAL A 1 340 ? -10.861 15.523 0.530 1.00 94.00 340 VAL A O 1
ATOM 2588 N N . TRP A 1 341 ? -9.038 16.219 1.634 1.00 96.31 341 TRP A N 1
ATOM 2589 C CA . TRP A 1 341 ? -9.212 15.297 2.752 1.00 96.31 341 TRP A CA 1
ATOM 2590 C C . TRP A 1 341 ? -10.367 15.726 3.655 1.00 96.31 341 TRP A C 1
ATOM 2592 O O . TRP A 1 341 ? -10.394 16.845 4.163 1.00 96.31 341 TRP A O 1
ATOM 2602 N N . LYS A 1 342 ? -11.293 14.802 3.912 1.00 95.75 342 LYS A N 1
ATOM 2603 C CA . LYS A 1 342 ? -12.353 14.946 4.909 1.00 95.75 342 LYS A CA 1
ATOM 2604 C C . LYS A 1 342 ? -12.071 14.008 6.075 1.00 95.75 342 LYS A C 1
ATOM 2606 O O . LYS A 1 342 ? -11.868 12.819 5.859 1.00 95.75 342 LYS A O 1
ATOM 2611 N N . LEU A 1 343 ? -12.056 14.541 7.294 1.00 95.12 343 LEU A N 1
ATOM 2612 C CA . LEU A 1 343 ? -11.956 13.731 8.507 1.00 95.12 343 LEU A CA 1
ATOM 2613 C C . LEU A 1 343 ? -13.269 12.965 8.709 1.00 95.12 343 LEU A C 1
ATOM 2615 O O . LEU A 1 343 ? -14.332 13.586 8.740 1.00 95.12 343 LEU A O 1
ATOM 2619 N N . ASP A 1 344 ? -13.186 11.643 8.846 1.00 93.50 344 ASP A N 1
ATOM 2620 C CA . ASP A 1 344 ? -14.356 10.784 9.052 1.00 93.50 344 ASP A CA 1
ATOM 2621 C C . ASP A 1 344 ? -14.475 10.352 10.510 1.00 93.50 344 ASP A C 1
ATOM 2623 O O . ASP A 1 344 ? -15.504 10.573 11.145 1.00 93.50 344 ASP A O 1
ATOM 2627 N N . ASP A 1 345 ? -13.405 9.755 11.039 1.00 93.88 345 ASP A N 1
ATOM 2628 C CA . ASP A 1 345 ? -13.426 9.056 12.317 1.00 93.88 345 ASP A CA 1
ATOM 2629 C C . ASP A 1 345 ? -12.252 9.498 13.200 1.00 93.88 345 ASP A C 1
ATOM 2631 O O . ASP A 1 345 ? -11.124 9.700 12.738 1.00 93.88 345 ASP A O 1
ATOM 2635 N N . VAL A 1 346 ? -12.530 9.627 14.500 1.00 93.44 346 VAL A N 1
ATOM 2636 C CA . VAL A 1 346 ? -11.543 9.923 15.545 1.00 93.44 346 VAL A CA 1
ATOM 2637 C C . VAL A 1 346 ? -11.763 8.972 16.714 1.00 93.44 346 VAL A C 1
ATOM 2639 O O . VAL A 1 346 ? -12.852 8.919 17.302 1.00 93.44 346 VAL A O 1
ATOM 2642 N N . LEU A 1 347 ? -10.710 8.247 17.075 1.00 93.88 347 LEU A N 1
ATOM 2643 C CA . LEU A 1 347 ? -10.713 7.231 18.116 1.00 93.88 347 LEU A CA 1
ATOM 2644 C C . LEU A 1 347 ? -9.634 7.535 19.157 1.00 93.88 347 LEU A C 1
ATOM 2646 O O . LEU A 1 347 ? -8.447 7.561 18.845 1.00 93.88 347 LEU A O 1
ATOM 2650 N N . ASP A 1 348 ? -10.054 7.729 20.404 1.00 92.56 348 ASP A N 1
ATOM 2651 C CA . ASP A 1 348 ? -9.151 7.755 21.554 1.00 92.56 348 ASP A CA 1
ATOM 2652 C C . ASP A 1 348 ? -8.799 6.314 21.945 1.00 92.56 348 ASP A C 1
ATOM 2654 O O . ASP A 1 348 ? -9.682 5.512 22.272 1.00 92.56 348 ASP A O 1
ATOM 2658 N N . VAL A 1 349 ? -7.510 5.982 21.908 1.00 92.25 349 VAL A N 1
ATOM 2659 C CA . VAL A 1 349 ? -7.008 4.639 22.215 1.00 92.25 349 VAL A CA 1
ATOM 2660 C C . VAL A 1 349 ? -7.236 4.277 23.684 1.00 92.25 349 VAL A C 1
ATOM 2662 O O . VAL A 1 349 ? -7.548 3.122 23.971 1.00 92.25 349 VAL A O 1
ATOM 2665 N N . ASN A 1 350 ? -7.199 5.246 24.607 1.00 91.12 350 ASN A N 1
ATOM 2666 C CA . ASN A 1 350 ? -7.541 4.995 26.011 1.00 91.12 350 ASN A CA 1
ATOM 2667 C C . ASN A 1 350 ? -9.011 4.562 26.143 1.00 91.12 350 ASN A C 1
ATOM 2669 O O . ASN A 1 350 ? -9.341 3.635 26.888 1.00 91.12 350 ASN A O 1
ATOM 2673 N N . GLY A 1 351 ? -9.895 5.189 25.360 1.00 92.38 351 GLY A N 1
ATOM 2674 C CA . GLY A 1 351 ? -11.298 4.795 25.243 1.00 92.38 351 GLY A CA 1
ATOM 2675 C C . GLY A 1 351 ? -11.468 3.391 24.655 1.00 92.38 351 GLY A C 1
ATOM 2676 O O . GLY A 1 351 ? -12.244 2.592 25.185 1.00 92.38 351 GLY A O 1
ATOM 2677 N N . LEU A 1 352 ? -10.700 3.053 23.611 1.00 94.81 352 LEU A N 1
ATOM 2678 C CA . LEU A 1 352 ? -10.702 1.713 23.015 1.00 94.81 352 LEU A CA 1
ATOM 2679 C C . LEU A 1 352 ? -10.292 0.647 24.042 1.00 94.81 352 LEU A C 1
ATOM 2681 O O . LEU A 1 352 ? -11.003 -0.346 24.194 1.00 94.81 352 LEU A O 1
ATOM 2685 N N . TRP A 1 353 ? -9.205 0.868 24.788 1.00 94.44 353 TRP A N 1
ATOM 2686 C CA . TRP A 1 353 ? -8.739 -0.024 25.857 1.00 94.44 353 TRP A CA 1
ATOM 2687 C C . TRP A 1 353 ? -9.778 -0.220 26.968 1.00 94.44 353 TRP A C 1
ATOM 2689 O O . TRP A 1 353 ? -9.906 -1.308 27.535 1.00 94.44 353 TRP A O 1
ATOM 2699 N N . GLY A 1 354 ? -10.540 0.832 27.281 1.00 93.25 354 GLY A N 1
ATOM 2700 C CA . GLY A 1 354 ? -11.621 0.797 28.263 1.00 93.25 354 GLY A CA 1
ATOM 2701 C C . GLY A 1 354 ? -12.877 0.049 27.800 1.00 93.25 354 GLY A C 1
ATOM 2702 O O . GLY A 1 354 ? -13.669 -0.370 28.654 1.00 93.25 354 GLY A O 1
ATOM 2703 N N . SER A 1 355 ? -13.051 -0.140 26.487 1.00 95.00 355 SER A N 1
ATOM 2704 C CA . SER A 1 355 ? -14.263 -0.702 25.882 1.00 95.00 355 SER A CA 1
ATOM 2705 C C . SER A 1 355 ? -14.531 -2.156 26.288 1.00 95.00 355 SER A C 1
ATOM 2707 O O . SER A 1 355 ? -13.616 -2.961 26.492 1.00 95.00 355 SER A O 1
ATOM 2709 N N . ALA A 1 356 ? -15.815 -2.526 26.343 1.00 94.62 356 ALA A N 1
ATOM 2710 C CA . ALA A 1 356 ? -16.230 -3.905 26.604 1.00 94.62 356 ALA A CA 1
ATOM 2711 C C . ALA A 1 356 ? -15.688 -4.876 25.541 1.00 94.62 356 ALA A C 1
ATOM 2713 O O . ALA A 1 356 ? -15.260 -5.978 25.879 1.00 94.62 356 ALA A O 1
ATOM 2714 N N . SER A 1 357 ? -15.636 -4.453 24.271 1.00 94.75 357 SER A N 1
ATOM 2715 C CA . SER A 1 357 ? -15.081 -5.255 23.174 1.00 94.75 357 SER A CA 1
ATOM 2716 C C . SER A 1 357 ? -13.596 -5.565 23.344 1.00 94.75 357 SER A C 1
ATOM 2718 O O . SER A 1 357 ? -13.181 -6.689 23.091 1.00 94.75 357 SER A O 1
ATOM 2720 N N . PHE A 1 358 ? -12.793 -4.600 23.797 1.00 93.88 358 PHE A N 1
ATOM 2721 C CA . PHE A 1 358 ? -11.354 -4.798 23.970 1.00 93.88 358 PHE A CA 1
ATOM 2722 C C . PHE A 1 358 ? -11.071 -5.739 25.145 1.00 93.88 358 PHE A C 1
ATOM 2724 O O . PHE A 1 358 ? -10.318 -6.704 25.013 1.00 93.88 358 PHE A O 1
ATOM 2731 N N . LYS A 1 359 ? -11.767 -5.517 26.269 1.00 93.12 359 LYS A N 1
ATOM 2732 C CA . LYS A 1 359 ? -11.687 -6.367 27.466 1.00 93.12 359 LYS A CA 1
ATOM 2733 C C . LYS A 1 359 ? -12.169 -7.794 27.204 1.00 93.12 359 LYS A C 1
ATOM 2735 O O . LYS A 1 359 ? -11.556 -8.729 27.707 1.00 93.12 359 LYS A O 1
ATOM 2740 N N . LYS A 1 360 ? -13.211 -7.973 26.380 1.00 94.06 360 LYS A N 1
ATOM 2741 C CA . LYS A 1 360 ? -13.733 -9.290 25.969 1.00 94.06 360 LYS A CA 1
ATOM 2742 C C . LYS A 1 360 ? -12.646 -10.190 25.374 1.00 94.06 360 LYS A C 1
ATOM 2744 O O . LYS A 1 360 ? -12.663 -11.390 25.619 1.00 94.06 360 LYS A O 1
ATOM 2749 N N . TYR A 1 361 ? -11.727 -9.625 24.593 1.00 89.25 361 TYR A N 1
ATOM 2750 C CA . TYR A 1 361 ? -10.645 -10.376 23.952 1.00 89.25 361 TYR A CA 1
ATOM 2751 C C . TYR A 1 361 ? -9.396 -10.537 24.835 1.00 89.25 361 TYR A C 1
ATOM 2753 O O . TYR A 1 361 ? -8.448 -11.190 24.409 1.00 89.25 361 TYR A O 1
ATOM 2761 N N . GLY A 1 362 ? -9.374 -9.962 26.046 1.00 88.62 362 GLY A N 1
ATOM 2762 C CA . GLY A 1 362 ? -8.227 -10.052 26.957 1.00 88.62 362 GLY A CA 1
ATOM 2763 C C . GLY A 1 362 ? -6.949 -9.412 26.404 1.00 88.62 362 GLY A C 1
ATOM 2764 O O . GLY A 1 362 ? -5.852 -9.852 26.734 1.00 88.62 362 GLY A O 1
ATOM 2765 N N . LEU A 1 363 ? -7.081 -8.411 25.527 1.00 89.94 363 LEU A N 1
ATOM 2766 C CA . LEU A 1 363 ? -5.947 -7.778 24.854 1.00 89.94 363 LEU A CA 1
ATOM 2767 C C . LEU A 1 363 ? -5.134 -6.914 25.827 1.00 89.94 363 LEU A C 1
ATOM 2769 O O . LEU A 1 363 ? -5.684 -6.226 26.690 1.00 89.94 363 LEU A O 1
ATOM 2773 N N . HIS A 1 364 ? -3.815 -6.897 25.642 1.00 87.62 364 HIS A N 1
ATOM 2774 C CA . HIS A 1 364 ? -2.943 -5.957 26.341 1.00 87.62 364 HIS A CA 1
ATOM 2775 C C . HIS A 1 364 ? -3.147 -4.539 25.807 1.00 87.62 364 HIS A C 1
ATOM 2777 O O . HIS A 1 364 ? -3.321 -4.344 24.605 1.00 87.62 364 HIS A O 1
ATOM 2783 N N . GLN A 1 365 ? -3.077 -3.546 26.697 1.00 89.75 365 GLN A N 1
ATOM 2784 C CA . GLN A 1 365 ? -3.193 -2.117 26.382 1.00 89.75 365 GLN A CA 1
ATOM 2785 C C . GLN A 1 365 ? -1.926 -1.587 25.688 1.00 89.75 365 GLN A C 1
ATOM 2787 O O . GLN A 1 365 ? -1.220 -0.718 26.189 1.00 89.75 365 GLN A O 1
ATOM 2792 N N . TRP A 1 366 ? -1.592 -2.180 24.546 1.00 87.62 366 TRP A N 1
ATOM 2793 C CA . TRP A 1 366 ? -0.510 -1.744 23.678 1.00 87.62 366 TRP A CA 1
ATOM 2794 C C . TRP A 1 366 ? -1.023 -0.742 22.656 1.00 87.62 366 TRP A C 1
ATOM 2796 O O . TRP A 1 366 ? -2.213 -0.710 22.322 1.00 87.62 366 TRP A O 1
ATOM 2806 N N . VAL A 1 367 ? -0.107 0.089 22.166 1.00 87.25 367 VAL A N 1
ATOM 2807 C CA . VAL A 1 367 ? -0.428 1.070 21.135 1.00 87.25 367 VAL A CA 1
ATOM 2808 C C . VAL A 1 367 ? -0.685 0.338 19.816 1.00 87.25 367 VAL A C 1
ATOM 2810 O O . VAL A 1 367 ? 0.156 -0.469 19.423 1.00 87.25 367 VAL A O 1
ATOM 2813 N N . PRO A 1 368 ? -1.811 0.602 19.131 1.00 91.50 368 PRO A N 1
ATOM 2814 C CA . PRO A 1 368 ? -2.044 0.098 17.782 1.00 91.50 368 PRO A CA 1
ATOM 2815 C C . PRO A 1 368 ? -0.975 0.595 16.801 1.00 91.50 368 PRO A C 1
ATOM 2817 O O . PRO A 1 368 ? -0.769 1.798 16.665 1.00 91.50 368 PRO A O 1
ATOM 2820 N N . GLU A 1 369 ? -0.294 -0.326 16.120 1.00 88.12 369 GLU A N 1
ATOM 2821 C CA . GLU A 1 369 ? 0.743 -0.035 15.119 1.00 88.12 369 GLU A CA 1
ATOM 2822 C C . GLU A 1 369 ? 0.357 -0.632 13.757 1.00 88.12 369 GLU A C 1
ATOM 2824 O O . GLU A 1 369 ? -0.535 -1.475 13.666 1.00 88.12 369 GLU A O 1
ATOM 2829 N N . TYR A 1 370 ? 1.046 -0.205 12.701 1.00 89.12 370 TYR A N 1
ATOM 2830 C CA . TYR A 1 370 ? 0.908 -0.668 11.318 1.00 89.12 370 TYR A CA 1
ATOM 2831 C C . TYR A 1 370 ? -0.553 -0.731 10.854 1.00 89.12 370 TYR A C 1
ATOM 2833 O O . TYR A 1 370 ? -1.064 -1.821 10.579 1.00 89.12 370 TYR A O 1
ATOM 2841 N N . PRO A 1 371 ? -1.254 0.419 10.813 1.00 93.38 371 PRO A N 1
ATOM 2842 C CA . PRO A 1 371 ? -2.638 0.442 10.375 1.00 93.38 371 PRO A CA 1
ATOM 2843 C C . PRO A 1 371 ? -2.775 -0.107 8.950 1.00 93.38 371 PRO A C 1
ATOM 2845 O O . PRO A 1 371 ? -1.954 0.171 8.076 1.00 93.38 371 PRO A O 1
ATOM 2848 N N . VAL A 1 372 ? -3.850 -0.850 8.699 1.00 93.94 372 VAL A N 1
ATOM 2849 C CA . VAL A 1 372 ? -4.227 -1.336 7.366 1.00 93.94 372 VAL A CA 1
ATOM 2850 C C . VAL A 1 372 ? -5.706 -1.069 7.161 1.00 93.94 372 VAL A C 1
ATOM 2852 O O . VAL A 1 372 ? -6.543 -1.571 7.911 1.00 93.94 372 VAL A O 1
ATOM 2855 N N . VAL A 1 373 ? -6.044 -0.271 6.152 1.00 94.25 373 VAL A N 1
ATOM 2856 C CA . VAL A 1 373 ? -7.446 -0.012 5.806 1.00 94.25 373 VAL A CA 1
ATOM 2857 C C . VAL A 1 373 ? -8.073 -1.275 5.213 1.00 94.25 373 VAL A C 1
ATOM 2859 O O . VAL A 1 373 ? -7.455 -1.964 4.396 1.00 94.25 373 VAL A O 1
ATOM 2862 N N . SER A 1 374 ? -9.289 -1.609 5.645 1.00 93.06 374 SER A N 1
ATOM 2863 C CA . SER A 1 374 ? -10.045 -2.709 5.044 1.00 93.06 374 SER A CA 1
ATOM 2864 C C . SER A 1 374 ? -10.383 -2.367 3.599 1.00 93.06 374 SER A C 1
ATOM 2866 O O . SER A 1 374 ? -10.852 -1.270 3.324 1.00 93.06 374 SER A O 1
ATOM 2868 N N . LEU A 1 375 ? -10.215 -3.308 2.672 1.00 90.56 375 LEU A N 1
ATOM 2869 C CA . LEU A 1 375 ? -10.640 -3.103 1.281 1.00 90.56 375 LEU A CA 1
ATOM 2870 C C . LEU A 1 375 ? -12.154 -2.968 1.132 1.00 90.56 375 LEU A C 1
ATOM 2872 O O . LEU A 1 375 ? -12.611 -2.349 0.181 1.00 90.56 375 LEU A O 1
ATOM 2876 N N . LEU A 1 376 ? -12.917 -3.582 2.038 1.00 90.69 376 LEU A N 1
ATOM 2877 C CA . LEU A 1 376 ? -14.358 -3.778 1.874 1.00 90.69 376 LEU A CA 1
ATOM 2878 C C . LEU A 1 376 ? -15.203 -2.793 2.683 1.00 90.69 376 LEU A C 1
ATOM 2880 O O . LEU A 1 376 ? -16.378 -2.626 2.381 1.00 90.69 376 LEU A O 1
ATOM 2884 N N . ASP A 1 377 ? -14.639 -2.198 3.736 1.00 92.88 377 ASP A N 1
ATOM 2885 C CA . ASP A 1 377 ? -15.380 -1.308 4.632 1.00 92.88 377 ASP A CA 1
ATOM 2886 C C . ASP A 1 377 ? -14.501 -0.121 5.071 1.00 92.88 377 ASP A C 1
ATOM 2888 O O . ASP A 1 377 ? -13.509 -0.331 5.777 1.00 92.88 377 ASP A O 1
ATOM 2892 N N . PRO A 1 378 ? -14.861 1.124 4.708 1.00 92.88 378 PRO A N 1
ATOM 2893 C CA . PRO A 1 378 ? -14.069 2.320 4.994 1.00 92.88 378 PRO A CA 1
ATOM 2894 C C . PRO A 1 378 ? -14.035 2.741 6.465 1.00 92.88 378 PRO A C 1
ATOM 2896 O O . PRO A 1 378 ? -13.260 3.643 6.801 1.00 92.88 378 PRO A O 1
ATOM 2899 N N . HIS A 1 379 ? -14.843 2.129 7.335 1.00 94.81 379 HIS A N 1
ATOM 2900 C CA . HIS A 1 379 ? -14.796 2.346 8.785 1.00 94.81 379 HIS A CA 1
ATOM 2901 C C . HIS A 1 379 ? -13.984 1.276 9.521 1.00 94.81 379 HIS A C 1
ATOM 2903 O O . HIS A 1 379 ? -13.713 1.424 10.714 1.00 94.81 379 HIS A O 1
ATOM 2909 N N . ILE A 1 380 ? -13.560 0.215 8.829 1.00 96.19 380 ILE A N 1
ATOM 2910 C CA . ILE A 1 380 ? -12.764 -0.858 9.416 1.00 96.19 380 ILE A CA 1
ATOM 2911 C C . ILE A 1 380 ? -11.279 -0.619 9.148 1.00 96.19 380 ILE A C 1
ATOM 2913 O O . ILE A 1 380 ? -10.832 -0.508 8.004 1.00 96.19 380 ILE A O 1
ATOM 2917 N N . VAL A 1 381 ? -10.496 -0.606 10.225 1.00 97.12 381 VAL A N 1
ATOM 2918 C CA . VAL A 1 381 ? -9.034 -0.535 10.168 1.00 97.12 381 VAL A CA 1
ATOM 2919 C C . VAL A 1 381 ? -8.450 -1.659 11.012 1.00 97.12 381 VAL A C 1
ATOM 2921 O O . VAL A 1 381 ? -8.890 -1.922 12.134 1.00 97.12 381 VAL A O 1
ATOM 2924 N N . HIS A 1 382 ? -7.458 -2.346 10.462 1.00 95.69 382 HIS A N 1
ATOM 2925 C CA . HIS A 1 382 ? -6.718 -3.379 11.164 1.00 95.69 382 HIS A CA 1
ATOM 2926 C C . HIS A 1 382 ? -5.439 -2.803 11.758 1.00 95.69 382 HIS A C 1
ATOM 2928 O O . HIS A 1 382 ? -4.806 -1.949 11.146 1.00 95.69 382 HIS A O 1
ATOM 2934 N N . PHE A 1 383 ? -5.048 -3.293 12.929 1.00 94.25 383 PHE A N 1
ATOM 2935 C CA . PHE A 1 383 ? -3.836 -2.857 13.614 1.00 94.25 383 PHE A CA 1
ATOM 2936 C C . PHE A 1 383 ? -3.083 -4.043 14.192 1.00 94.25 383 PHE A C 1
ATOM 2938 O O . PHE A 1 383 ? -3.676 -5.051 14.582 1.00 94.25 383 PHE A O 1
ATOM 2945 N N . VAL A 1 384 ? -1.775 -3.886 14.309 1.00 89.88 384 VAL A N 1
ATOM 2946 C CA . VAL A 1 384 ? -0.895 -4.784 15.044 1.00 89.88 384 VAL A CA 1
ATOM 2947 C C . VAL A 1 384 ? -0.810 -4.316 16.496 1.00 89.88 384 VAL A C 1
ATOM 2949 O O . VAL A 1 384 ? -0.516 -3.152 16.762 1.00 89.88 384 VAL A O 1
ATOM 2952 N N . LEU A 1 385 ? -1.024 -5.230 17.443 1.00 88.12 385 LEU A N 1
ATOM 2953 C CA . LEU A 1 385 ? -0.680 -5.047 18.853 1.00 88.12 385 LEU A CA 1
ATOM 2954 C C . LEU A 1 385 ? 0.457 -5.999 19.212 1.00 88.12 385 LEU A C 1
ATOM 2956 O O . LEU A 1 385 ? 0.309 -7.217 19.092 1.00 88.12 385 LEU A O 1
ATOM 2960 N N . ARG A 1 386 ? 1.571 -5.457 19.699 1.00 80.62 386 ARG A N 1
ATOM 2961 C CA . ARG A 1 386 ? 2.740 -6.238 20.122 1.00 80.62 386 ARG A CA 1
ATOM 2962 C C . ARG A 1 386 ? 3.415 -5.619 21.339 1.00 80.62 386 ARG A C 1
ATOM 2964 O O . ARG A 1 386 ? 3.306 -4.415 21.574 1.00 80.62 386 ARG A O 1
ATOM 2971 N N . GLN A 1 387 ? 4.175 -6.432 22.062 1.00 72.50 387 GLN A N 1
ATOM 2972 C CA . GLN A 1 387 ? 5.027 -5.937 23.133 1.00 72.50 387 GLN A CA 1
ATOM 2973 C C . GLN A 1 387 ? 6.224 -5.149 22.546 1.00 72.50 387 GLN A C 1
ATOM 2975 O O . GLN A 1 387 ? 6.771 -5.543 21.511 1.00 72.50 387 GLN A O 1
ATOM 2980 N N . PRO A 1 388 ? 6.673 -4.054 23.189 1.00 61.75 388 PRO A N 1
ATOM 2981 C CA . PRO A 1 388 ? 7.760 -3.221 22.663 1.00 61.75 388 PRO A CA 1
ATOM 2982 C C . PRO A 1 388 ? 9.144 -3.888 22.585 1.00 61.75 388 PRO A C 1
ATOM 2984 O O . PRO A 1 388 ? 9.970 -3.428 21.804 1.00 61.75 388 PRO A O 1
ATOM 2987 N N . ILE A 1 389 ? 9.405 -4.935 23.382 1.00 55.94 389 ILE A N 1
ATOM 2988 C CA . ILE A 1 389 ? 10.755 -5.511 23.574 1.00 55.94 389 ILE A CA 1
ATOM 2989 C C . ILE A 1 389 ? 10.836 -6.984 23.141 1.00 55.94 389 ILE A C 1
ATOM 2991 O O . ILE A 1 389 ? 11.839 -7.397 22.567 1.00 55.94 389 ILE A O 1
ATOM 2995 N N . TYR A 1 390 ? 9.783 -7.772 23.379 1.00 54.84 390 TYR A N 1
ATOM 2996 C CA . TYR A 1 390 ? 9.758 -9.206 23.089 1.00 54.84 390 TYR A CA 1
ATOM 2997 C C . TYR A 1 390 ? 8.606 -9.513 22.134 1.00 54.84 390 TYR A C 1
ATOM 2999 O O . TYR A 1 390 ? 7.441 -9.367 22.481 1.00 54.84 390 TYR A O 1
ATOM 3007 N N . HIS A 1 391 ? 8.904 -9.943 20.911 1.00 59.84 391 HIS A N 1
ATOM 3008 C CA . HIS A 1 391 ? 7.886 -10.233 19.892 1.00 59.84 391 HIS A CA 1
ATOM 3009 C C . HIS A 1 391 ? 7.154 -11.571 20.122 1.00 59.84 391 HIS A C 1
ATOM 3011 O O . HIS A 1 391 ? 6.627 -12.158 19.185 1.00 59.84 391 HIS A O 1
ATOM 3017 N N . GLU A 1 392 ? 7.105 -12.069 21.359 1.00 58.78 392 GLU A N 1
ATOM 3018 C CA . GLU A 1 392 ? 6.591 -13.405 21.688 1.00 58.78 392 GLU A CA 1
ATOM 3019 C C . GLU A 1 392 ? 5.069 -13.519 21.529 1.00 58.78 392 GLU A C 1
ATOM 3021 O O . GLU A 1 392 ? 4.540 -14.614 21.333 1.00 58.78 392 GLU A O 1
ATOM 3026 N N . GLN A 1 393 ? 4.345 -12.399 21.593 1.00 69.31 393 GLN A N 1
ATOM 3027 C CA . GLN A 1 393 ? 2.904 -12.362 21.367 1.00 69.31 393 GLN A CA 1
ATOM 3028 C C . GLN A 1 393 ? 2.531 -11.169 20.504 1.00 69.31 393 GLN A C 1
ATOM 3030 O O . GLN A 1 393 ? 2.680 -10.014 20.911 1.00 69.31 393 GLN A O 1
ATOM 3035 N N . VAL A 1 394 ? 1.996 -11.462 19.321 1.00 80.38 394 VAL A N 1
ATOM 3036 C CA . VAL A 1 394 ? 1.492 -10.434 18.419 1.00 80.38 394 VAL A CA 1
ATOM 3037 C C . VAL A 1 394 ? 0.053 -10.720 18.043 1.00 80.38 394 VAL A C 1
ATOM 3039 O O . VAL A 1 394 ? -0.347 -11.862 17.812 1.00 80.38 394 VAL A O 1
ATOM 3042 N N . TRP A 1 395 ? -0.737 -9.659 17.992 1.00 88.00 395 TRP A N 1
ATOM 3043 C CA . TRP A 1 395 ? -2.130 -9.702 17.602 1.00 88.00 395 TRP A CA 1
ATOM 3044 C C . TRP A 1 395 ? -2.343 -8.824 16.385 1.00 88.00 395 TRP A C 1
ATOM 3046 O O . TRP A 1 395 ? -1.857 -7.698 16.348 1.00 88.00 395 TRP A O 1
ATOM 3056 N N . MET A 1 396 ? -3.128 -9.309 15.431 1.00 91.69 396 MET A N 1
ATOM 3057 C CA . MET A 1 396 ? -3.801 -8.434 14.481 1.00 91.69 396 MET A CA 1
ATOM 3058 C C . MET A 1 396 ? -5.235 -8.240 14.954 1.00 91.69 396 MET A C 1
ATOM 3060 O O . MET A 1 396 ? -5.974 -9.212 15.120 1.00 91.69 396 MET A O 1
ATOM 3064 N N . ILE A 1 397 ? -5.621 -6.998 15.215 1.00 94.88 397 ILE A N 1
ATOM 3065 C CA . ILE A 1 397 ? -6.971 -6.628 15.636 1.00 94.88 397 ILE A CA 1
ATOM 3066 C C . ILE A 1 397 ? -7.693 -5.931 14.492 1.00 94.88 397 ILE A C 1
ATOM 3068 O O . ILE A 1 397 ? -7.082 -5.211 13.711 1.00 94.88 397 ILE A O 1
ATOM 3072 N N . THR A 1 398 ? -9.000 -6.133 14.411 1.00 96.94 398 THR A N 1
ATOM 3073 C CA . THR A 1 398 ? -9.906 -5.412 13.520 1.00 96.94 398 THR A CA 1
ATOM 3074 C C . THR A 1 398 ? -10.709 -4.442 14.365 1.00 96.94 398 THR A C 1
ATOM 3076 O O . THR A 1 398 ? -11.424 -4.870 15.276 1.00 96.94 398 THR A O 1
ATOM 3079 N N . VAL A 1 399 ? -10.600 -3.154 14.068 1.00 97.88 399 VAL A N 1
ATOM 3080 C CA . VAL A 1 399 ? -11.281 -2.086 14.795 1.00 97.88 399 VAL A CA 1
ATOM 3081 C C . VAL A 1 399 ? -12.296 -1.434 13.872 1.00 97.88 399 VAL A C 1
ATOM 3083 O O . VAL A 1 399 ? -11.963 -1.025 12.763 1.00 97.88 399 VAL A O 1
ATOM 3086 N N . ASP A 1 400 ? -13.529 -1.327 14.352 1.00 97.25 400 ASP A N 1
ATOM 3087 C CA . ASP A 1 400 ? -14.520 -0.427 13.778 1.00 97.25 400 ASP A CA 1
ATOM 3088 C C . ASP A 1 400 ? -14.283 0.960 14.371 1.00 97.25 400 ASP A C 1
ATOM 3090 O O . ASP A 1 400 ? -14.507 1.200 15.563 1.00 97.25 400 ASP A O 1
ATOM 3094 N N . MET A 1 401 ? -13.770 1.856 13.532 1.00 96.69 401 MET A N 1
ATOM 3095 C CA . MET A 1 401 ? -13.408 3.221 13.897 1.00 96.69 401 MET A CA 1
ATOM 3096 C C . MET A 1 401 ? -14.633 4.065 14.256 1.00 96.69 401 MET A C 1
ATOM 3098 O O . MET A 1 401 ? -14.536 4.941 15.118 1.00 96.69 401 MET A O 1
ATOM 3102 N N . ARG A 1 402 ? -15.794 3.766 13.660 1.00 95.06 402 ARG A N 1
ATOM 3103 C CA . ARG A 1 402 ? -17.050 4.485 13.885 1.00 95.06 402 ARG A CA 1
ATOM 3104 C C . ARG A 1 402 ? -17.732 4.017 15.164 1.00 95.06 402 ARG A C 1
ATOM 3106 O O . ARG A 1 402 ? -18.143 4.837 15.985 1.00 95.06 402 ARG A O 1
ATOM 3113 N N . ALA A 1 403 ? -17.823 2.702 15.357 1.00 95.81 403 ALA A N 1
ATOM 3114 C CA . ALA A 1 403 ? -18.348 2.099 16.582 1.00 95.81 403 ALA A CA 1
ATOM 3115 C C . ALA A 1 403 ? -17.353 2.165 17.754 1.00 95.81 403 ALA A C 1
ATOM 3117 O O . ALA A 1 403 ? -17.724 1.871 18.890 1.00 95.81 403 ALA A O 1
ATOM 3118 N N . LYS A 1 404 ? -16.095 2.546 17.489 1.00 95.75 404 LYS A N 1
ATOM 3119 C CA . LYS A 1 404 ? -15.004 2.664 18.469 1.00 95.75 404 LYS A CA 1
ATOM 3120 C C . LYS A 1 404 ? -14.783 1.367 19.248 1.00 95.75 404 LYS A C 1
ATOM 3122 O O . LYS A 1 404 ? -14.634 1.372 20.470 1.00 95.75 404 LYS A O 1
ATOM 3127 N N . SER A 1 405 ? -14.802 0.243 18.534 1.00 96.56 405 SER A N 1
ATOM 3128 C CA . SER A 1 405 ? -14.827 -1.091 19.140 1.00 96.56 405 SER A CA 1
ATOM 3129 C C . SER A 1 405 ? -13.957 -2.095 18.387 1.00 96.56 405 SER A C 1
ATOM 3131 O O . SER A 1 405 ? -13.719 -1.966 17.187 1.00 96.56 405 SER A O 1
ATOM 3133 N N . VAL A 1 406 ? -13.473 -3.114 19.102 1.00 97.31 406 VAL A N 1
ATOM 3134 C CA . VAL A 1 406 ? -12.754 -4.243 18.493 1.00 97.31 406 VAL A CA 1
ATOM 3135 C C . VAL A 1 406 ? -13.774 -5.263 18.000 1.00 97.31 406 VAL A C 1
ATOM 3137 O O . VAL A 1 406 ? -14.511 -5.848 18.793 1.00 97.31 406 VAL A O 1
ATOM 3140 N N . VAL A 1 407 ? -13.790 -5.514 16.694 1.00 96.38 407 VAL A N 1
ATOM 3141 C CA . VAL A 1 407 ? -14.736 -6.442 16.059 1.00 96.38 407 VAL A CA 1
ATOM 3142 C C . VAL A 1 407 ? -14.212 -7.874 16.122 1.00 96.38 407 VAL A C 1
ATOM 3144 O O . VAL A 1 407 ? -14.943 -8.800 16.469 1.00 96.38 407 VAL A O 1
ATOM 3147 N N . SER A 1 408 ? -12.929 -8.071 15.826 1.00 95.44 408 SER A N 1
ATOM 3148 C CA . SER A 1 408 ? -12.275 -9.383 15.817 1.00 95.44 408 SER A CA 1
ATOM 3149 C C . SER A 1 408 ? -10.775 -9.251 16.057 1.00 95.44 408 SER A C 1
ATOM 3151 O O . SER A 1 408 ? -10.207 -8.169 15.916 1.00 95.44 408 SER A O 1
ATOM 3153 N N . CYS A 1 409 ? -10.114 -10.350 16.415 1.00 94.12 409 CYS A N 1
ATOM 3154 C CA . CYS A 1 409 ? -8.664 -10.391 16.544 1.00 94.12 409 CYS A CA 1
ATOM 3155 C C . CYS A 1 409 ? -8.107 -11.763 16.159 1.00 94.12 409 CYS A C 1
ATOM 3157 O O . CYS A 1 409 ? -8.799 -12.781 16.220 1.00 94.12 409 CYS A O 1
ATOM 3159 N N . LYS A 1 410 ? -6.831 -11.792 15.783 1.00 91.00 410 LYS A N 1
ATOM 3160 C CA . LYS A 1 410 ? -6.060 -13.006 15.536 1.00 91.00 410 LYS A CA 1
ATOM 3161 C C . LYS A 1 410 ? -4.763 -12.932 16.326 1.00 91.00 410 LYS A C 1
ATOM 3163 O O . LYS A 1 410 ? -3.989 -11.998 16.142 1.00 91.00 410 LYS A O 1
ATOM 3168 N N . ASN A 1 411 ? -4.538 -13.917 17.191 1.00 87.00 411 ASN A N 1
ATOM 3169 C CA . ASN A 1 411 ? -3.251 -14.112 17.847 1.00 87.00 411 ASN A CA 1
ATOM 3170 C C . ASN A 1 411 ? -2.295 -14.874 16.925 1.00 87.00 411 ASN A C 1
ATOM 3172 O O . ASN A 1 411 ? -2.701 -15.830 16.252 1.00 87.00 411 ASN A O 1
ATOM 3176 N N . TYR A 1 412 ? -1.034 -14.472 16.961 1.00 78.88 412 TYR A N 1
ATOM 3177 C CA . TYR A 1 412 ? 0.098 -15.154 16.357 1.00 78.88 412 TYR A CA 1
ATOM 3178 C C . TYR A 1 412 ? 1.053 -15.542 17.504 1.00 78.88 412 TYR A C 1
ATOM 3180 O O . TYR A 1 412 ? 1.872 -14.716 17.917 1.00 78.88 412 TYR A O 1
ATOM 3188 N N . PRO A 1 413 ? 0.886 -16.746 18.098 1.00 58.50 413 PRO A N 1
ATOM 3189 C CA . PRO A 1 413 ? 1.610 -17.140 19.305 1.00 58.50 413 PRO A CA 1
ATOM 3190 C C . PRO A 1 413 ? 3.099 -17.394 19.034 1.00 58.50 413 PRO A C 1
ATOM 3192 O O . PRO A 1 413 ? 3.476 -17.872 17.965 1.00 58.50 413 PRO A O 1
ATOM 3195 N N . ASN A 1 414 ? 3.919 -17.129 20.054 1.00 51.81 414 ASN A N 1
ATOM 3196 C CA . ASN A 1 414 ? 5.371 -17.320 20.156 1.00 51.81 414 ASN A CA 1
ATOM 3197 C C . ASN A 1 414 ? 6.276 -16.387 19.367 1.00 51.81 414 ASN A C 1
ATOM 3199 O O . ASN A 1 414 ? 7.481 -16.478 19.576 1.00 51.81 414 ASN A O 1
ATOM 3203 N N . GLY A 1 415 ? 5.782 -15.556 18.458 1.00 52.22 415 GLY A N 1
ATOM 3204 C CA . GLY A 1 415 ? 6.660 -14.823 17.548 1.00 52.22 415 GLY A CA 1
ATOM 3205 C C . GLY A 1 415 ? 7.500 -15.708 16.609 1.00 52.22 415 GLY A C 1
ATOM 3206 O O . GLY A 1 415 ? 7.734 -15.265 15.495 1.00 52.22 415 GLY A O 1
ATOM 3207 N N . GLU A 1 416 ? 7.975 -16.912 17.009 1.00 54.81 416 GLU A N 1
ATOM 3208 C CA . GLU A 1 416 ? 9.105 -17.568 16.331 1.00 54.81 416 GLU A CA 1
ATOM 3209 C C . GLU A 1 416 ? 9.638 -18.935 16.860 1.00 54.81 416 GLU A C 1
ATOM 3211 O O . GLU A 1 416 ? 10.816 -19.222 16.674 1.00 54.81 416 GLU A O 1
ATOM 3216 N N . LYS A 1 417 ? 8.883 -19.840 17.511 1.00 34.69 417 LYS A N 1
ATOM 3217 C CA . LYS A 1 417 ? 9.488 -21.125 17.993 1.00 34.69 417 LYS A CA 1
ATOM 3218 C C . LYS A 1 417 ? 8.759 -22.418 17.623 1.00 34.69 417 LYS A C 1
ATOM 3220 O O . LYS A 1 417 ? 8.535 -23.267 18.478 1.00 34.69 417 LYS A O 1
ATOM 3225 N N . GLY A 1 418 ? 8.405 -22.603 16.350 1.00 37.41 418 GLY A N 1
ATOM 3226 C CA . GLY A 1 418 ? 7.806 -23.877 15.916 1.00 37.41 418 GLY A CA 1
ATOM 3227 C C . GLY A 1 418 ? 8.124 -24.362 14.506 1.00 37.41 418 GLY A C 1
ATOM 3228 O O . GLY A 1 418 ? 7.988 -25.552 14.258 1.00 37.41 418 GLY A O 1
ATOM 3229 N N . TYR A 1 419 ? 8.557 -23.489 13.596 1.00 42.53 419 TYR A N 1
ATOM 3230 C CA . TYR A 1 419 ? 8.938 -23.856 12.230 1.00 42.53 419 TYR A CA 1
ATOM 3231 C C . TYR A 1 419 ? 9.986 -22.854 11.750 1.00 42.53 419 TYR A C 1
ATOM 3233 O O . TYR A 1 419 ? 9.838 -21.670 12.045 1.00 42.53 419 TYR A O 1
ATOM 3241 N N . GLU A 1 420 ? 11.001 -23.305 11.013 1.00 43.03 420 GLU A N 1
ATOM 3242 C CA . GLU A 1 420 ? 12.160 -22.508 10.566 1.00 43.03 420 GLU A CA 1
ATOM 3243 C C . GLU A 1 420 ? 11.835 -21.225 9.777 1.00 43.03 420 GLU A C 1
ATOM 3245 O O . GLU A 1 420 ? 12.748 -20.459 9.493 1.00 43.03 420 GLU A O 1
ATOM 3250 N N . TYR A 1 421 ? 10.564 -20.913 9.492 1.00 42.97 421 TYR A N 1
ATOM 3251 C CA . TYR A 1 421 ? 10.153 -19.549 9.165 1.00 42.97 421 TYR A CA 1
ATOM 3252 C C . TYR A 1 421 ? 8.641 -19.314 9.309 1.00 42.97 421 TYR A C 1
ATOM 3254 O O . TYR A 1 421 ? 7.873 -19.556 8.374 1.00 42.97 421 TYR A O 1
ATOM 3262 N N . LYS A 1 422 ? 8.189 -18.838 10.477 1.00 42.28 422 LYS A N 1
ATOM 3263 C CA . LYS A 1 422 ? 6.845 -18.251 10.681 1.00 42.28 422 LYS A CA 1
ATOM 3264 C C . LYS A 1 422 ? 6.846 -17.207 11.806 1.00 42.28 422 LYS A C 1
ATOM 3266 O O . LYS A 1 422 ? 6.128 -17.357 12.792 1.00 42.28 422 LYS A O 1
ATOM 3271 N N . GLY A 1 423 ? 7.627 -16.150 11.632 1.00 38.03 423 GLY A N 1
ATOM 3272 C CA . GLY A 1 423 ? 7.379 -14.864 12.276 1.00 38.03 423 GLY A CA 1
ATOM 3273 C C . GLY A 1 423 ? 6.879 -13.895 11.213 1.00 38.03 423 GLY A C 1
ATOM 3274 O O . GLY A 1 423 ? 7.377 -13.913 10.089 1.00 38.03 423 GLY A O 1
ATOM 3275 N N . LEU A 1 424 ? 5.899 -13.056 11.545 1.00 43.66 424 LEU A N 1
ATOM 3276 C CA . LEU A 1 424 ? 5.787 -11.761 10.881 1.00 43.66 424 LEU A CA 1
ATOM 3277 C C . LEU A 1 424 ? 7.111 -11.057 11.185 1.00 43.66 424 LEU A C 1
ATOM 3279 O O . LEU A 1 424 ? 7.273 -10.467 12.251 1.00 43.66 424 LEU A O 1
ATOM 3283 N N . LEU A 1 425 ? 8.100 -11.180 10.302 1.00 44.31 425 LEU A N 1
ATOM 3284 C CA . LEU A 1 425 ? 9.159 -10.188 10.240 1.00 44.31 425 LEU A CA 1
ATOM 3285 C C . LEU A 1 425 ? 8.400 -8.921 9.897 1.00 44.31 425 LEU A C 1
ATOM 3287 O O . LEU A 1 425 ? 7.989 -8.776 8.752 1.00 44.31 425 LEU A O 1
ATOM 3291 N N . PHE A 1 426 ? 8.080 -8.101 10.904 1.00 49.56 426 PHE A N 1
ATOM 3292 C CA . PHE A 1 426 ? 7.263 -6.904 10.727 1.00 49.56 426 PHE A CA 1
ATOM 3293 C C . PHE A 1 426 ? 8.045 -5.916 9.868 1.00 49.56 426 PHE A C 1
ATOM 3295 O O . PHE A 1 426 ? 8.670 -4.976 10.352 1.00 49.56 426 PHE A O 1
ATOM 3302 N N . ASN A 1 427 ? 8.009 -6.174 8.568 1.00 52.47 427 ASN A N 1
ATOM 3303 C CA . ASN A 1 427 ? 8.222 -5.208 7.533 1.00 52.47 427 ASN A CA 1
ATOM 3304 C C . ASN A 1 427 ? 7.084 -4.194 7.722 1.00 52.47 427 ASN A C 1
ATOM 3306 O O . ASN A 1 427 ? 5.932 -4.608 7.875 1.00 52.47 427 ASN A O 1
ATOM 3310 N N . PRO A 1 428 ? 7.367 -2.887 7.783 1.00 57.59 428 PRO A N 1
ATOM 3311 C CA . PRO A 1 428 ? 6.389 -1.861 8.152 1.00 57.59 428 PRO A CA 1
ATOM 3312 C C . PRO A 1 428 ? 5.227 -1.677 7.154 1.00 57.59 428 PRO A C 1
ATOM 3314 O O . PRO A 1 428 ? 4.504 -0.686 7.228 1.00 57.59 428 PRO A O 1
ATOM 3317 N N . TYR A 1 429 ? 5.037 -2.609 6.221 1.00 71.50 429 TYR A N 1
ATOM 3318 C CA . TYR A 1 429 ? 4.167 -2.473 5.068 1.00 71.50 429 TYR A CA 1
ATOM 3319 C C . TYR A 1 429 ? 3.322 -3.734 4.889 1.00 71.50 429 TYR A C 1
ATOM 3321 O O . TYR A 1 429 ? 3.850 -4.836 4.726 1.00 71.50 429 TYR A O 1
ATOM 3329 N N . TYR A 1 430 ? 2.007 -3.537 4.887 1.00 82.06 430 TYR A N 1
ATOM 3330 C CA . TYR A 1 430 ? 1.016 -4.509 4.446 1.00 82.06 430 TYR A CA 1
ATOM 3331 C C . TYR A 1 430 ? 0.393 -4.015 3.150 1.00 82.06 430 TYR A C 1
ATOM 3333 O O . TYR A 1 430 ? 0.186 -2.813 2.978 1.00 82.06 430 TYR A O 1
ATOM 3341 N N . ILE A 1 431 ? 0.060 -4.944 2.261 1.00 85.62 431 ILE A N 1
ATOM 3342 C CA . ILE A 1 431 ? -0.620 -4.631 1.005 1.00 85.62 431 ILE A CA 1
ATOM 3343 C C . ILE A 1 431 ? -1.955 -5.353 0.995 1.00 85.62 431 ILE A C 1
ATOM 3345 O O . ILE A 1 431 ? -2.016 -6.568 1.185 1.00 85.62 431 ILE A O 1
ATOM 3349 N N . SER A 1 432 ? -3.026 -4.608 0.757 1.00 84.00 432 SER A N 1
ATOM 3350 C CA . SER A 1 432 ? -4.346 -5.196 0.584 1.00 84.00 432 SER A CA 1
ATOM 3351 C C . SER A 1 432 ? -4.636 -5.409 -0.901 1.00 84.00 432 SER A C 1
ATOM 3353 O O . SER A 1 432 ? -4.380 -4.523 -1.712 1.00 84.00 432 SER A O 1
ATOM 3355 N N . SER A 1 433 ? -5.179 -6.571 -1.265 1.00 82.75 433 SER A N 1
ATOM 3356 C CA . SER A 1 433 ? -5.595 -6.868 -2.644 1.00 82.75 433 SER A CA 1
ATOM 3357 C C . SER A 1 433 ? -6.920 -7.638 -2.711 1.00 82.75 433 SER A C 1
ATOM 3359 O O . SER A 1 433 ? -7.271 -8.395 -1.798 1.00 82.75 433 SER A O 1
ATOM 3361 N N . GLU A 1 434 ? -7.662 -7.432 -3.801 1.00 77.75 434 GLU A N 1
ATOM 3362 C CA . GLU A 1 434 ? -8.891 -8.153 -4.126 1.00 77.75 434 GLU A CA 1
ATOM 3363 C C . GLU A 1 434 ? -8.563 -9.433 -4.900 1.00 77.75 434 GLU A C 1
ATOM 3365 O O . GLU A 1 434 ? -8.407 -9.428 -6.119 1.00 77.75 434 GLU A O 1
ATOM 3370 N N . LEU A 1 435 ? -8.490 -10.560 -4.193 1.00 69.38 435 LEU A N 1
ATOM 3371 C CA . LEU A 1 435 ? -8.266 -11.864 -4.813 1.00 69.38 435 LEU A CA 1
ATOM 3372 C C . LEU A 1 435 ? -9.426 -12.794 -4.472 1.00 69.38 435 LEU A C 1
ATOM 3374 O O . LEU A 1 435 ? -9.675 -13.114 -3.309 1.00 69.38 435 LEU A O 1
ATOM 3378 N N . SER A 1 436 ? -10.162 -13.240 -5.490 1.00 53.44 436 SER A N 1
ATOM 3379 C CA . SER A 1 436 ? -11.211 -14.241 -5.300 1.00 53.44 436 SER A CA 1
ATOM 3380 C C . SER A 1 436 ? -10.602 -15.633 -5.135 1.00 53.44 436 SER A C 1
ATOM 3382 O O . SER A 1 436 ? -9.736 -16.009 -5.925 1.00 53.44 436 SER A O 1
ATOM 3384 N N . LYS A 1 437 ? -11.102 -16.406 -4.165 1.00 43.97 437 LYS A N 1
ATOM 3385 C CA . LYS A 1 437 ? -10.858 -17.854 -4.086 1.00 43.97 437 LYS A CA 1
ATOM 3386 C C . LYS A 1 437 ? -11.513 -18.619 -5.236 1.00 43.97 437 LYS A C 1
ATOM 3388 O O . LYS A 1 437 ? -12.603 -18.199 -5.710 1.00 43.97 437 LYS A O 1
#

Radius of gyration: 26.25 Å; chains: 1; bounding box: 122×64×58 Å

Secondary structure (DSSP, 8-state):
-----------------PPP-TTS------EEEEESB-EE----SS-S--EEEE-TT--EEEEEEE---TTSPBEEEEEESS-GGGS-TTS-EEEEEETTEEEEEEE--EE-TTS-EE--EEEEEEE--STT--EEEEPPPPTT-----GGGEEEEEEGGGEEEEEEEEEEEEESS---HHHHHTT---EEEEEEEEEEEE-TT-SS-TT-TTSS-EEEEEPPPP---TTTTHHHHHHH---SEEEEETTEEEEEETTTEEEEEETTSSS---EEEE----HHHHHHHTT----TT--GGGTEEEEEETTEEEEEEEE--SS-TT--EEEEEEEETTTTEEEEEEEEEHHHHHHSHHHHHTT---PPPEEEEE-SS-TTEEEEEEE-SS-TTEEEEEEEETTTTEEEEEEEEETSSSSSTT-S----S-EEEEE---

Organism: Oryza sativa subsp. japonica (NCBI:txid39947)

pLDDT: mean 76.76, std 19.83, range [28.72, 97.88]

Sequence (437 aa):
MSQVGSVPVDDTSADAAAAPEEEKKKKKMAGAIFDTQLIIREPVTGTGAASHRTTTTGFPFSVSLSLAAPPAISHVHLHPMAAPHTLKHGLSSLLAADAHHLLLCVVVPVKTRYYSYDHPEEFFVYTAASALTPTLTRLPAFPDGRQRSSGDIGILTHGGGGFTVSSLQMWMVGEGTITVKELEEGTAIIEEFAKLTLLHCSGGDRDNNNSSSNSWVVKKLALPPFDSDYGGHSGLISKWSSQIAFSHGGKVYWASYNIGLIFCDVLESLPKLQLIKFPFPESEIQLLFHVKTDNCGPTASFRTVGVSDGKIKFVDVDKCRSRPSAIVIRAWTLQMPQMVWKLDDVLDVNGLWGSASFKKYGLHQWVPEYPVVSLLDPHIVHFVLRQPIYHEQVWMITVDMRAKSVVSCKNYPNGEKGYEYKGLLFNPYYISSELSK

Foldseek 3Di:
DDDDDDDDDDDDDDDPDDDDDPPPDPQPFAKAKAQFWEAEDEDDPDDFQWAWDADPVRWIWIWGKDGDHPVDHIHIYIYGPPDSVQADTPLKTFLEDEAQKTKIWGWGWDQDPPRDTDTDTWIWIWGQDPRNHIYIGTADDDPVNDDADSLQWYKAADPQRKIKIKGKAWDKDFDPDDDPVCVVVVNTDIDTWIKIKMQIGHRPPRDDPPDPRRDIDIDTAHDAWDDDPPDTRVVCNVQDDFPHWYDAPQKIWTDDLLFFIWMWNPPDPHTHTYGQGDPDDPVVNVVSPPDPDDPPDDQLFAWDWDAAPRWIKIKGFCCDPPDPPWTKIWMWTQDPPVRDTDTDFIATLVVACVDPQNVVVVDDSARWTLWDQHNYDRQKIWTKGADPPARQKIKIWIARRHVNHTPDMDIDGGQDPDDPDDHSPCPSDMHMYGRRD